Protein AF-A0A955HU17-F1 (afdb_monomer_lite)

Structure (mmCIF, N/CA/C/O backbone):
data_AF-A0A955HU17-F1
#
_entry.id   AF-A0A955HU17-F1
#
loop_
_atom_site.group_PDB
_atom_site.id
_atom_site.type_symbol
_atom_site.label_atom_id
_atom_site.label_alt_id
_atom_site.label_comp_id
_atom_site.label_asym_id
_atom_site.label_entity_id
_atom_site.label_seq_id
_atom_site.pdbx_PDB_ins_code
_atom_site.Cartn_x
_atom_site.Cartn_y
_atom_site.Cartn_z
_atom_site.occupancy
_atom_site.B_iso_or_equiv
_atom_site.auth_seq_id
_atom_site.auth_comp_id
_atom_site.auth_asym_id
_atom_site.auth_atom_id
_atom_site.pdbx_PDB_model_num
ATOM 1 N N . MET A 1 1 ? -22.917 6.746 60.566 1.00 32.59 1 MET A N 1
ATOM 2 C CA . MET A 1 1 ? -21.473 6.819 60.844 1.00 32.59 1 MET A CA 1
ATOM 3 C C . MET A 1 1 ? -20.800 5.772 59.986 1.00 32.59 1 MET A C 1
ATOM 5 O O . MET A 1 1 ? -21.064 4.600 60.186 1.00 32.59 1 MET A O 1
ATOM 9 N N . GLU A 1 2 ? -20.087 6.284 58.986 1.00 28.16 2 GLU A N 1
ATOM 10 C CA . GLU A 1 2 ? -18.856 5.796 58.351 1.00 28.16 2 GLU A CA 1
ATOM 11 C C . GLU A 1 2 ? -18.713 4.355 57.835 1.00 28.16 2 GLU A C 1
ATOM 13 O O . GLU A 1 2 ? -19.007 3.358 58.484 1.00 28.16 2 GLU A O 1
ATOM 18 N N . ALA A 1 3 ? -18.207 4.334 56.602 1.00 29.42 3 ALA A N 1
ATOM 19 C CA . ALA A 1 3 ? -17.889 3.215 55.742 1.00 29.42 3 ALA A CA 1
ATOM 20 C C . ALA A 1 3 ? -16.669 2.413 56.214 1.00 29.42 3 ALA A C 1
ATOM 22 O O . ALA A 1 3 ? -15.809 2.926 56.927 1.00 29.42 3 ALA A O 1
ATOM 23 N N . ASN A 1 4 ? -16.509 1.212 55.653 1.00 24.64 4 ASN A N 1
ATOM 24 C CA . ASN A 1 4 ? -15.188 0.843 55.164 1.00 24.64 4 ASN A CA 1
ATOM 25 C C . ASN A 1 4 ? -15.268 0.042 53.860 1.00 24.64 4 ASN A C 1
ATOM 27 O O . ASN A 1 4 ? -16.001 -0.937 53.744 1.00 24.64 4 ASN A O 1
ATOM 31 N N . VAL A 1 5 ? -14.510 0.550 52.892 1.00 36.09 5 VAL A N 1
ATOM 32 C CA . VAL A 1 5 ? -14.229 0.052 51.546 1.00 36.09 5 VAL A CA 1
ATOM 33 C C . VAL A 1 5 ? -12.946 -0.780 51.624 1.00 36.09 5 VAL A C 1
ATOM 35 O O . VAL A 1 5 ? -12.041 -0.389 52.356 1.00 36.09 5 VAL A O 1
ATOM 38 N N . ASN A 1 6 ? -12.901 -1.901 50.893 1.00 29.12 6 ASN A N 1
ATOM 39 C CA . ASN A 1 6 ? -11.757 -2.742 50.465 1.00 29.12 6 ASN A CA 1
ATOM 40 C C . ASN A 1 6 ? -12.238 -4.204 50.488 1.00 29.12 6 ASN A C 1
ATOM 42 O O . ASN A 1 6 ? -12.824 -4.632 51.472 1.00 29.12 6 ASN A O 1
ATOM 46 N N . GLY A 1 7 ? -12.049 -5.061 49.494 1.00 27.19 7 GLY A N 1
ATOM 47 C CA . GLY A 1 7 ? -11.237 -5.054 48.287 1.00 27.19 7 GLY A CA 1
ATOM 48 C C . GLY A 1 7 ? -11.232 -6.494 47.741 1.00 27.19 7 GLY A C 1
ATOM 49 O O . GLY A 1 7 ? -11.637 -7.420 48.444 1.00 27.19 7 GLY A O 1
ATOM 50 N N . ASN A 1 8 ? -10.731 -6.658 46.517 1.00 26.23 8 ASN A N 1
ATOM 51 C CA . ASN A 1 8 ? -10.447 -7.914 45.805 1.00 26.23 8 ASN A CA 1
ATOM 52 C C . ASN A 1 8 ? -11.622 -8.572 45.059 1.00 26.23 8 ASN A C 1
ATOM 54 O O . ASN A 1 8 ? -12.289 -9.482 45.545 1.00 26.23 8 ASN A O 1
ATOM 58 N N . SER A 1 9 ? -11.768 -8.153 43.796 1.00 29.19 9 SER A N 1
ATOM 59 C CA . SER A 1 9 ? -12.230 -9.022 42.709 1.00 29.19 9 SER A CA 1
ATOM 60 C C . SER A 1 9 ? -11.289 -10.235 42.592 1.00 29.19 9 SER A C 1
ATOM 62 O O . SER A 1 9 ? -10.068 -10.047 42.658 1.00 29.19 9 SER A O 1
ATOM 64 N N . PRO A 1 10 ? -11.798 -11.469 42.431 1.00 31.30 10 PRO A N 1
ATOM 65 C CA . PRO A 1 10 ? -10.957 -12.632 42.219 1.00 31.30 10 PRO A CA 1
ATOM 66 C C . PRO A 1 10 ? -10.482 -12.641 40.762 1.00 31.30 10 PRO A C 1
ATOM 68 O O . PRO A 1 10 ? -11.067 -13.299 39.907 1.00 31.30 10 PRO A O 1
ATOM 71 N N . LEU A 1 11 ? -9.376 -11.949 40.483 1.00 29.81 11 LEU A N 1
ATOM 72 C CA . LEU A 1 11 ? -8.480 -12.390 39.418 1.00 29.81 11 LEU A CA 1
ATOM 73 C C . LEU A 1 11 ? -7.957 -13.762 39.850 1.00 29.81 11 LEU A C 1
ATOM 75 O O . LEU A 1 11 ? -7.075 -13.870 40.706 1.00 29.81 11 LEU A O 1
ATOM 79 N N . GLN A 1 12 ? -8.561 -14.823 39.314 1.00 29.31 12 GLN A N 1
ATOM 80 C CA . GLN A 1 12 ? -7.959 -16.146 39.354 1.00 29.31 12 GLN A CA 1
ATOM 81 C C . GLN A 1 12 ? -6.564 -16.023 38.741 1.00 29.31 12 GLN A C 1
ATOM 83 O O . GLN A 1 12 ? -6.412 -15.689 37.568 1.00 29.31 12 GLN A O 1
ATOM 88 N N . LYS A 1 13 ? -5.539 -16.271 39.561 1.00 29.39 13 LYS A N 1
ATOM 89 C CA . LYS A 1 13 ? -4.192 -16.562 39.082 1.00 29.39 13 LYS A CA 1
ATOM 90 C C . LYS A 1 13 ? -4.286 -17.812 38.212 1.00 29.39 13 LYS A C 1
ATOM 92 O O . LYS A 1 13 ? -4.357 -18.919 38.737 1.00 29.39 13 LYS A O 1
ATOM 97 N N . ILE A 1 14 ? -4.334 -17.617 36.902 1.00 32.25 14 ILE A N 1
ATOM 98 C CA . ILE A 1 14 ? -3.961 -18.655 35.951 1.00 32.25 14 ILE A CA 1
ATOM 99 C C . ILE A 1 14 ? -2.447 -18.832 36.121 1.00 32.25 14 ILE A C 1
ATOM 101 O O . ILE A 1 14 ? -1.698 -17.856 36.171 1.00 32.25 14 ILE A O 1
ATOM 105 N N . ASP A 1 15 ? -2.020 -20.067 36.352 1.00 27.77 15 ASP A N 1
ATOM 106 C CA . ASP A 1 15 ? -0.623 -20.427 36.584 1.00 27.77 15 ASP A CA 1
ATOM 107 C C . ASP A 1 15 ? 0.080 -20.510 35.213 1.00 27.77 15 ASP A C 1
ATOM 109 O O . ASP A 1 15 ? 0.017 -21.525 34.524 1.00 27.77 15 ASP A O 1
ATOM 113 N N . TRP A 1 16 ? 0.661 -19.393 34.760 1.00 39.84 16 TRP A N 1
ATOM 114 C CA . TRP A 1 16 ? 1.253 -19.200 33.423 1.00 39.84 16 TRP A CA 1
ATOM 115 C C . TRP A 1 16 ? 2.702 -19.718 33.324 1.00 39.84 16 TRP A C 1
ATOM 117 O O . TRP A 1 16 ? 3.614 -18.982 32.948 1.00 39.84 16 TRP A O 1
ATOM 127 N N . ALA A 1 17 ? 2.942 -20.973 33.709 1.00 26.88 17 ALA A N 1
ATOM 128 C CA . ALA A 1 17 ? 4.295 -21.536 33.782 1.00 26.88 17 ALA A CA 1
ATOM 129 C C . ALA A 1 17 ? 4.862 -22.075 32.449 1.00 26.88 17 ALA A C 1
ATOM 131 O O . ALA A 1 17 ? 6.043 -22.413 32.407 1.00 26.88 17 ALA A O 1
ATOM 132 N N . ASP A 1 18 ? 4.090 -22.107 31.357 1.00 33.22 18 ASP A N 1
ATOM 133 C CA . ASP A 1 18 ? 4.577 -22.544 30.039 1.00 33.22 18 ASP A CA 1
ATOM 134 C C . ASP A 1 18 ? 4.778 -21.358 29.083 1.00 33.22 18 ASP A C 1
ATOM 136 O O . ASP A 1 18 ? 3.990 -21.091 28.180 1.00 33.22 18 ASP A O 1
ATOM 140 N N . ALA A 1 19 ? 5.905 -20.661 29.243 1.00 34.91 19 ALA A N 1
ATOM 141 C CA . ALA A 1 19 ? 6.378 -19.590 28.352 1.00 34.91 19 ALA A CA 1
ATOM 142 C C . ALA A 1 19 ? 6.802 -20.072 26.938 1.00 34.91 19 ALA A C 1
ATOM 144 O O . ALA A 1 19 ? 7.514 -19.359 26.230 1.00 34.91 19 ALA A O 1
ATOM 145 N N . ASN A 1 20 ? 6.391 -21.281 26.538 1.00 40.28 20 ASN A N 1
ATOM 146 C CA . ASN A 1 20 ? 6.699 -21.917 25.254 1.00 40.28 20 ASN A CA 1
ATOM 147 C C . ASN A 1 20 ? 5.447 -22.294 24.441 1.00 40.28 20 ASN A C 1
ATOM 149 O O . ASN A 1 20 ? 5.600 -22.908 23.386 1.00 40.28 20 ASN A O 1
ATOM 153 N N . ASP A 1 21 ? 4.233 -21.946 24.886 1.00 43.72 21 ASP A N 1
ATOM 154 C CA . ASP A 1 21 ? 3.043 -22.096 24.044 1.00 43.72 21 ASP A CA 1
ATOM 155 C C . ASP A 1 21 ? 2.918 -20.884 23.092 1.00 43.72 21 ASP A C 1
ATOM 157 O O . ASP A 1 21 ? 2.648 -19.773 23.558 1.00 43.72 21 ASP A O 1
ATOM 161 N N . PRO A 1 22 ? 3.096 -21.049 21.763 1.00 46.81 22 PRO A N 1
ATOM 162 C CA . PRO A 1 22 ? 2.928 -19.968 20.787 1.00 46.81 22 PRO A CA 1
ATOM 163 C C . PRO A 1 22 ? 1.474 -19.474 20.667 1.00 46.81 22 PRO A C 1
ATOM 165 O O . PRO A 1 22 ? 1.193 -18.613 19.835 1.00 46.81 22 PRO A O 1
ATOM 168 N N . LEU A 1 23 ? 0.540 -20.029 21.446 1.00 43.22 23 LEU A N 1
ATOM 169 C CA . LEU A 1 23 ? -0.874 -19.656 21.469 1.00 43.22 23 LEU A CA 1
ATOM 170 C C . LEU A 1 23 ? -1.252 -18.702 22.607 1.00 43.22 23 LEU A C 1
ATOM 172 O O . LEU A 1 23 ? -2.402 -18.269 22.654 1.00 43.22 23 LEU A O 1
ATOM 176 N N . LEU A 1 24 ? -0.317 -18.336 23.486 1.00 45.34 24 LEU A N 1
ATOM 177 C CA . LEU A 1 24 ? -0.584 -17.420 24.593 1.00 45.34 24 LEU A CA 1
ATOM 178 C C . LEU A 1 24 ? 0.109 -16.067 24.371 1.00 45.34 24 LEU A C 1
ATOM 180 O O . LEU A 1 24 ? 1.277 -16.042 23.971 1.00 45.34 24 LEU A O 1
ATOM 184 N N . PRO A 1 25 ? -0.575 -14.932 24.623 1.00 49.78 25 PRO A N 1
ATOM 185 C CA . PRO A 1 25 ? 0.037 -13.622 24.460 1.00 49.78 25 PRO A CA 1
ATOM 186 C C . PRO A 1 25 ? 1.222 -13.470 25.430 1.00 49.78 25 PRO A C 1
ATOM 188 O O . PRO A 1 25 ? 1.113 -13.866 26.596 1.00 49.78 25 PRO A O 1
ATOM 191 N N . PRO A 1 26 ? 2.358 -12.891 24.998 1.00 50.06 26 PRO A N 1
ATOM 192 C CA . PRO A 1 26 ? 3.457 -12.594 25.909 1.00 50.06 26 PRO A CA 1
ATOM 193 C C . PRO A 1 26 ? 2.971 -11.644 27.013 1.00 50.06 26 PRO A C 1
ATOM 195 O O . PRO A 1 26 ? 2.235 -10.693 26.751 1.00 50.06 26 PRO A O 1
ATOM 198 N N . THR A 1 27 ? 3.360 -11.910 28.262 1.00 49.72 27 THR A N 1
ATOM 199 C CA . THR A 1 27 ? 2.932 -11.114 29.420 1.00 49.72 27 THR A CA 1
ATOM 200 C C . THR A 1 27 ? 3.320 -9.642 29.254 1.00 49.72 27 THR A C 1
ATOM 202 O O . THR A 1 27 ? 4.430 -9.339 28.823 1.00 49.72 27 THR A O 1
ATOM 205 N N . HIS A 1 28 ? 2.426 -8.725 29.648 1.00 51.41 28 HIS A N 1
ATOM 206 C CA . HIS A 1 28 ? 2.615 -7.269 29.533 1.00 51.41 28 HIS A CA 1
ATOM 207 C C . HIS A 1 28 ? 3.886 -6.729 30.217 1.00 51.41 28 HIS A C 1
ATOM 209 O O . HIS A 1 28 ? 4.368 -5.660 29.852 1.00 51.41 28 HIS A O 1
ATOM 215 N N . GLU A 1 29 ? 4.448 -7.456 31.184 1.00 43.78 29 GLU A N 1
ATOM 216 C CA . GLU A 1 29 ? 5.724 -7.125 31.817 1.00 43.78 29 GLU A CA 1
ATOM 217 C C . GLU A 1 29 ? 6.868 -7.820 31.048 1.00 43.78 29 GLU A C 1
ATOM 219 O O . GLU A 1 29 ? 7.061 -9.027 31.175 1.00 43.78 29 GLU A O 1
ATOM 224 N N . ASN A 1 30 ? 7.627 -7.052 30.252 1.00 51.53 30 ASN A N 1
ATOM 225 C CA . ASN A 1 30 ? 8.760 -7.485 29.405 1.00 51.53 30 ASN A CA 1
ATOM 226 C C . ASN A 1 30 ? 8.402 -8.312 28.154 1.00 51.53 30 ASN A C 1
ATOM 228 O O . ASN A 1 30 ? 8.964 -9.389 27.933 1.00 51.53 30 ASN A O 1
ATOM 232 N N . TYR A 1 31 ? 7.517 -7.801 27.295 1.00 63.59 31 TYR A N 1
ATOM 233 C CA . TYR A 1 31 ? 7.299 -8.414 25.985 1.00 63.59 31 TYR A CA 1
ATOM 234 C C . TYR A 1 31 ? 8.381 -7.978 24.980 1.00 63.59 31 TYR A C 1
ATOM 236 O O . TYR A 1 31 ? 8.729 -6.807 24.867 1.00 63.59 31 TYR A O 1
ATOM 244 N N . ASP A 1 32 ? 8.927 -8.942 24.238 1.00 77.69 32 ASP A N 1
ATOM 245 C CA . ASP A 1 32 ? 9.753 -8.676 23.058 1.00 77.69 32 ASP A CA 1
ATOM 246 C C . ASP A 1 32 ? 8.813 -8.322 21.902 1.00 77.69 32 ASP A C 1
ATOM 248 O O . ASP A 1 32 ? 7.996 -9.156 21.494 1.00 77.69 32 ASP A O 1
ATOM 252 N N . ILE A 1 33 ? 8.914 -7.095 21.382 1.00 77.31 33 ILE A N 1
ATOM 253 C CA . ILE A 1 33 ? 8.042 -6.599 20.310 1.00 77.31 33 ILE A CA 1
ATOM 254 C C . ILE A 1 33 ? 8.049 -7.530 19.093 1.00 77.31 33 ILE A C 1
ATOM 256 O O . ILE A 1 33 ? 7.002 -7.778 18.504 1.00 77.31 33 ILE A O 1
ATOM 260 N N . ASN A 1 34 ? 9.188 -8.147 18.761 1.00 72.81 34 ASN A N 1
ATOM 261 C CA . ASN A 1 34 ? 9.266 -9.056 17.621 1.00 72.81 34 ASN A CA 1
ATOM 262 C C . ASN A 1 34 ? 8.488 -10.346 17.884 1.00 72.81 34 ASN A C 1
ATOM 264 O O . ASN A 1 34 ? 7.821 -10.846 16.979 1.00 72.81 34 ASN A O 1
ATOM 268 N N . LYS A 1 35 ? 8.534 -10.873 19.115 1.00 74.81 35 LYS A N 1
ATOM 269 C CA . LYS A 1 35 ? 7.743 -12.051 19.501 1.00 74.81 35 LYS A CA 1
ATOM 270 C C . LYS A 1 35 ? 6.252 -11.743 19.504 1.00 74.81 35 LYS A C 1
ATOM 272 O O . LYS A 1 35 ? 5.479 -12.569 19.029 1.00 74.81 35 LYS A O 1
ATOM 277 N N . LEU A 1 36 ? 5.861 -10.560 19.984 1.00 76.25 36 LEU A N 1
ATOM 278 C CA . LEU A 1 36 ? 4.469 -10.118 19.935 1.00 76.25 36 LEU A CA 1
ATOM 279 C C . LEU A 1 36 ? 3.979 -10.030 18.485 1.00 76.25 36 LEU A C 1
ATOM 281 O O . LEU A 1 36 ? 2.954 -10.616 18.166 1.00 76.25 36 LEU A O 1
ATOM 285 N N . LEU A 1 37 ? 4.725 -9.380 17.588 1.00 74.06 37 LEU A N 1
ATOM 286 C CA . LEU A 1 37 ? 4.329 -9.254 16.179 1.00 74.06 37 LEU A CA 1
ATOM 287 C C . LEU A 1 37 ? 4.187 -10.623 15.485 1.00 74.06 37 LEU A C 1
ATOM 289 O O . LEU A 1 37 ? 3.246 -10.816 14.723 1.00 74.06 37 LEU A O 1
ATOM 293 N N . ILE A 1 38 ? 5.070 -11.590 15.781 1.00 72.06 38 ILE A N 1
ATOM 294 C CA . ILE A 1 38 ? 4.961 -12.974 15.269 1.00 72.06 38 ILE A CA 1
ATOM 295 C C . ILE A 1 38 ? 3.707 -13.669 15.808 1.00 72.06 38 ILE A C 1
ATOM 297 O O . ILE A 1 38 ? 2.997 -14.336 15.057 1.00 72.06 38 ILE A O 1
ATOM 301 N N . PHE A 1 39 ? 3.443 -13.532 17.109 1.00 77.12 39 PHE A N 1
ATOM 302 C CA . PHE A 1 39 ? 2.255 -14.101 17.740 1.00 77.12 39 PHE A CA 1
ATOM 303 C C . PHE A 1 39 ? 0.973 -13.561 17.093 1.00 77.12 39 PHE A C 1
ATOM 305 O O . PHE A 1 39 ? 0.105 -14.342 16.703 1.00 77.12 39 PHE A O 1
ATOM 312 N N . LEU A 1 40 ? 0.885 -12.239 16.933 1.00 72.56 40 LEU A N 1
ATOM 313 C CA . LEU A 1 40 ? -0.272 -11.571 16.342 1.00 72.56 40 LEU A CA 1
ATOM 314 C C . LEU A 1 40 ? -0.517 -12.014 14.907 1.00 72.56 40 LEU A C 1
ATOM 316 O O . LEU A 1 40 ? -1.646 -12.358 14.568 1.00 72.56 40 LEU A O 1
ATOM 320 N N . ASP A 1 41 ? 0.535 -12.063 14.092 1.00 70.38 41 ASP A N 1
ATOM 321 C CA . ASP A 1 41 ? 0.422 -12.526 12.712 1.00 70.38 41 ASP A CA 1
ATOM 322 C C . ASP A 1 41 ? -0.119 -13.963 12.633 1.00 70.38 41 ASP A C 1
ATOM 324 O O . ASP A 1 41 ? -1.028 -14.252 11.856 1.00 70.38 41 ASP A O 1
ATOM 328 N N . SER A 1 42 ? 0.371 -14.861 13.493 1.00 70.31 42 SER A N 1
ATOM 329 C CA . SER A 1 42 ? -0.115 -16.243 13.560 1.00 70.31 42 SER A CA 1
ATOM 330 C C . SER A 1 42 ? -1.609 -16.318 13.897 1.00 70.31 42 SER A C 1
ATOM 332 O O . SER A 1 42 ? -2.361 -17.026 13.222 1.00 70.31 42 SER A O 1
ATOM 334 N N . GLN A 1 43 ? -2.076 -15.565 14.901 1.00 70.81 43 GLN A N 1
ATOM 335 C CA . GLN A 1 43 ? -3.495 -15.582 15.277 1.00 70.81 43 GLN A CA 1
ATOM 336 C C . GLN A 1 43 ? -4.389 -14.946 14.204 1.00 70.81 43 GLN A C 1
ATOM 338 O O . GLN A 1 43 ? -5.449 -15.490 13.893 1.00 70.81 43 GLN A O 1
ATOM 343 N N . ILE A 1 44 ? -3.958 -13.840 13.592 1.00 72.81 44 ILE A N 1
ATOM 344 C CA . ILE A 1 44 ? -4.728 -13.147 12.551 1.00 72.81 44 ILE A CA 1
ATOM 345 C C . ILE A 1 44 ? -4.791 -13.983 11.267 1.00 72.81 44 ILE A C 1
ATOM 347 O O . ILE A 1 44 ? -5.856 -14.086 10.662 1.00 72.81 44 ILE A O 1
ATOM 351 N N . ASN A 1 45 ? -3.705 -14.658 10.879 1.00 68.81 45 ASN A N 1
ATOM 352 C CA . ASN A 1 45 ? -3.732 -15.584 9.745 1.00 68.81 45 ASN A CA 1
ATOM 353 C C . ASN A 1 45 ? -4.702 -16.750 9.981 1.00 68.81 45 ASN A C 1
ATOM 355 O O . ASN A 1 45 ? -5.415 -17.133 9.057 1.00 68.81 45 ASN A O 1
ATOM 359 N N . ARG A 1 46 ? -4.773 -17.297 11.202 1.00 66.75 46 ARG A N 1
ATOM 360 C CA . ARG A 1 46 ? -5.760 -18.338 11.545 1.00 66.75 46 ARG A CA 1
ATOM 361 C C . ARG A 1 46 ? -7.190 -17.812 11.466 1.00 66.75 46 ARG A C 1
ATOM 363 O O . ARG A 1 46 ? -8.052 -18.489 10.917 1.00 66.75 46 ARG A O 1
ATOM 370 N N . PHE A 1 47 ? -7.431 -16.598 11.965 1.00 67.81 47 PHE A N 1
ATOM 371 C CA . PHE A 1 47 ? -8.737 -15.953 11.838 1.00 67.81 47 PHE A CA 1
ATOM 372 C C . PHE A 1 47 ? -9.152 -15.815 10.379 1.00 67.81 47 PHE A C 1
ATOM 374 O O . PHE A 1 47 ? -10.252 -16.209 10.007 1.00 67.81 47 PHE A O 1
ATOM 381 N N . ARG A 1 48 ? -8.243 -15.297 9.550 1.00 66.62 48 ARG A N 1
ATOM 382 C CA . ARG A 1 48 ? -8.476 -15.058 8.127 1.00 66.62 48 ARG A CA 1
ATOM 383 C C . ARG A 1 48 ? -8.952 -16.314 7.393 1.00 66.62 48 ARG A C 1
ATOM 385 O O . ARG A 1 48 ? -9.813 -16.193 6.534 1.00 66.62 48 ARG A O 1
ATOM 392 N N . ARG A 1 49 ? -8.427 -17.487 7.764 1.00 64.94 49 ARG A N 1
ATOM 393 C CA . ARG A 1 49 ? -8.771 -18.799 7.182 1.00 64.94 49 ARG A CA 1
ATOM 394 C C . ARG A 1 49 ? -10.055 -19.424 7.735 1.00 64.94 49 ARG A C 1
ATOM 396 O O . ARG A 1 49 ? -10.425 -20.527 7.357 1.00 64.94 49 ARG A O 1
ATOM 403 N N . GLY A 1 50 ? -10.722 -18.766 8.684 1.00 60.50 50 GLY A N 1
ATOM 404 C CA . GLY A 1 50 ? -11.880 -19.346 9.364 1.00 60.50 50 GLY A CA 1
ATOM 405 C C . GLY A 1 50 ? -11.532 -20.543 10.261 1.00 60.50 50 GLY A C 1
ATOM 406 O O . GLY A 1 50 ? -12.429 -21.309 10.619 1.00 60.50 50 GLY A O 1
ATOM 407 N N . ASP A 1 51 ? -10.262 -20.690 10.673 1.00 56.44 51 ASP A N 1
ATOM 408 C CA . ASP A 1 51 ? -9.760 -21.766 11.549 1.00 56.44 51 ASP A CA 1
ATOM 409 C C . ASP A 1 51 ? -10.124 -21.527 13.029 1.00 56.44 51 ASP A C 1
ATOM 411 O O . ASP A 1 51 ? -9.297 -21.624 13.954 1.00 56.44 51 ASP A O 1
ATOM 415 N N . LEU A 1 52 ? -11.390 -21.193 13.271 1.00 53.34 52 LEU A N 1
ATOM 416 C CA . LEU A 1 52 ? -11.952 -21.081 14.603 1.00 53.34 52 LEU A CA 1
ATOM 417 C C . LEU A 1 52 ? -12.204 -22.485 15.159 1.00 53.34 52 LEU A C 1
ATOM 419 O O . LEU A 1 52 ? -12.954 -23.288 14.602 1.00 53.34 52 LEU A O 1
ATOM 423 N N . ARG A 1 53 ? -11.555 -22.794 16.291 1.00 45.91 53 ARG A N 1
ATOM 424 C CA . ARG A 1 53 ? -11.659 -24.095 16.982 1.00 45.91 53 ARG A CA 1
ATOM 425 C C . ARG A 1 53 ? -13.077 -24.410 17.478 1.00 45.91 53 ARG A C 1
ATOM 427 O O . ARG A 1 53 ? -13.314 -25.535 17.907 1.00 45.91 53 ARG A O 1
ATOM 434 N N . ASP A 1 54 ? -13.987 -23.442 17.455 1.00 47.34 54 ASP A N 1
ATOM 435 C CA . ASP A 1 54 ? -15.348 -23.563 17.975 1.00 47.34 54 ASP A CA 1
ATOM 436 C C . ASP A 1 54 ? -16.412 -23.862 16.908 1.00 47.34 54 ASP A C 1
ATOM 438 O O . ASP A 1 54 ? -17.569 -24.076 17.266 1.00 47.34 54 ASP A O 1
ATOM 442 N N . GLY A 1 55 ? -16.041 -23.958 15.624 1.00 44.19 55 GLY A N 1
ATOM 443 C CA . GLY A 1 55 ? -16.979 -24.353 14.571 1.00 44.19 55 GLY A CA 1
ATOM 444 C C . GLY A 1 55 ? -18.069 -23.317 14.287 1.00 44.19 55 GLY A C 1
ATOM 445 O O . GLY A 1 55 ? -19.152 -23.686 13.843 1.00 44.19 55 GLY A O 1
ATOM 446 N N . THR A 1 56 ? -17.810 -22.033 14.537 1.00 49.44 56 THR A N 1
ATOM 447 C CA . THR A 1 56 ? -18.714 -20.946 14.144 1.00 49.44 56 THR A CA 1
ATOM 448 C C . THR A 1 56 ? -18.810 -20.855 12.612 1.00 49.44 56 THR A C 1
ATOM 450 O O . THR A 1 56 ? -17.932 -20.339 11.926 1.00 49.44 56 THR A O 1
ATOM 453 N N . GLU A 1 57 ? -19.885 -21.419 12.050 1.00 50.06 57 GLU A N 1
ATOM 454 C CA . GLU A 1 57 ? -20.140 -21.487 10.600 1.00 50.06 57 GLU A CA 1
ATOM 455 C C . GLU A 1 57 ? -20.332 -20.104 9.949 1.00 50.06 57 GLU A C 1
ATOM 457 O O . GLU A 1 57 ? -20.042 -19.941 8.766 1.00 50.06 57 GLU A O 1
ATOM 462 N N . SER A 1 58 ? -20.729 -19.089 10.727 1.00 51.38 58 SER A N 1
ATOM 463 C CA . SER A 1 58 ? -21.182 -17.764 10.268 1.00 51.38 58 SER A CA 1
ATOM 464 C C . SER A 1 58 ? -20.102 -16.830 9.709 1.00 51.38 58 SER A C 1
ATOM 466 O O . SER A 1 58 ? -20.322 -15.631 9.653 1.00 51.38 58 SER A O 1
ATOM 468 N N . TYR A 1 59 ? -18.905 -17.322 9.403 1.00 59.12 59 TYR A N 1
ATOM 469 C CA . TYR A 1 59 ? -17.831 -16.528 8.787 1.00 59.12 59 TYR A CA 1
ATOM 470 C C . TYR A 1 59 ? -17.121 -17.280 7.649 1.00 59.12 59 TYR A C 1
ATOM 472 O O . TYR A 1 59 ? -16.335 -16.706 6.891 1.00 59.12 59 TYR A O 1
ATOM 480 N N . ARG A 1 60 ? -17.407 -18.581 7.488 1.00 61.81 60 ARG A N 1
ATOM 481 C CA . ARG A 1 60 ? -16.719 -19.434 6.510 1.00 61.81 60 ARG A CA 1
ATOM 482 C C . ARG A 1 60 ? -17.019 -19.035 5.069 1.00 61.81 60 ARG A C 1
ATOM 484 O O . ARG A 1 60 ? -16.115 -19.112 4.246 1.00 61.81 60 ARG A O 1
ATOM 491 N N . GLY A 1 61 ? -18.239 -18.576 4.772 1.00 63.00 61 GLY A N 1
ATOM 492 C CA . GLY A 1 61 ? -18.616 -18.122 3.428 1.00 63.00 61 GLY A CA 1
ATOM 493 C C . GLY A 1 61 ? -17.788 -16.917 2.981 1.00 63.00 61 GLY A C 1
ATOM 494 O O . GLY A 1 61 ? -17.136 -16.957 1.939 1.00 63.00 61 GLY A O 1
ATOM 495 N N . THR A 1 62 ? -17.723 -15.882 3.822 1.00 66.12 62 THR A N 1
ATOM 496 C CA . THR A 1 62 ? -16.884 -14.701 3.573 1.00 66.12 62 THR A CA 1
ATOM 497 C C . THR A 1 62 ? -15.395 -15.063 3.465 1.00 66.12 62 THR A C 1
ATOM 499 O O . THR A 1 62 ? -14.710 -14.598 2.550 1.00 66.12 62 THR A O 1
ATOM 502 N N . ALA A 1 63 ? -14.879 -15.894 4.379 1.00 67.12 63 ALA A N 1
ATOM 503 C CA . ALA A 1 63 ? -13.478 -16.316 4.360 1.00 67.12 63 ALA A CA 1
ATOM 504 C C . ALA A 1 63 ? -13.123 -17.084 3.074 1.00 67.12 63 ALA A C 1
ATOM 506 O O . ALA A 1 63 ? -12.102 -16.793 2.455 1.00 67.12 63 ALA A O 1
ATOM 507 N N . ALA A 1 64 ? -13.992 -17.992 2.621 1.00 66.00 64 ALA A N 1
ATOM 508 C CA . ALA A 1 64 ? -13.779 -18.771 1.404 1.00 66.00 64 ALA A CA 1
ATOM 509 C C . ALA A 1 64 ? -13.721 -17.889 0.146 1.00 66.00 64 ALA A C 1
ATOM 511 O O . ALA A 1 64 ? -12.816 -18.048 -0.671 1.00 66.00 64 ALA A O 1
ATOM 512 N N . VAL A 1 65 ? -14.637 -16.920 0.006 1.00 63.91 65 VAL A N 1
ATOM 513 C CA . VAL A 1 65 ? -14.621 -15.969 -1.124 1.00 63.91 65 VAL A CA 1
ATOM 514 C C . VAL A 1 65 ? -13.326 -15.160 -1.138 1.00 63.91 65 VAL A C 1
ATOM 516 O O . VAL A 1 65 ? -12.733 -14.942 -2.196 1.00 63.91 65 VAL A O 1
ATOM 519 N N . TYR A 1 66 ? -12.847 -14.757 0.038 1.00 66.38 66 TYR A N 1
ATOM 520 C CA . TYR A 1 66 ? -11.593 -14.028 0.142 1.00 66.38 66 TYR A CA 1
ATOM 521 C C . TYR A 1 66 ? -10.381 -14.875 -0.236 1.00 66.38 66 TYR A C 1
ATOM 523 O O . TYR A 1 66 ? -9.525 -14.408 -0.985 1.00 66.38 66 TYR A O 1
ATOM 531 N N . GLU A 1 67 ? -10.310 -16.118 0.243 1.00 67.12 67 GLU A N 1
ATOM 532 C CA . GLU A 1 67 ? -9.236 -17.047 -0.113 1.00 67.12 67 GLU A CA 1
ATOM 533 C C . GLU A 1 67 ? -9.198 -17.302 -1.621 1.00 67.12 67 GLU A C 1
ATOM 535 O O . GLU A 1 67 ? -8.139 -17.161 -2.233 1.00 67.12 67 GLU A O 1
ATOM 540 N N . MET A 1 68 ? -10.355 -17.548 -2.244 1.00 64.38 68 MET A N 1
ATOM 541 C CA . MET A 1 68 ? -10.460 -17.683 -3.701 1.00 64.38 68 MET A CA 1
ATOM 542 C C . MET A 1 68 ? -9.997 -16.409 -4.422 1.00 64.38 68 MET A C 1
ATOM 544 O O . MET A 1 68 ? -9.251 -16.481 -5.400 1.00 64.38 68 MET A O 1
ATOM 548 N N . GLY A 1 69 ? -10.383 -15.234 -3.916 1.00 58.25 69 GLY A N 1
ATOM 549 C CA . GLY A 1 69 ? -9.941 -13.940 -4.429 1.00 58.25 69 GLY A CA 1
ATOM 550 C C . GLY A 1 69 ? -8.422 -13.745 -4.358 1.00 58.25 69 GLY A C 1
ATOM 551 O O . GLY A 1 69 ? -7.813 -13.258 -5.308 1.00 58.25 69 GLY A O 1
ATOM 552 N N . GLN A 1 70 ? -7.780 -14.165 -3.267 1.00 61.22 70 GLN A N 1
ATOM 553 C CA . GLN A 1 70 ? -6.332 -14.025 -3.075 1.00 61.22 70 GLN A CA 1
ATOM 554 C C . GLN A 1 70 ? -5.487 -14.906 -4.009 1.00 61.22 70 GLN A C 1
ATOM 556 O O . GLN A 1 70 ? -4.298 -14.623 -4.191 1.00 61.22 70 GLN A O 1
ATOM 561 N N . GLU A 1 71 ? -6.070 -15.964 -4.574 1.00 57.72 71 GLU A N 1
ATOM 562 C CA . GLU A 1 71 ? -5.386 -16.921 -5.450 1.00 57.72 71 GLU A CA 1
ATOM 563 C C . GLU A 1 71 ? -5.458 -16.556 -6.941 1.00 57.72 71 GLU A C 1
ATOM 565 O O . GLU A 1 71 ? -4.755 -17.144 -7.767 1.00 57.72 71 GLU A O 1
ATOM 570 N N . LEU A 1 72 ? -6.255 -15.559 -7.322 1.00 55.47 72 LEU A N 1
ATOM 571 C CA . LEU A 1 72 ? -6.424 -15.205 -8.729 1.00 55.47 72 LEU A CA 1
ATOM 572 C C . LEU A 1 72 ? -5.199 -14.430 -9.267 1.00 55.47 72 LEU A C 1
ATOM 574 O O . LEU A 1 72 ? -4.803 -13.417 -8.685 1.00 55.47 72 LEU A O 1
ATOM 578 N N . PRO A 1 73 ? -4.598 -14.855 -10.403 1.00 46.62 73 PRO A N 1
ATOM 579 C CA . PRO A 1 73 ? -3.356 -14.269 -10.926 1.00 46.62 73 PRO A CA 1
ATOM 580 C C . PRO A 1 73 ? -3.419 -12.767 -11.230 1.00 46.62 73 PRO A C 1
ATOM 582 O O . PRO A 1 73 ? -2.415 -12.064 -11.109 1.00 46.62 73 PRO A O 1
ATOM 585 N N . ASP A 1 74 ? -4.599 -12.269 -11.605 1.00 47.53 74 ASP A N 1
ATOM 586 C CA . ASP A 1 74 ? -4.830 -10.851 -11.906 1.00 47.53 74 ASP A CA 1
ATOM 587 C C . ASP A 1 74 ? -4.797 -9.964 -10.646 1.00 47.53 74 ASP A C 1
ATOM 589 O O . ASP A 1 74 ? -4.748 -8.738 -10.757 1.00 47.53 74 ASP A O 1
ATOM 593 N N . PHE A 1 75 ? -4.775 -10.570 -9.451 1.00 54.72 75 PHE A N 1
ATOM 594 C CA . PHE A 1 75 ? -4.803 -9.887 -8.156 1.00 54.72 75 PHE A CA 1
ATOM 595 C C . PHE A 1 75 ? -3.493 -10.025 -7.377 1.00 54.72 75 PHE A C 1
ATOM 597 O O . PHE A 1 75 ? -3.459 -9.766 -6.180 1.00 54.72 75 PHE A O 1
ATOM 604 N N . ALA A 1 76 ? -2.384 -10.370 -8.036 1.00 46.91 76 ALA A N 1
ATOM 605 C CA . ALA A 1 76 ? -1.071 -10.499 -7.396 1.00 46.91 76 ALA A CA 1
ATOM 606 C C . ALA A 1 76 ? -0.609 -9.242 -6.619 1.00 46.91 76 ALA A C 1
ATOM 608 O O . ALA A 1 76 ? 0.151 -9.382 -5.660 1.00 46.91 76 ALA A O 1
ATOM 609 N N . ASP A 1 77 ? -1.090 -8.051 -6.998 1.00 51.09 77 ASP A N 1
ATOM 610 C CA . ASP A 1 77 ? -0.801 -6.778 -6.319 1.00 51.09 77 ASP A CA 1
ATOM 611 C C . ASP A 1 77 ? -1.697 -6.505 -5.093 1.00 51.09 77 ASP A C 1
ATOM 613 O O . ASP A 1 77 ? -1.406 -5.581 -4.351 1.00 51.09 77 ASP A O 1
ATOM 617 N N . HIS A 1 78 ? -2.746 -7.306 -4.857 1.00 60.75 78 HIS A N 1
ATOM 618 C CA . HIS A 1 78 ? -3.700 -7.144 -3.742 1.00 60.75 78 HIS A CA 1
ATOM 619 C C . HIS A 1 78 ? -4.035 -8.471 -3.014 1.00 60.75 78 HIS A C 1
ATOM 621 O O . HIS A 1 78 ? -4.824 -8.505 -2.076 1.00 60.75 78 HIS A O 1
ATOM 627 N N . GLY A 1 79 ? -3.447 -9.594 -3.444 1.00 58.81 79 GLY A N 1
ATOM 628 C CA . GLY A 1 79 ? -3.675 -10.938 -2.903 1.00 58.81 79 GLY A CA 1
ATOM 629 C C . GLY A 1 79 ? -2.719 -11.317 -1.766 1.00 58.81 79 GLY A C 1
ATOM 630 O O . GLY A 1 79 ? -2.012 -10.481 -1.204 1.00 58.81 79 GLY A O 1
ATOM 631 N N . PHE A 1 80 ? -2.630 -12.616 -1.448 1.00 59.62 80 PHE A N 1
ATOM 632 C CA . PHE A 1 80 ? -1.869 -13.130 -0.290 1.00 59.62 80 PHE A CA 1
ATOM 633 C C . PHE A 1 80 ? -0.410 -12.638 -0.222 1.00 59.62 80 PHE A C 1
ATOM 635 O O . PHE A 1 80 ? 0.144 -12.426 0.859 1.00 59.62 80 PHE A O 1
ATOM 642 N N . ARG A 1 81 ? 0.236 -12.451 -1.380 1.00 67.12 81 ARG A N 1
ATOM 643 C CA . ARG A 1 81 ? 1.625 -11.976 -1.446 1.00 67.12 81 ARG A CA 1
ATOM 644 C C . ARG A 1 81 ? 1.765 -10.505 -1.079 1.00 67.12 81 ARG A C 1
ATOM 646 O O . ARG A 1 81 ? 2.699 -10.199 -0.343 1.00 67.12 81 ARG A O 1
ATOM 653 N N . HIS A 1 82 ? 0.845 -9.653 -1.536 1.00 76.69 82 HIS A N 1
ATOM 654 C CA . HIS A 1 82 ? 0.800 -8.240 -1.156 1.00 76.69 82 HIS A CA 1
ATOM 655 C C . HIS A 1 82 ? 0.653 -8.111 0.356 1.00 76.69 82 HIS A C 1
ATOM 657 O O . HIS A 1 82 ? 1.566 -7.605 1.002 1.00 76.69 82 HIS A O 1
ATOM 663 N N . GLY A 1 83 ? -0.383 -8.721 0.942 1.00 79.12 83 GLY A N 1
ATOM 664 C CA . GLY A 1 83 ? -0.594 -8.699 2.394 1.00 79.12 83 GLY A CA 1
ATOM 665 C C . GLY A 1 83 ? 0.634 -9.168 3.186 1.00 79.12 83 GLY A C 1
ATOM 666 O O . GLY A 1 83 ? 1.058 -8.513 4.133 1.00 79.12 83 GLY A O 1
ATOM 667 N N . ARG A 1 84 ? 1.312 -10.238 2.751 1.00 77.19 84 ARG A N 1
ATOM 668 C CA . ARG A 1 84 ? 2.553 -10.700 3.402 1.00 77.19 84 ARG A CA 1
ATOM 669 C C . ARG A 1 84 ? 3.723 -9.716 3.258 1.00 77.19 84 ARG A C 1
ATOM 671 O O . ARG A 1 84 ? 4.570 -9.628 4.148 1.00 77.19 84 ARG A O 1
ATOM 678 N N . HIS A 1 85 ? 3.833 -8.997 2.143 1.00 79.56 85 HIS A N 1
ATOM 679 C CA . HIS A 1 85 ? 4.858 -7.962 1.973 1.00 79.56 85 HIS A CA 1
ATOM 680 C C . HIS A 1 85 ? 4.546 -6.709 2.790 1.00 79.56 85 HIS A C 1
ATOM 68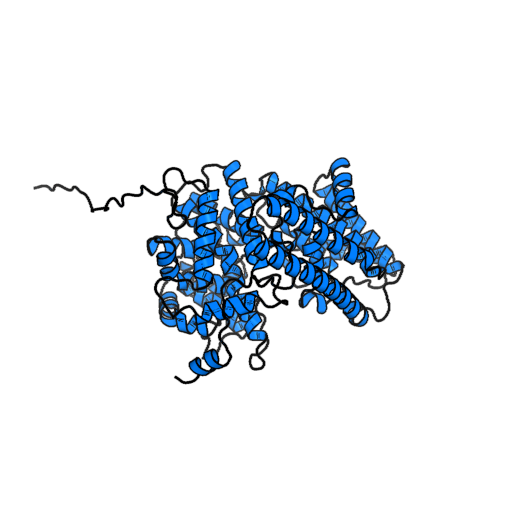2 O O . HIS A 1 85 ? 5.470 -6.158 3.394 1.00 79.56 85 HIS A O 1
ATOM 688 N N . VAL A 1 86 ? 3.274 -6.314 2.877 1.00 85.75 86 VAL A N 1
ATOM 689 C CA . VAL A 1 86 ? 2.809 -5.246 3.772 1.00 85.75 86 VAL A CA 1
ATOM 690 C C . VAL A 1 86 ? 3.130 -5.600 5.222 1.00 85.75 86 VAL A C 1
ATOM 692 O O . VAL A 1 86 ? 3.720 -4.790 5.930 1.00 85.75 86 VAL A O 1
ATOM 695 N N . GLU A 1 87 ? 2.858 -6.835 5.651 1.00 85.69 87 GLU A N 1
ATOM 696 C CA . GLU A 1 87 ? 3.177 -7.334 6.997 1.00 85.69 87 GLU A CA 1
ATOM 697 C C . GLU A 1 87 ? 4.675 -7.223 7.310 1.00 85.69 87 GLU A C 1
ATOM 699 O O . GLU A 1 87 ? 5.059 -6.605 8.305 1.00 85.69 87 GLU A O 1
ATOM 704 N N . LYS A 1 88 ? 5.542 -7.768 6.444 1.00 84.81 88 LYS A N 1
ATOM 705 C CA . LYS A 1 88 ? 7.005 -7.677 6.610 1.00 84.81 88 LYS A CA 1
ATOM 706 C C . LYS A 1 88 ? 7.478 -6.228 6.709 1.00 84.81 88 LYS A C 1
ATOM 708 O O . LYS A 1 88 ? 8.339 -5.917 7.534 1.00 84.81 88 LYS A O 1
ATOM 713 N N . SER A 1 89 ? 6.896 -5.353 5.895 1.00 88.06 89 SER A N 1
ATOM 714 C CA . SER A 1 89 ? 7.222 -3.931 5.880 1.00 88.06 89 SER A CA 1
ATOM 715 C C . SER A 1 89 ? 6.777 -3.269 7.185 1.00 88.06 89 SER A C 1
ATOM 717 O O . SER A 1 89 ? 7.615 -2.731 7.899 1.00 88.06 89 SER A O 1
ATOM 719 N N . ILE A 1 90 ? 5.516 -3.409 7.602 1.00 90.94 90 ILE A N 1
ATOM 720 C CA . ILE A 1 90 ? 5.029 -2.877 8.888 1.00 90.94 90 ILE A CA 1
ATOM 721 C C . ILE A 1 90 ? 5.909 -3.346 10.050 1.00 90.94 90 ILE A C 1
ATOM 723 O O . ILE A 1 90 ? 6.330 -2.528 10.867 1.00 90.94 90 ILE A O 1
ATOM 727 N N . ARG A 1 91 ? 6.255 -4.637 10.100 1.00 88.56 91 ARG A N 1
ATOM 728 C CA . ARG A 1 91 ? 7.119 -5.188 11.153 1.00 88.56 91 ARG A CA 1
ATOM 729 C C . ARG A 1 91 ? 8.494 -4.534 11.162 1.00 88.56 91 ARG A C 1
ATOM 731 O O . ARG A 1 91 ? 8.941 -4.111 12.222 1.00 88.56 91 ARG A O 1
ATOM 738 N N . TYR A 1 92 ? 9.132 -4.393 10.001 1.00 88.44 92 TYR A N 1
ATOM 739 C CA . TYR A 1 92 ? 10.399 -3.673 9.895 1.00 88.44 92 TYR A CA 1
ATOM 740 C C . TYR A 1 92 ? 10.269 -2.222 10.372 1.00 88.44 92 TYR A C 1
ATOM 742 O O . TYR A 1 92 ? 11.084 -1.765 11.172 1.00 88.44 92 TYR A O 1
ATOM 750 N N . GLY A 1 93 ? 9.223 -1.516 9.936 1.00 90.69 93 GLY A N 1
ATOM 751 C CA . GLY A 1 93 ? 8.977 -0.130 10.323 1.00 90.69 93 GLY A CA 1
ATOM 752 C C . GLY A 1 93 ? 8.800 0.038 11.834 1.00 90.69 93 GLY A C 1
ATOM 753 O O . GLY A 1 93 ? 9.423 0.912 12.438 1.00 90.69 93 GLY A O 1
ATOM 754 N N . VAL A 1 94 ? 8.024 -0.849 12.463 1.00 92.50 94 VAL A N 1
ATOM 755 C CA . VAL A 1 94 ? 7.859 -0.904 13.922 1.00 92.50 94 VAL A CA 1
ATOM 756 C C . VAL A 1 94 ? 9.193 -1.186 14.614 1.00 92.50 94 VAL A C 1
ATOM 758 O O . VAL A 1 94 ? 9.545 -0.480 15.557 1.00 92.50 94 VAL A O 1
ATOM 761 N N . THR A 1 95 ? 9.965 -2.170 14.146 1.00 90.06 95 THR A N 1
ATOM 762 C CA . THR A 1 95 ? 11.273 -2.509 14.726 1.00 90.06 95 THR A CA 1
ATOM 763 C C . THR A 1 95 ? 12.258 -1.339 14.648 1.00 90.06 95 THR A C 1
ATOM 765 O O . THR A 1 95 ? 12.982 -1.086 15.610 1.00 90.06 95 THR A O 1
ATOM 768 N N . GLU A 1 96 ? 12.312 -0.620 13.526 1.00 90.88 96 GLU A N 1
ATOM 769 C CA . GLU A 1 96 ? 13.188 0.547 13.373 1.00 90.88 96 GLU A CA 1
ATOM 770 C C . GLU A 1 96 ? 12.747 1.719 14.256 1.00 90.88 96 GLU A C 1
ATOM 772 O O . GLU A 1 96 ? 13.597 2.374 14.867 1.00 90.88 96 GLU A O 1
ATOM 777 N N . LEU A 1 97 ? 11.436 1.947 14.385 1.00 93.50 97 LEU A N 1
ATOM 778 C CA . LEU A 1 97 ? 10.911 2.966 15.289 1.00 93.50 97 LEU A CA 1
ATOM 779 C C . LEU A 1 97 ? 11.235 2.632 16.746 1.00 93.50 97 LEU A C 1
ATOM 781 O O . LEU A 1 97 ? 11.725 3.498 17.463 1.00 93.50 97 LEU A O 1
ATOM 785 N N . GLU A 1 98 ? 11.031 1.385 17.164 1.00 90.56 98 GLU A N 1
ATOM 786 C CA . GLU A 1 98 ? 11.308 0.934 18.529 1.00 90.56 98 GLU A CA 1
ATOM 787 C C . GLU A 1 98 ? 12.804 1.028 18.867 1.00 90.56 98 GLU A C 1
ATOM 789 O O . GLU A 1 98 ? 13.173 1.458 19.956 1.00 90.56 98 GLU A O 1
ATOM 794 N N . LYS A 1 99 ? 13.703 0.717 17.921 1.00 90.56 99 LYS A N 1
ATOM 795 C CA . LYS A 1 99 ? 15.154 0.911 18.117 1.00 90.56 99 LYS A CA 1
ATOM 796 C C . LYS A 1 99 ? 15.515 2.370 18.400 1.00 90.56 99 LYS A C 1
ATOM 798 O O . LYS A 1 99 ? 16.412 2.630 19.201 1.00 90.56 99 LYS A O 1
ATOM 803 N N . ALA A 1 100 ? 14.862 3.312 17.721 1.00 93.06 100 ALA A N 1
ATOM 804 C CA . ALA A 1 100 ? 15.102 4.742 17.899 1.00 93.06 100 ALA A CA 1
ATOM 805 C C . ALA A 1 100 ? 14.344 5.330 19.105 1.00 93.06 100 ALA A C 1
ATOM 807 O O . ALA A 1 100 ? 14.823 6.278 19.733 1.00 93.06 100 ALA A O 1
ATOM 808 N N . HIS A 1 101 ? 13.186 4.758 19.441 1.00 93.12 101 HIS A N 1
ATOM 809 C CA . HIS A 1 101 ? 12.264 5.216 20.478 1.00 93.12 101 HIS A CA 1
ATOM 810 C C . HIS A 1 101 ? 11.706 4.029 21.301 1.00 93.12 101 HIS A C 1
ATOM 812 O O . HIS A 1 101 ? 10.525 3.715 21.165 1.00 93.12 101 HIS A O 1
ATOM 818 N N . PRO A 1 102 ? 12.504 3.417 22.203 1.00 87.81 102 PRO A N 1
ATOM 819 C CA . PRO A 1 102 ? 12.196 2.130 22.865 1.00 87.81 102 PRO A CA 1
ATOM 820 C C . PRO A 1 102 ? 10.990 2.085 23.813 1.00 87.81 102 PRO A C 1
ATOM 822 O O . PRO A 1 102 ? 10.741 1.066 24.442 1.00 87.81 102 PRO A O 1
ATOM 825 N N . ASP A 1 103 ? 10.277 3.197 23.974 1.00 87.00 103 ASP A N 1
ATOM 826 C CA . ASP A 1 103 ? 9.089 3.293 24.823 1.00 87.00 103 ASP A CA 1
ATOM 827 C C . ASP A 1 103 ? 7.863 3.784 24.043 1.00 87.00 103 ASP A C 1
ATOM 829 O O . ASP A 1 103 ? 6.819 4.076 24.632 1.00 87.00 103 ASP A O 1
ATOM 833 N N . PHE A 1 104 ? 7.963 3.908 22.713 1.00 91.50 104 PHE A N 1
ATOM 834 C CA . PHE A 1 104 ? 6.909 4.524 21.912 1.00 91.50 104 PHE A CA 1
ATOM 835 C C . PHE A 1 104 ? 5.594 3.741 21.994 1.00 91.50 104 PHE A C 1
ATOM 837 O O . PHE A 1 104 ? 4.530 4.329 22.211 1.00 91.50 104 PHE A O 1
ATOM 844 N N . PHE A 1 105 ? 5.675 2.412 21.899 1.00 91.38 105 PHE A N 1
ATOM 845 C CA . PHE A 1 105 ? 4.528 1.515 22.051 1.00 91.38 105 PHE A CA 1
ATOM 846 C C . PHE A 1 105 ? 4.413 0.903 23.456 1.00 91.38 105 PHE A C 1
ATOM 848 O O . PHE A 1 105 ? 3.522 0.086 23.698 1.00 91.38 105 PHE A O 1
ATOM 855 N N . ASN A 1 106 ? 5.250 1.325 24.412 1.00 87.50 106 ASN A N 1
ATOM 856 C CA . ASN A 1 106 ? 5.312 0.779 25.772 1.00 87.50 106 ASN A CA 1
ATOM 857 C C . ASN A 1 106 ? 4.208 1.349 26.688 1.00 87.50 106 ASN A C 1
ATOM 859 O O . ASN A 1 106 ? 4.438 1.907 27.760 1.00 87.50 106 ASN A O 1
ATOM 863 N N . SER A 1 107 ? 2.964 1.260 26.225 1.00 90.50 107 SER A N 1
ATOM 864 C CA . SER A 1 107 ? 1.758 1.594 26.980 1.00 90.50 107 SER A CA 1
ATOM 865 C C . SER A 1 107 ? 0.624 0.659 26.566 1.00 90.50 107 SER A C 1
ATOM 867 O O . SER A 1 107 ? 0.668 0.079 25.484 1.00 90.50 107 SER A O 1
ATOM 869 N N . SER A 1 108 ? -0.425 0.533 27.386 1.00 91.38 108 SER A N 1
ATOM 870 C CA . SER A 1 108 ? -1.601 -0.279 27.021 1.00 91.38 108 SER A CA 1
ATOM 871 C C . SER A 1 108 ? -2.194 0.149 25.668 1.00 91.38 108 SER A C 1
ATOM 873 O O . SER A 1 108 ? -2.455 -0.694 24.814 1.00 91.38 108 SER A O 1
ATOM 875 N N . PHE A 1 109 ? -2.302 1.459 25.426 1.00 94.88 109 PHE A N 1
ATOM 876 C CA . PHE A 1 109 ? -2.758 2.001 24.144 1.00 94.88 109 PHE A CA 1
ATOM 877 C C . PHE A 1 109 ? -1.770 1.729 22.996 1.00 94.88 109 PHE A C 1
ATOM 879 O O . PHE A 1 109 ? -2.177 1.396 21.883 1.00 94.88 109 PHE A O 1
ATOM 886 N N . GLY A 1 110 ? -0.464 1.839 23.263 1.00 94.44 110 GLY A N 1
ATOM 887 C CA . GLY A 1 110 ? 0.590 1.514 22.299 1.00 94.44 110 GLY A CA 1
ATOM 888 C C . GLY A 1 110 ? 0.529 0.056 21.846 1.00 94.44 110 GLY A C 1
ATOM 889 O O . GLY A 1 110 ? 0.544 -0.210 20.648 1.00 94.44 110 GLY A O 1
ATOM 890 N N . ILE A 1 111 ? 0.337 -0.877 22.781 1.00 91.44 111 ILE A N 1
ATOM 891 C CA . ILE A 1 111 ? 0.150 -2.301 22.480 1.00 91.44 111 ILE A CA 1
ATOM 892 C C . ILE A 1 111 ? -1.092 -2.501 21.609 1.00 91.44 111 ILE A C 1
ATOM 894 O O . ILE A 1 111 ? -0.987 -3.114 20.554 1.00 91.44 111 ILE A O 1
ATOM 898 N N . LYS A 1 112 ? -2.248 -1.930 21.968 1.00 94.69 112 LYS A N 1
ATOM 899 C CA . LYS A 1 112 ? -3.467 -2.008 21.135 1.00 94.69 112 LYS A CA 1
ATOM 900 C C . LYS A 1 112 ? -3.254 -1.449 19.724 1.00 94.69 112 LYS A C 1
ATOM 902 O O . LYS A 1 112 ? -3.766 -1.996 18.752 1.00 94.69 112 LYS A O 1
ATOM 907 N N . THR A 1 113 ? -2.433 -0.410 19.593 1.00 96.12 113 THR A N 1
ATOM 908 C CA . THR A 1 113 ? -2.047 0.135 18.286 1.00 96.12 113 THR A CA 1
ATOM 909 C C . THR A 1 113 ? -1.213 -0.863 17.472 1.00 96.12 113 THR A C 1
ATOM 911 O O . THR A 1 113 ? -1.430 -0.986 16.269 1.00 96.12 113 THR A O 1
ATOM 914 N N . LEU A 1 114 ? -0.313 -1.628 18.104 1.00 93.56 114 LEU A N 1
ATOM 915 C CA . LEU A 1 114 ? 0.419 -2.713 17.433 1.00 93.56 114 LEU A CA 1
ATOM 916 C C . LEU A 1 114 ? -0.522 -3.822 16.941 1.00 93.56 114 LEU A C 1
ATOM 918 O O . LEU A 1 114 ? -0.342 -4.324 15.835 1.00 93.56 114 LEU A O 1
ATOM 922 N N . TYR A 1 115 ? -1.551 -4.172 17.717 1.00 92.50 115 TYR A N 1
ATOM 923 C CA . TYR A 1 115 ? -2.583 -5.116 17.273 1.00 92.50 115 TYR A CA 1
ATOM 924 C C . TYR A 1 115 ? -3.319 -4.597 16.030 1.00 92.50 115 TYR A C 1
ATOM 926 O O . TYR A 1 115 ? -3.462 -5.329 15.053 1.00 92.50 115 TYR A O 1
ATOM 934 N N . ALA A 1 116 ? -3.725 -3.325 16.031 1.00 95.69 116 ALA A N 1
ATOM 935 C CA . ALA A 1 116 ? -4.378 -2.701 14.882 1.00 95.69 116 ALA A CA 1
ATOM 936 C C . ALA A 1 116 ? -3.473 -2.669 13.636 1.00 95.69 116 ALA A C 1
ATOM 938 O O . ALA A 1 116 ? -3.927 -2.982 12.536 1.00 95.69 116 ALA A O 1
ATOM 939 N N . LEU A 1 117 ? -2.182 -2.365 13.810 1.00 94.38 117 LEU A N 1
ATOM 940 C CA . LEU A 1 117 ? -1.181 -2.430 12.741 1.00 94.38 117 LEU A CA 1
ATOM 941 C C . LEU A 1 117 ? -1.045 -3.835 12.153 1.00 94.38 117 LEU A C 1
ATOM 943 O O . LEU A 1 117 ? -0.864 -3.964 10.950 1.00 94.38 117 LEU A O 1
ATOM 947 N N . MET A 1 118 ? -1.156 -4.884 12.969 1.00 90.25 118 MET A N 1
ATOM 948 C CA . MET A 1 118 ? -1.064 -6.265 12.487 1.00 90.25 118 MET A CA 1
ATOM 949 C C . MET A 1 118 ? -2.348 -6.770 11.822 1.00 90.25 118 MET A C 1
ATOM 951 O O . MET A 1 118 ? -2.282 -7.715 11.043 1.00 90.25 118 MET A O 1
ATOM 955 N N . LEU A 1 119 ? -3.500 -6.134 12.058 1.00 91.06 119 LEU A N 1
ATOM 956 C CA . LEU A 1 119 ? -4.717 -6.381 11.274 1.00 91.06 119 LEU A CA 1
ATOM 957 C C . LEU A 1 119 ? -4.615 -5.769 9.866 1.00 91.06 119 LEU A C 1
ATOM 959 O O . LEU A 1 119 ? -5.168 -6.322 8.915 1.00 91.06 119 LEU A O 1
ATOM 963 N N . PHE A 1 120 ? -3.895 -4.651 9.715 1.00 92.81 120 PHE A N 1
ATOM 964 C CA . PHE A 1 120 ? -3.783 -3.898 8.459 1.00 92.81 120 PHE A CA 1
ATOM 965 C C . PHE A 1 120 ? -3.408 -4.759 7.238 1.00 92.81 120 PHE A C 1
ATOM 967 O O . PHE A 1 120 ? -4.217 -4.806 6.307 1.00 92.81 120 PHE A O 1
ATOM 974 N N . PRO A 1 121 ? -2.295 -5.521 7.228 1.00 87.62 121 PRO A N 1
ATOM 975 C CA . PRO A 1 121 ? -1.864 -6.291 6.059 1.00 87.62 121 PRO A CA 1
ATOM 976 C C . PRO A 1 121 ? -2.894 -7.296 5.542 1.00 87.62 121 PRO A C 1
ATOM 978 O O . PRO A 1 121 ? -2.906 -7.615 4.358 1.00 87.62 121 PRO A O 1
ATOM 981 N N . HIS A 1 122 ? -3.746 -7.806 6.432 1.00 82.56 122 HIS A N 1
ATOM 982 C CA . HIS A 1 122 ? -4.669 -8.897 6.128 1.00 82.56 122 HIS A CA 1
ATOM 983 C C . HIS A 1 122 ? -6.039 -8.420 5.664 1.00 82.56 122 HIS A C 1
ATOM 985 O O . HIS A 1 122 ? -6.739 -9.188 5.006 1.00 82.56 122 HIS A O 1
ATOM 991 N N . PHE A 1 123 ? -6.413 -7.183 6.001 1.00 87.81 123 PHE A N 1
ATOM 992 C CA . PHE A 1 123 ? -7.781 -6.704 5.825 1.00 87.81 123 PHE A CA 1
ATOM 993 C C . PHE A 1 123 ? -7.916 -5.406 5.018 1.00 87.81 123 PHE A C 1
ATOM 995 O O . PHE A 1 123 ? -9.010 -5.158 4.515 1.00 87.81 123 PHE A O 1
ATOM 1002 N N . HIS A 1 124 ? -6.867 -4.579 4.866 1.00 91.00 124 HIS A N 1
ATOM 1003 C CA . HIS A 1 124 ? -6.996 -3.248 4.230 1.00 91.00 124 HIS A CA 1
ATOM 1004 C C . HIS A 1 124 ? -7.565 -3.309 2.799 1.00 91.00 124 HIS A C 1
ATOM 1006 O O . HIS A 1 124 ? -8.451 -2.527 2.462 1.00 91.00 124 HIS A O 1
ATOM 1012 N N . ASP A 1 125 ? -7.155 -4.316 2.025 1.00 87.50 125 ASP A N 1
ATOM 1013 C CA . ASP A 1 125 ? -7.600 -4.562 0.646 1.00 87.50 125 ASP A CA 1
ATOM 1014 C C . ASP A 1 125 ? -8.768 -5.554 0.526 1.00 87.50 125 ASP A C 1
ATOM 1016 O O . ASP A 1 125 ? -9.184 -5.907 -0.578 1.00 87.50 125 ASP A O 1
ATOM 1020 N N . TRP A 1 126 ? -9.323 -6.037 1.639 1.00 85.25 126 TRP A N 1
ATOM 1021 C CA . TRP A 1 126 ? -10.256 -7.167 1.618 1.00 85.25 126 TRP A CA 1
ATOM 1022 C C . TRP A 1 126 ? -11.502 -6.918 0.761 1.00 85.25 126 TRP A C 1
ATOM 1024 O O . TRP A 1 126 ? -11.862 -7.746 -0.078 1.00 85.25 126 TRP A O 1
ATOM 1034 N N . ASP A 1 127 ? -12.132 -5.752 0.910 1.00 88.81 127 ASP A N 1
ATOM 1035 C CA . ASP A 1 127 ? -13.274 -5.371 0.077 1.00 88.81 127 ASP A CA 1
ATOM 1036 C C . ASP A 1 127 ? -12.882 -5.209 -1.401 1.00 88.81 127 ASP A C 1
ATOM 1038 O O . ASP A 1 127 ? -13.659 -5.581 -2.281 1.00 88.81 127 ASP A O 1
ATOM 1042 N N . GLN A 1 128 ? -11.663 -4.737 -1.687 1.00 86.56 128 GLN A N 1
ATOM 1043 C CA . GLN A 1 128 ? -11.172 -4.611 -3.058 1.00 86.56 128 GLN A CA 1
ATOM 1044 C C . GLN A 1 128 ? -11.016 -5.991 -3.712 1.00 86.56 128 GLN A C 1
ATOM 1046 O O . GLN A 1 128 ? -11.467 -6.186 -4.841 1.00 86.56 128 GLN A O 1
ATOM 1051 N N . VAL A 1 129 ? -10.442 -6.962 -2.994 1.00 80.31 129 VAL A N 1
ATOM 1052 C CA . VAL A 1 129 ? -10.302 -8.355 -3.454 1.00 80.31 129 VAL A CA 1
ATOM 1053 C C . VAL A 1 129 ? -11.674 -8.989 -3.697 1.00 80.31 129 VAL A C 1
ATOM 1055 O O . VAL A 1 129 ? -11.897 -9.581 -4.753 1.00 80.31 129 VAL A O 1
ATOM 1058 N N . ASN A 1 130 ? -12.623 -8.803 -2.775 1.00 79.50 130 ASN A N 1
ATOM 1059 C CA . ASN A 1 130 ? -13.986 -9.323 -2.926 1.00 79.50 130 ASN A CA 1
ATOM 1060 C C . ASN A 1 130 ? -14.716 -8.675 -4.113 1.00 79.50 130 ASN A C 1
ATOM 1062 O O . ASN A 1 130 ? -15.347 -9.366 -4.913 1.00 79.50 130 ASN A O 1
ATOM 1066 N N . GLY A 1 131 ? -14.613 -7.352 -4.269 1.00 79.56 131 GLY A N 1
ATOM 1067 C CA . GLY A 1 131 ? -15.188 -6.632 -5.403 1.00 79.56 131 GLY A CA 1
ATOM 1068 C C . GLY A 1 131 ? -14.614 -7.106 -6.739 1.00 79.56 131 GLY A C 1
ATOM 1069 O O . GLY A 1 131 ? -15.357 -7.282 -7.707 1.00 79.56 131 GLY A O 1
ATOM 1070 N N . ALA A 1 132 ? -13.311 -7.380 -6.777 1.00 76.25 132 ALA A N 1
ATOM 1071 C CA . ALA A 1 132 ? -12.633 -7.880 -7.961 1.00 76.25 132 ALA A CA 1
ATOM 1072 C C . ALA A 1 132 ? -13.031 -9.326 -8.308 1.00 76.25 132 ALA A C 1
ATOM 1074 O O . ALA A 1 132 ? -13.271 -9.621 -9.479 1.00 76.25 132 ALA A O 1
ATOM 1075 N N . TYR A 1 133 ? -13.175 -10.206 -7.309 1.00 76.25 133 TYR A N 1
ATOM 1076 C CA . TYR A 1 133 ? -13.730 -11.552 -7.491 1.00 76.25 133 TYR A CA 1
ATOM 1077 C C . TYR A 1 133 ? -15.151 -11.498 -8.066 1.00 76.25 133 TYR A C 1
ATOM 1079 O O . TYR A 1 133 ? -15.448 -12.147 -9.068 1.00 76.25 133 TYR A O 1
ATOM 1087 N N . MET A 1 134 ? -16.012 -10.645 -7.504 1.00 73.69 134 MET A N 1
ATOM 1088 C CA . MET A 1 134 ? -17.384 -10.472 -7.989 1.00 73.69 134 MET A CA 1
ATOM 1089 C C . MET A 1 134 ? -17.434 -9.971 -9.435 1.00 73.69 134 MET A C 1
ATOM 1091 O O . MET A 1 134 ? -18.281 -10.416 -10.204 1.00 73.69 134 MET A O 1
ATOM 1095 N N . ASN A 1 135 ? -16.501 -9.107 -9.844 1.00 77.12 135 ASN A N 1
ATOM 1096 C CA . ASN A 1 135 ? -16.378 -8.669 -11.235 1.00 77.12 135 ASN A CA 1
ATOM 1097 C C . ASN A 1 135 ? -16.028 -9.815 -12.208 1.00 77.12 135 ASN A C 1
ATOM 1099 O O . ASN A 1 135 ? -16.192 -9.646 -13.413 1.00 77.12 135 ASN A O 1
ATOM 1103 N N . GLN A 1 136 ? -15.560 -10.977 -11.748 1.00 73.06 136 GLN A N 1
ATOM 1104 C CA . GLN A 1 136 ? -15.340 -12.133 -12.627 1.00 73.06 136 GLN A CA 1
ATOM 1105 C C . GLN A 1 136 ? -16.624 -12.928 -12.903 1.00 73.06 136 GLN A C 1
ATOM 1107 O O . GLN A 1 136 ? -16.668 -13.711 -13.854 1.00 73.06 136 GLN A O 1
ATOM 1112 N N . MET A 1 137 ? -17.684 -12.707 -12.120 1.00 74.94 137 MET A N 1
ATOM 1113 C CA . MET A 1 137 ? -18.941 -13.432 -12.270 1.00 74.94 137 MET A CA 1
ATOM 1114 C C . MET A 1 137 ? -19.737 -12.917 -13.480 1.00 74.94 137 MET A C 1
ATOM 1116 O O . MET A 1 137 ? -20.026 -11.722 -13.556 1.00 74.94 137 MET A O 1
ATOM 1120 N N . PRO A 1 138 ? -20.166 -13.788 -14.419 1.00 73.81 138 PRO A N 1
ATOM 1121 C CA . PRO A 1 138 ? -20.838 -13.369 -15.657 1.00 73.81 138 PRO A CA 1
ATOM 1122 C C . PRO A 1 138 ? -22.132 -12.563 -15.467 1.00 73.81 138 PRO A C 1
ATOM 1124 O O . PRO A 1 138 ? -22.560 -11.863 -16.386 1.00 73.81 138 PRO A O 1
ATOM 1127 N N . TRP A 1 139 ? -22.787 -12.702 -14.312 1.00 76.38 139 TRP A N 1
ATOM 1128 C CA . TRP A 1 139 ? -24.051 -12.039 -13.981 1.00 76.38 139 TRP A CA 1
ATOM 1129 C C . TRP A 1 139 ? -23.881 -10.735 -13.192 1.00 76.38 139 TRP A C 1
ATOM 1131 O O . TRP A 1 139 ? -24.858 -10.004 -13.019 1.00 76.38 139 TRP A O 1
ATOM 1141 N N . GLU A 1 140 ? -22.676 -10.421 -12.715 1.00 78.50 140 GLU A N 1
ATOM 1142 C CA . GLU A 1 140 ? -22.409 -9.177 -11.999 1.00 78.50 140 GLU A CA 1
ATOM 1143 C C . GLU A 1 140 ? -21.971 -8.080 -12.980 1.00 78.50 140 GLU A C 1
ATOM 1145 O O . GLU A 1 140 ? -21.127 -8.306 -13.853 1.00 78.50 140 GLU A O 1
ATOM 1150 N N . PRO A 1 141 ? -22.522 -6.858 -12.876 1.00 80.06 141 PRO A N 1
ATOM 1151 C CA . PRO A 1 141 ? -21.993 -5.743 -13.637 1.00 80.06 141 PRO A CA 1
ATOM 1152 C C . PRO A 1 141 ? -20.580 -5.412 -13.145 1.00 80.06 141 PRO A C 1
ATOM 1154 O O . PRO A 1 141 ? -20.321 -5.388 -11.942 1.00 80.06 141 PRO A O 1
ATOM 1157 N N . GLN A 1 142 ? -19.693 -5.097 -14.088 1.00 80.56 142 GLN A N 1
ATOM 1158 C CA . GLN A 1 142 ? -18.342 -4.611 -13.805 1.00 80.56 142 GLN A CA 1
ATOM 1159 C C . GLN A 1 142 ? -18.418 -3.294 -13.024 1.00 80.56 142 GLN A C 1
ATOM 1161 O O . GLN A 1 142 ? -18.935 -2.295 -13.537 1.00 80.56 142 GLN A O 1
ATOM 1166 N N . ARG A 1 143 ? -17.894 -3.276 -11.798 1.00 82.44 143 ARG A N 1
ATOM 1167 C CA . ARG A 1 143 ? -17.822 -2.083 -10.941 1.00 82.44 143 ARG A CA 1
ATOM 1168 C C . ARG A 1 143 ? -16.373 -1.732 -10.640 1.00 82.44 143 ARG A C 1
ATOM 1170 O O . ARG A 1 143 ? -15.499 -2.579 -10.721 1.00 82.44 143 ARG A O 1
ATOM 1177 N N . ASN A 1 144 ? -16.117 -0.479 -10.275 1.00 81.94 144 ASN A N 1
ATOM 1178 C CA . ASN A 1 144 ? -14.785 -0.060 -9.843 1.00 81.94 144 ASN A CA 1
ATOM 1179 C C . ASN A 1 144 ? -14.564 -0.464 -8.378 1.00 81.94 144 ASN A C 1
ATOM 1181 O O . ASN A 1 144 ? -14.980 0.263 -7.475 1.00 81.94 144 ASN A O 1
ATOM 1185 N N . GLU A 1 145 ? -13.911 -1.603 -8.160 1.00 82.88 145 GLU A N 1
ATOM 1186 C CA . GLU A 1 145 ? -13.627 -2.198 -6.850 1.00 82.88 145 GLU A CA 1
ATOM 1187 C C . GLU A 1 145 ? -12.811 -1.289 -5.926 1.00 82.88 145 GLU A C 1
ATOM 1189 O O . GLU A 1 145 ? -12.935 -1.386 -4.712 1.00 82.88 145 GLU A O 1
ATOM 1194 N N . LYS A 1 146 ? -12.046 -0.336 -6.473 1.00 81.94 146 LYS A N 1
ATOM 1195 C CA . LYS A 1 146 ? -11.255 0.605 -5.666 1.00 81.94 146 LYS A CA 1
ATOM 1196 C C . LYS A 1 146 ? -12.110 1.651 -4.961 1.00 81.94 146 LYS A C 1
ATOM 1198 O O . LYS A 1 146 ? -11.666 2.266 -3.994 1.00 81.94 146 LYS A O 1
ATOM 1203 N N . LYS A 1 147 ? -13.321 1.933 -5.448 1.00 84.88 147 LYS A N 1
ATOM 1204 C CA . LYS A 1 147 ? -14.139 3.019 -4.897 1.00 84.88 147 LYS A CA 1
ATOM 1205 C C . LYS A 1 147 ? -14.820 2.589 -3.600 1.00 84.88 147 LYS A C 1
ATOM 1207 O O . LYS A 1 147 ? -15.772 1.816 -3.611 1.00 84.88 147 LYS A O 1
ATOM 1212 N N . GLY A 1 148 ? -14.343 3.163 -2.496 1.00 88.12 148 GLY A N 1
ATOM 1213 C CA . GLY A 1 148 ? -14.875 2.941 -1.154 1.00 88.12 148 GLY A CA 1
ATOM 1214 C C . GLY A 1 148 ? -14.365 1.684 -0.457 1.00 88.12 148 GLY A C 1
ATOM 1215 O O . GLY A 1 148 ? -14.910 1.334 0.586 1.00 88.12 148 GLY A O 1
ATOM 1216 N N . HIS A 1 149 ? -13.327 1.028 -0.987 1.00 91.50 149 HIS A N 1
ATOM 1217 C CA . HIS A 1 149 ? -12.769 -0.177 -0.368 1.00 91.50 149 HIS A CA 1
ATOM 1218 C C . HIS A 1 149 ? -12.127 0.109 0.996 1.00 91.50 149 HIS A C 1
ATOM 1220 O O . HIS A 1 149 ? -12.348 -0.635 1.945 1.00 91.50 149 HIS A O 1
ATOM 1226 N N . ALA A 1 150 ? -11.420 1.234 1.130 1.00 91.69 150 ALA A N 1
ATOM 1227 C CA . ALA A 1 150 ? -10.771 1.652 2.369 1.00 91.69 150 ALA A CA 1
ATOM 1228 C C . ALA A 1 150 ? -11.761 1.769 3.545 1.00 91.69 150 ALA A C 1
ATOM 1230 O O . ALA A 1 150 ? -11.530 1.234 4.631 1.00 91.69 150 ALA A O 1
ATOM 1231 N N . ILE A 1 151 ? -12.907 2.428 3.328 1.00 94.44 151 ILE A N 1
ATOM 1232 C CA . ILE A 1 151 ? -13.950 2.546 4.356 1.00 94.44 151 ILE A CA 1
ATOM 1233 C C . ILE A 1 151 ? -14.768 1.260 4.519 1.00 94.44 151 ILE A C 1
ATOM 1235 O O . ILE A 1 151 ? -15.180 0.946 5.634 1.00 94.44 151 ILE A O 1
ATOM 1239 N N . ALA A 1 152 ? -14.965 0.488 3.447 1.00 95.06 152 ALA A N 1
ATOM 1240 C CA . ALA A 1 152 ? -15.599 -0.825 3.520 1.00 95.06 152 ALA A CA 1
ATOM 1241 C C . ALA A 1 152 ? -14.799 -1.771 4.417 1.00 95.06 152 ALA A C 1
ATOM 1243 O O . ALA A 1 152 ? -15.356 -2.350 5.342 1.00 95.06 152 ALA A O 1
ATOM 1244 N N . SER A 1 153 ? -13.485 -1.836 4.218 1.00 94.19 153 SER A N 1
ATOM 1245 C CA . SER A 1 153 ? -12.560 -2.595 5.053 1.00 94.19 153 SER A CA 1
ATOM 1246 C C . SER A 1 153 ? -12.633 -2.168 6.529 1.00 94.19 153 SER A C 1
ATOM 1248 O O . SER A 1 153 ? -12.787 -3.010 7.418 1.00 94.19 153 SER A O 1
ATOM 1250 N N . ALA A 1 154 ? -12.641 -0.858 6.802 1.00 95.94 154 ALA A N 1
ATOM 1251 C CA . ALA A 1 154 ? -12.817 -0.327 8.154 1.00 95.94 154 ALA A CA 1
ATOM 1252 C C . ALA A 1 154 ? -14.142 -0.776 8.804 1.00 95.94 154 ALA A C 1
ATOM 1254 O O . ALA A 1 154 ? -14.151 -1.201 9.961 1.00 95.94 154 ALA A O 1
ATOM 1255 N N . VAL A 1 155 ? -15.255 -0.711 8.063 1.00 96.94 155 VAL A N 1
ATOM 1256 C CA . VAL A 1 155 ? -16.576 -1.180 8.521 1.00 96.94 155 VAL A CA 1
ATOM 1257 C C . VAL A 1 155 ? -16.575 -2.688 8.760 1.00 96.94 155 VAL A C 1
ATOM 1259 O O . VAL A 1 155 ? -17.068 -3.134 9.795 1.00 96.94 155 VAL A O 1
ATOM 1262 N N . MET A 1 156 ? -15.999 -3.468 7.843 1.00 94.69 156 MET A N 1
ATOM 1263 C CA . MET A 1 156 ? -15.940 -4.924 7.951 1.00 94.69 156 MET A CA 1
ATOM 1264 C C . MET A 1 156 ? -15.185 -5.350 9.213 1.00 94.69 156 MET A C 1
ATOM 1266 O O . MET A 1 156 ? -15.702 -6.127 10.013 1.00 94.69 156 MET A O 1
ATOM 1270 N N . VAL A 1 157 ? -14.000 -4.785 9.460 1.00 94.38 157 VAL A N 1
ATOM 1271 C CA . VAL A 1 157 ? -13.215 -5.093 10.666 1.00 94.38 157 VAL A CA 1
ATOM 1272 C C . VAL A 1 157 ? -13.918 -4.650 11.948 1.00 94.38 157 VAL A C 1
ATOM 1274 O O . VAL A 1 157 ? -13.899 -5.394 12.929 1.00 94.38 157 VAL A O 1
ATOM 1277 N N . LYS A 1 158 ? -14.614 -3.507 11.940 1.00 96.25 158 LYS A N 1
ATOM 1278 C CA . LYS A 1 158 ? -15.417 -3.060 13.089 1.00 96.25 158 LYS A CA 1
ATOM 1279 C C . LYS A 1 158 ? -16.621 -3.973 13.364 1.00 96.25 158 LYS A C 1
ATOM 1281 O O . LYS A 1 158 ? -16.952 -4.219 14.520 1.00 96.25 158 LYS A O 1
ATOM 1286 N N . ALA A 1 159 ? -17.253 -4.542 12.339 1.00 95.25 159 ALA A N 1
ATOM 1287 C CA . ALA A 1 159 ? -18.322 -5.527 12.530 1.00 95.25 159 ALA A CA 1
ATOM 1288 C C . ALA A 1 159 ? -17.803 -6.859 13.119 1.00 95.25 159 ALA A C 1
ATOM 1290 O O . ALA A 1 159 ? -18.544 -7.570 13.805 1.00 95.25 159 ALA A O 1
ATOM 1291 N N . MET A 1 160 ? -16.518 -7.169 12.912 1.00 91.75 160 MET A N 1
ATOM 1292 C CA . MET A 1 160 ? -15.848 -8.376 13.409 1.00 91.75 160 MET A CA 1
ATOM 1293 C C . MET A 1 160 ? -15.268 -8.261 14.829 1.00 91.75 160 MET A C 1
ATOM 1295 O O . MET A 1 160 ? -14.665 -9.226 15.299 1.00 91.75 160 MET A O 1
ATOM 1299 N N . THR A 1 161 ? -15.459 -7.145 15.545 1.00 94.06 161 THR A N 1
ATOM 1300 C CA . THR A 1 161 ? -14.882 -6.906 16.888 1.00 94.06 161 THR A CA 1
ATOM 1301 C C . THR A 1 161 ? -15.026 -8.086 17.848 1.00 94.06 161 THR A C 1
ATOM 1303 O O . THR A 1 161 ? -14.070 -8.457 18.524 1.00 94.06 161 THR A O 1
ATOM 1306 N N . GLU A 1 162 ? -16.202 -8.715 17.896 1.00 91.00 162 GLU A N 1
ATOM 1307 C CA . GLU A 1 162 ? -16.445 -9.855 18.787 1.00 91.00 162 GLU A CA 1
ATOM 1308 C C . GLU A 1 162 ? -15.587 -11.078 18.429 1.00 91.00 162 GLU A C 1
ATOM 1310 O O . GLU A 1 162 ? -15.012 -11.702 19.320 1.00 91.00 162 GLU A O 1
ATOM 1315 N N . HIS A 1 163 ? -15.432 -11.381 17.139 1.00 86.38 163 HIS A N 1
ATOM 1316 C CA . HIS A 1 163 ? -14.585 -12.485 16.678 1.00 86.38 163 HIS A CA 1
ATOM 1317 C C . HIS A 1 163 ? -13.109 -12.196 16.970 1.00 86.38 163 HIS A C 1
ATOM 1319 O O . HIS A 1 163 ? -12.378 -13.064 17.446 1.00 86.38 163 HIS A O 1
ATOM 1325 N N . ILE A 1 164 ? -12.678 -10.948 16.766 1.00 86.38 164 ILE A N 1
ATOM 1326 C CA . ILE A 1 164 ? -11.320 -10.501 17.095 1.00 86.38 164 ILE A CA 1
ATOM 1327 C C . ILE A 1 164 ? -11.051 -10.652 18.601 1.00 86.38 164 ILE A C 1
ATOM 1329 O O . ILE A 1 164 ? -9.998 -11.169 18.979 1.00 86.38 164 ILE A O 1
ATOM 1333 N N . ALA A 1 165 ? -12.008 -10.286 19.462 1.00 88.69 165 ALA A N 1
ATOM 1334 C CA . ALA A 1 165 ? -11.896 -10.470 20.911 1.00 88.69 165 ALA A CA 1
ATOM 1335 C C . ALA A 1 165 ? -11.706 -11.946 21.294 1.00 88.69 165 ALA A C 1
ATOM 1337 O O . ALA A 1 165 ? -10.827 -12.283 22.091 1.00 88.69 165 ALA A O 1
ATOM 1338 N N . GLN A 1 166 ? -12.504 -12.833 20.692 1.00 84.31 166 GLN A N 1
ATOM 1339 C CA . GLN A 1 166 ? -12.466 -14.273 20.954 1.00 84.31 166 GLN A CA 1
ATOM 1340 C C . GLN A 1 166 ? -11.127 -14.899 20.553 1.00 84.31 166 GLN A C 1
ATOM 1342 O O . GLN A 1 166 ? -10.555 -15.664 21.329 1.00 84.31 166 GLN A O 1
ATOM 1347 N N . ILE A 1 167 ? -10.609 -14.548 19.375 1.00 77.94 167 ILE A N 1
ATOM 1348 C CA . ILE A 1 167 ? -9.391 -15.142 18.798 1.00 77.94 167 ILE A CA 1
ATOM 1349 C C . ILE A 1 167 ? -8.138 -14.700 19.524 1.00 77.94 167 ILE A C 1
ATOM 1351 O O . ILE A 1 167 ? -7.230 -15.495 19.754 1.00 77.94 167 ILE A O 1
ATOM 1355 N N . LEU A 1 168 ? -8.087 -13.420 19.870 1.00 78.38 168 LEU A N 1
ATOM 1356 C CA . LEU A 1 168 ? -6.954 -12.857 20.585 1.00 78.38 168 LEU A CA 1
ATOM 1357 C C . LEU A 1 168 ? -7.040 -13.118 22.092 1.00 78.38 168 LEU A C 1
ATOM 1359 O O . LEU A 1 168 ? -6.100 -12.793 22.812 1.00 78.38 168 LEU A O 1
ATOM 1363 N N . HIS A 1 169 ? -8.144 -13.707 22.564 1.00 82.19 169 HIS A N 1
ATOM 1364 C CA . HIS A 1 169 ? -8.423 -13.954 23.976 1.00 82.19 169 HIS A CA 1
ATOM 1365 C C . HIS A 1 169 ? -8.339 -12.672 24.826 1.00 82.19 169 HIS A C 1
ATOM 1367 O O . HIS A 1 169 ? -7.768 -12.665 25.919 1.00 82.19 169 HIS A O 1
ATOM 1373 N N . ILE A 1 170 ? -8.925 -11.584 24.318 1.00 84.94 170 ILE A N 1
ATOM 1374 C CA . ILE A 1 170 ? -8.973 -10.263 24.964 1.00 84.94 170 ILE A CA 1
ATOM 1375 C C . ILE A 1 170 ? -10.414 -9.848 25.278 1.00 84.94 170 ILE A C 1
ATOM 1377 O O . ILE A 1 170 ? -11.376 -10.495 24.860 1.00 84.94 170 ILE A O 1
ATOM 1381 N N . SER A 1 171 ? -10.579 -8.765 26.042 1.00 93.94 171 SER A N 1
ATOM 1382 C CA . SER A 1 171 ? -11.910 -8.221 26.318 1.00 93.94 171 SER A CA 1
ATOM 1383 C C . SER A 1 171 ? -12.546 -7.631 25.052 1.00 93.94 171 SER A C 1
ATOM 1385 O O . SER A 1 171 ? -11.846 -7.193 24.137 1.00 93.94 171 SER A O 1
ATOM 1387 N N . PHE A 1 172 ? -13.882 -7.591 25.010 1.00 94.50 172 PHE A N 1
ATOM 1388 C CA . PHE A 1 172 ? -14.602 -6.917 23.927 1.00 94.50 172 PHE A CA 1
ATOM 1389 C C . PHE A 1 172 ? -14.206 -5.438 23.832 1.00 94.50 172 PHE A C 1
ATOM 1391 O O . PHE A 1 172 ? -13.964 -4.961 22.734 1.00 94.50 172 PHE A O 1
ATOM 1398 N N . ASP A 1 173 ? -14.064 -4.745 24.966 1.00 95.94 173 ASP A N 1
ATOM 1399 C CA . ASP A 1 173 ? -13.677 -3.329 25.006 1.00 95.94 173 ASP A CA 1
ATOM 1400 C C . ASP A 1 173 ? -12.276 -3.099 24.410 1.00 95.94 173 ASP A C 1
ATOM 1402 O O . ASP A 1 173 ? -12.060 -2.142 23.666 1.00 95.94 173 ASP A O 1
ATOM 1406 N N . ASP A 1 174 ? -11.320 -3.996 24.681 1.00 94.75 174 ASP A N 1
ATOM 1407 C CA . ASP A 1 174 ? -9.983 -3.914 24.080 1.00 94.75 174 ASP A CA 1
ATOM 1408 C C . ASP A 1 174 ? -10.025 -4.184 22.572 1.00 94.75 174 ASP A C 1
ATOM 1410 O O . ASP A 1 174 ? -9.363 -3.482 21.807 1.00 94.75 174 ASP A O 1
ATOM 1414 N N . ALA A 1 175 ? -10.805 -5.176 22.133 1.00 95.19 175 ALA A N 1
ATOM 1415 C CA . ALA A 1 175 ? -11.000 -5.449 20.712 1.00 95.19 175 ALA A CA 1
ATOM 1416 C C . ALA A 1 175 ? -11.709 -4.287 20.001 1.00 95.19 175 ALA A C 1
ATOM 1418 O O . ALA A 1 175 ? -11.383 -3.970 18.857 1.00 95.19 175 ALA A O 1
ATOM 1419 N N . ASP A 1 176 ? -12.651 -3.626 20.672 1.00 97.25 176 ASP A N 1
ATOM 1420 C CA . ASP A 1 176 ? -13.366 -2.473 20.139 1.00 97.25 176 ASP A CA 1
ATOM 1421 C C . ASP A 1 176 ? -12.420 -1.291 19.913 1.00 97.25 176 ASP A C 1
ATOM 1423 O O . ASP A 1 176 ? -12.429 -0.685 18.842 1.00 97.25 176 ASP A O 1
ATOM 1427 N N . GLU A 1 177 ? -11.523 -1.028 20.867 1.00 97.44 177 GLU A N 1
ATOM 1428 C CA . GLU A 1 177 ? -10.488 -0.004 20.720 1.00 97.44 177 GLU A CA 1
ATOM 1429 C C . GLU A 1 177 ? -9.477 -0.367 19.616 1.00 97.44 177 GLU A C 1
ATOM 1431 O O . GLU A 1 177 ? -9.125 0.489 18.804 1.00 97.44 177 GLU A O 1
ATOM 1436 N N . ILE A 1 178 ? -9.054 -1.635 19.518 1.00 97.12 178 ILE A N 1
ATOM 1437 C CA . ILE A 1 178 ? -8.157 -2.123 18.451 1.00 97.12 178 ILE A CA 1
ATOM 1438 C C . ILE A 1 178 ? -8.791 -1.941 17.066 1.00 97.12 178 ILE A C 1
ATOM 1440 O O . ILE A 1 178 ? -8.151 -1.408 16.159 1.00 97.12 178 ILE A O 1
ATOM 1444 N N . THR A 1 179 ? -10.044 -2.362 16.891 1.00 97.31 179 THR A N 1
ATOM 1445 C CA . THR A 1 179 ? -10.762 -2.235 15.611 1.00 97.31 179 THR A CA 1
ATOM 1446 C C . THR A 1 179 ? -11.087 -0.781 15.273 1.00 97.31 179 THR A C 1
ATOM 1448 O O . THR A 1 179 ? -11.040 -0.406 14.103 1.00 97.31 179 THR A O 1
ATOM 1451 N N . SER A 1 180 ? -11.323 0.075 16.272 1.00 97.88 180 SER A N 1
ATOM 1452 C CA . SER A 1 180 ? -11.434 1.526 16.083 1.00 97.88 180 SER A CA 1
ATOM 1453 C C . SER A 1 180 ? -10.120 2.159 15.617 1.00 97.88 180 SER A C 1
ATOM 1455 O O . SER A 1 180 ? -10.134 2.986 14.706 1.00 97.88 180 SER A O 1
ATOM 1457 N N . ILE A 1 181 ? -8.974 1.769 16.195 1.00 97.62 181 ILE A N 1
ATOM 1458 C CA . ILE A 1 181 ? -7.658 2.221 15.714 1.00 97.62 181 ILE A CA 1
ATOM 1459 C C . ILE A 1 181 ? -7.456 1.748 14.274 1.00 97.62 181 ILE A C 1
ATOM 1461 O O . ILE A 1 181 ? -7.126 2.565 13.419 1.00 97.62 181 ILE A O 1
ATOM 1465 N N . TYR A 1 182 ? -7.720 0.470 13.986 1.00 97.00 182 TYR A N 1
ATOM 1466 C CA . TYR A 1 182 ? -7.637 -0.086 12.634 1.00 97.00 182 TYR A CA 1
ATOM 1467 C C . TYR A 1 182 ? -8.476 0.708 11.628 1.00 97.00 182 TYR A C 1
ATOM 1469 O O . TYR A 1 182 ? -7.984 1.042 10.553 1.00 97.00 182 TYR A O 1
ATOM 1477 N N . ALA A 1 183 ? -9.716 1.053 11.979 1.00 96.62 183 ALA A N 1
ATOM 1478 C CA . ALA A 1 183 ? -10.603 1.811 11.106 1.00 96.62 183 ALA A CA 1
ATOM 1479 C C . ALA A 1 183 ? -9.977 3.155 10.692 1.00 96.62 183 ALA A C 1
ATOM 1481 O O . ALA A 1 183 ? -10.052 3.545 9.526 1.00 96.62 183 ALA A O 1
ATOM 1482 N N . VAL A 1 184 ? -9.285 3.827 11.619 1.00 94.88 184 VAL A N 1
ATOM 1483 C CA . VAL A 1 184 ? -8.528 5.056 11.338 1.00 94.88 184 VAL A CA 1
ATOM 1484 C C . VAL A 1 184 ? -7.319 4.795 10.432 1.00 94.88 184 VAL A C 1
ATOM 1486 O O . VAL A 1 184 ? -7.037 5.625 9.570 1.00 94.88 184 VAL A O 1
ATOM 1489 N N . LEU A 1 185 ? -6.627 3.659 10.594 1.00 93.56 185 LEU A N 1
ATOM 1490 C CA . LEU A 1 185 ? -5.526 3.257 9.705 1.00 93.56 185 LEU A CA 1
ATOM 1491 C C . LEU A 1 185 ? -6.015 2.999 8.272 1.00 93.56 185 LEU A C 1
ATOM 1493 O O . LEU A 1 185 ? -5.354 3.400 7.320 1.00 93.56 185 LEU A O 1
ATOM 1497 N N . ALA A 1 186 ? -7.169 2.347 8.123 1.00 93.12 186 ALA A N 1
ATOM 1498 C CA . ALA A 1 186 ? -7.682 1.886 6.837 1.00 93.12 186 ALA A CA 1
ATOM 1499 C C . ALA A 1 186 ? -8.387 2.982 6.021 1.00 93.12 186 ALA A C 1
ATOM 1501 O O . ALA A 1 186 ? -8.180 3.045 4.814 1.00 93.12 186 ALA A O 1
ATOM 1502 N N . MET A 1 187 ? -9.185 3.869 6.633 1.00 89.44 187 MET A N 1
ATOM 1503 C CA . MET A 1 187 ? -10.150 4.733 5.916 1.00 89.44 187 MET A CA 1
ATOM 1504 C C . MET A 1 187 ? -9.579 5.681 4.844 1.00 89.44 187 MET A C 1
ATOM 1506 O O . MET A 1 187 ? -10.355 6.166 4.020 1.00 89.44 187 MET A O 1
ATOM 1510 N N . ARG A 1 188 ? -8.273 5.973 4.849 1.00 83.81 188 ARG A N 1
ATOM 1511 C CA . ARG A 1 188 ? -7.601 6.838 3.853 1.00 83.81 188 ARG A CA 1
ATOM 1512 C C . ARG A 1 188 ? -6.230 6.304 3.429 1.00 83.81 188 ARG A C 1
ATOM 1514 O O . ARG A 1 188 ? -5.371 7.085 3.020 1.00 83.81 188 ARG A O 1
ATOM 1521 N N . HIS A 1 189 ? -5.993 4.999 3.569 1.00 83.81 189 HIS A N 1
ATOM 1522 C CA . HIS A 1 189 ? -4.681 4.422 3.261 1.00 83.81 189 HIS A CA 1
ATOM 1523 C C . HIS A 1 189 ? -4.310 4.542 1.769 1.00 83.81 189 HIS A C 1
ATOM 1525 O O . HIS A 1 189 ? -3.133 4.655 1.440 1.00 83.81 189 HIS A O 1
ATOM 1531 N N . ASP A 1 190 ? -5.306 4.634 0.885 1.00 75.12 190 ASP A N 1
ATOM 1532 C CA . ASP A 1 190 ? -5.162 4.802 -0.562 1.00 75.12 190 ASP A CA 1
ATOM 1533 C C . ASP A 1 190 ? -4.963 6.265 -1.014 1.00 75.12 190 ASP A C 1
ATOM 1535 O O . ASP A 1 190 ? -4.802 6.532 -2.210 1.00 75.12 190 ASP A O 1
ATOM 1539 N N . GLU A 1 191 ? -4.931 7.228 -0.079 1.00 75.31 191 GLU A N 1
ATOM 1540 C CA . GLU A 1 191 ? -4.768 8.662 -0.361 1.00 75.31 191 GLU A CA 1
ATOM 1541 C C . GLU A 1 191 ? -3.533 9.301 0.315 1.00 75.31 191 GLU A C 1
ATOM 1543 O O . GLU A 1 191 ? -3.646 10.238 1.115 1.00 75.31 191 GLU A O 1
ATOM 1548 N N . PRO A 1 192 ? -2.313 8.877 -0.065 1.00 62.97 192 PRO A N 1
ATOM 1549 C CA . PRO A 1 192 ? -1.066 9.314 0.550 1.00 62.97 192 PRO A CA 1
ATOM 1550 C C . PRO A 1 192 ? -0.872 10.805 0.775 1.00 62.97 192 PRO A C 1
ATOM 1552 O O . PRO A 1 192 ? -0.436 11.256 1.832 1.00 62.97 192 PRO A O 1
ATOM 1555 N N . GLY A 1 193 ? -1.156 11.591 -0.269 1.00 64.69 193 GLY A N 1
ATOM 1556 C CA . GLY A 1 193 ? -0.865 13.022 -0.301 1.00 64.69 193 GLY A CA 1
ATOM 1557 C C . GLY A 1 193 ? -1.725 13.820 0.675 1.00 64.69 193 GLY A C 1
ATOM 1558 O O . GLY A 1 193 ? -1.527 15.029 0.819 1.00 64.69 193 GLY A O 1
ATOM 1559 N N . ASN A 1 194 ? -2.681 13.154 1.324 1.00 73.00 194 ASN A N 1
ATOM 1560 C CA . ASN A 1 194 ? -3.657 13.755 2.203 1.00 73.00 194 ASN A CA 1
ATOM 1561 C C . ASN A 1 194 ? -3.453 13.407 3.685 1.00 73.00 194 ASN A C 1
ATOM 1563 O O . ASN A 1 194 ? -4.094 14.061 4.499 1.00 73.00 194 ASN A O 1
ATOM 1567 N N . ILE A 1 195 ? -2.513 12.525 4.070 1.00 72.88 195 ILE A N 1
ATOM 1568 C CA . ILE A 1 195 ? -2.270 12.140 5.483 1.00 72.88 195 ILE A CA 1
ATOM 1569 C C . ILE A 1 195 ? -2.163 13.352 6.425 1.00 72.88 195 ILE A C 1
ATOM 1571 O O . ILE A 1 195 ? -2.801 13.395 7.478 1.00 72.88 195 ILE A O 1
ATOM 1575 N N . ASP A 1 196 ? -1.398 14.381 6.045 1.00 75.38 196 ASP A N 1
ATOM 1576 C CA . ASP A 1 196 ? -1.239 15.577 6.882 1.00 75.38 196 ASP A CA 1
ATOM 1577 C C . ASP A 1 196 ? -2.524 16.409 6.987 1.00 75.38 196 ASP A C 1
ATOM 1579 O O . ASP A 1 196 ? -2.744 17.068 8.005 1.00 75.38 196 ASP A O 1
ATOM 1583 N N . LYS A 1 197 ? -3.385 16.372 5.963 1.00 81.00 197 LYS A N 1
ATOM 1584 C CA . LYS A 1 197 ? -4.712 16.996 6.016 1.00 81.00 197 LYS A CA 1
ATOM 1585 C C . LYS A 1 197 ? -5.632 16.191 6.922 1.00 81.00 197 LYS A C 1
ATOM 1587 O O . LYS A 1 197 ? -6.256 16.770 7.800 1.00 81.00 197 LYS A O 1
ATOM 1592 N N . THR A 1 198 ? -5.646 14.869 6.771 1.00 78.06 198 THR A N 1
ATOM 1593 C CA . THR A 1 198 ? -6.484 13.943 7.538 1.00 78.06 198 THR A CA 1
ATOM 1594 C C . THR A 1 198 ? -6.262 14.063 9.053 1.00 78.06 198 THR A C 1
ATOM 1596 O O . THR A 1 198 ? -7.217 13.995 9.825 1.00 78.06 198 THR A O 1
ATOM 1599 N N . PHE A 1 199 ? -5.019 14.304 9.488 1.00 79.88 199 PHE A N 1
ATOM 1600 C CA . PHE A 1 199 ? -4.646 14.464 10.903 1.00 79.88 199 PHE A CA 1
ATOM 1601 C C . PHE A 1 199 ? -4.410 15.921 11.330 1.00 79.88 199 PHE A C 1
ATOM 1603 O O . PHE A 1 199 ? -3.716 16.177 12.320 1.00 79.88 199 PHE A O 1
ATOM 1610 N N . ASN A 1 200 ? -4.967 16.893 10.603 1.00 83.75 200 ASN A N 1
ATOM 1611 C CA . ASN A 1 200 ? -4.893 18.293 11.001 1.00 83.75 200 ASN A CA 1
ATOM 1612 C C . ASN A 1 200 ? -5.749 18.541 12.257 1.00 83.75 200 ASN A C 1
ATOM 1614 O O . ASN A 1 200 ? -6.931 18.204 12.304 1.00 83.75 200 ASN A O 1
ATOM 1618 N N . SER A 1 201 ? -5.164 19.180 13.274 1.00 83.12 201 SER A N 1
ATOM 1619 C CA . SER A 1 201 ? -5.850 19.536 14.524 1.00 83.12 201 SER A CA 1
ATOM 1620 C C . SER A 1 201 ? -7.010 20.521 14.344 1.00 83.12 201 SER A C 1
ATOM 1622 O O . SER A 1 201 ? -7.824 20.664 15.250 1.00 83.12 201 SER A O 1
ATOM 1624 N N . GLU A 1 202 ? -7.067 21.223 13.211 1.00 89.31 202 GLU A N 1
ATOM 1625 C CA . GLU A 1 202 ? -8.149 22.150 12.854 1.00 89.31 202 GLU A CA 1
ATOM 1626 C C . GLU A 1 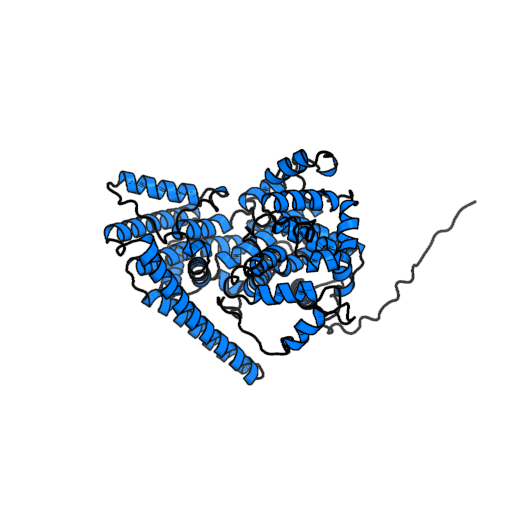202 ? -9.322 21.466 12.131 1.00 89.31 202 GLU A C 1
ATOM 1628 O O . GLU A 1 202 ? -10.301 22.137 11.798 1.00 89.31 202 GLU A O 1
ATOM 1633 N N . ASN A 1 203 ? -9.242 20.155 11.876 1.00 93.88 203 ASN A N 1
ATOM 1634 C CA . ASN A 1 203 ? -10.324 19.422 11.225 1.00 93.88 203 ASN A CA 1
ATOM 1635 C C . ASN A 1 203 ? -11.614 19.459 12.045 1.00 93.88 203 ASN A C 1
ATOM 1637 O O . ASN A 1 203 ? -11.617 19.600 13.267 1.00 93.88 203 ASN A O 1
ATOM 1641 N N . VAL A 1 204 ? -12.737 19.319 11.352 1.00 95.38 204 VAL A N 1
ATOM 1642 C CA . VAL A 1 204 ? -14.062 19.358 11.962 1.00 95.38 204 VAL A CA 1
ATOM 1643 C C . VAL A 1 204 ? -14.301 18.066 12.739 1.00 95.38 204 VAL A C 1
ATOM 1645 O O . VAL A 1 204 ? -14.063 16.970 12.229 1.00 95.38 204 VAL A O 1
ATOM 1648 N N . ASP A 1 205 ? -14.798 18.196 13.970 1.00 94.88 205 ASP A N 1
ATOM 1649 C CA . ASP A 1 205 ? -15.262 17.057 14.761 1.00 94.88 205 ASP A CA 1
ATOM 1650 C C . ASP A 1 205 ? -16.562 16.507 14.144 1.00 94.88 205 ASP A C 1
ATOM 1652 O O . ASP A 1 205 ? -17.588 17.205 14.164 1.00 94.88 205 ASP A O 1
ATOM 1656 N N . PRO A 1 206 ? -16.550 15.285 13.583 1.00 94.38 206 PRO A N 1
ATOM 1657 C CA . PRO A 1 206 ? -17.699 14.743 12.880 1.00 94.38 206 PRO A CA 1
ATOM 1658 C C . PRO A 1 206 ? -18.906 14.531 13.792 1.00 94.38 206 PRO A C 1
ATOM 1660 O O . PRO A 1 206 ? -20.028 14.634 13.307 1.00 94.38 206 PRO A O 1
ATOM 1663 N N . VAL A 1 207 ? -18.728 14.352 15.106 1.00 91.00 207 VAL A N 1
ATOM 1664 C CA . VAL A 1 207 ? -19.845 14.195 16.064 1.00 91.00 207 VAL A CA 1
ATOM 1665 C C . VAL A 1 207 ? -20.777 15.419 16.069 1.00 91.00 207 VAL A C 1
ATOM 1667 O O . VAL A 1 207 ? -21.934 15.332 16.464 1.00 91.00 207 VAL A O 1
ATOM 1670 N N . THR A 1 208 ? -20.300 16.576 15.599 1.00 90.88 208 THR A N 1
ATOM 1671 C CA . THR A 1 208 ? -21.095 17.813 15.496 1.00 90.88 208 THR A CA 1
ATOM 1672 C C . THR A 1 208 ? -21.893 17.943 14.192 1.00 90.88 208 THR A C 1
ATOM 1674 O O . THR A 1 208 ? -22.577 18.949 13.985 1.00 90.88 208 THR A O 1
ATOM 1677 N N . ILE A 1 209 ? -21.790 16.968 13.286 1.00 93.56 209 ILE A N 1
ATOM 1678 C CA . ILE A 1 209 ? -22.375 17.010 11.945 1.00 93.56 209 ILE A CA 1
ATOM 1679 C C . ILE A 1 209 ? -23.595 16.087 11.895 1.00 93.56 209 ILE A C 1
ATOM 1681 O O . ILE A 1 209 ? -23.459 14.869 11.915 1.00 93.56 209 ILE A O 1
ATOM 1685 N N . GLU A 1 210 ? -24.784 16.680 11.786 1.00 90.12 210 GLU A N 1
ATOM 1686 C CA . GLU A 1 210 ? -26.053 15.943 11.648 1.00 90.12 210 GLU A CA 1
ATOM 1687 C C . GLU A 1 210 ? -26.460 15.693 10.184 1.00 90.12 210 GLU A C 1
ATOM 1689 O O . GLU A 1 210 ? -27.328 14.868 9.919 1.00 90.12 210 GLU A O 1
ATOM 1694 N N . ASP A 1 211 ? -25.865 16.428 9.242 1.00 94.88 211 ASP A N 1
ATOM 1695 C CA . ASP A 1 211 ? -26.178 16.370 7.812 1.00 94.88 211 ASP A CA 1
ATOM 1696 C C . ASP A 1 211 ? -25.219 15.418 7.082 1.00 94.88 211 ASP A C 1
ATOM 1698 O O . ASP A 1 211 ? -24.022 15.703 6.963 1.00 94.88 211 ASP A O 1
ATOM 1702 N N . ASP A 1 212 ? -25.762 14.309 6.575 1.00 94.00 212 ASP A N 1
ATOM 1703 C CA . ASP A 1 212 ? -25.026 13.258 5.868 1.00 94.00 212 ASP A CA 1
ATOM 1704 C C . ASP A 1 212 ? -24.338 13.772 4.586 1.00 94.00 212 ASP A C 1
ATOM 1706 O O . ASP A 1 212 ? -23.218 13.352 4.279 1.00 94.00 212 ASP A O 1
ATOM 1710 N N . GLU A 1 213 ? -24.939 14.720 3.852 1.00 94.31 213 GLU A N 1
ATOM 1711 C CA . GLU A 1 213 ? -24.315 15.293 2.647 1.00 94.31 213 GLU A CA 1
ATOM 1712 C C . GLU A 1 213 ? -23.101 16.148 3.017 1.00 94.31 213 GLU A C 1
ATOM 1714 O O . GLU A 1 213 ? -22.043 16.078 2.378 1.00 94.31 213 GLU A O 1
ATOM 1719 N N . LYS A 1 214 ? -23.228 16.933 4.093 1.00 96.25 214 LYS A N 1
ATOM 1720 C CA . LYS A 1 214 ? -22.122 17.727 4.633 1.00 96.25 214 LYS A CA 1
ATOM 1721 C C . LYS A 1 214 ? -21.007 16.832 5.173 1.00 96.25 214 LYS A C 1
ATOM 1723 O O . LYS A 1 214 ? -19.836 17.128 4.930 1.00 96.25 214 LYS A O 1
ATOM 1728 N N . LEU A 1 215 ? -21.352 15.755 5.881 1.00 96.62 215 LEU A N 1
ATOM 1729 C CA . LEU A 1 215 ? -20.395 14.763 6.375 1.00 96.62 215 LEU A CA 1
ATOM 1730 C C . LEU A 1 215 ? -19.593 14.166 5.210 1.00 96.62 215 LEU A C 1
ATOM 1732 O O . LEU A 1 215 ? -18.362 14.196 5.233 1.00 96.62 215 LEU A O 1
ATOM 1736 N N . ALA A 1 216 ? -20.281 13.705 4.164 1.00 94.56 216 ALA A N 1
ATOM 1737 C CA . ALA A 1 216 ? -19.654 13.137 2.977 1.00 94.56 216 ALA A CA 1
ATOM 1738 C C . ALA A 1 216 ? -18.736 14.134 2.253 1.00 94.56 216 ALA A C 1
ATOM 1740 O O . ALA A 1 216 ? -17.604 13.793 1.907 1.00 94.56 216 ALA A O 1
ATOM 1741 N N . SER A 1 217 ? -19.175 15.385 2.084 1.00 94.69 217 SER A N 1
ATOM 1742 C CA . SER A 1 217 ? -18.355 16.428 1.457 1.00 94.69 217 SER A CA 1
ATOM 1743 C C . SER A 1 217 ? -17.085 16.746 2.252 1.00 94.69 217 SER A C 1
ATOM 1745 O O . SER A 1 217 ? -16.054 17.032 1.647 1.00 94.69 217 SER A O 1
ATOM 1747 N N . LEU A 1 218 ? -17.150 16.744 3.587 1.00 94.75 218 LEU A N 1
ATOM 1748 C CA . LEU A 1 218 ? -15.984 16.998 4.438 1.00 94.75 218 LEU A CA 1
ATOM 1749 C C . LEU A 1 218 ? -15.026 15.803 4.458 1.00 94.75 218 LEU A C 1
ATOM 1751 O O . LEU A 1 218 ? -13.812 16.003 4.519 1.00 94.75 218 LEU A O 1
ATOM 1755 N N . PHE A 1 219 ? -15.555 14.579 4.374 1.00 93.12 219 PHE A N 1
ATOM 1756 C CA . PHE A 1 219 ? -14.750 13.367 4.244 1.00 93.12 219 PHE A CA 1
ATOM 1757 C C . PHE A 1 219 ? -13.954 13.357 2.933 1.00 93.12 219 PHE A C 1
ATOM 1759 O O . PHE A 1 219 ? -12.738 13.200 2.968 1.00 93.12 219 PHE A O 1
ATOM 1766 N N . GLU A 1 220 ? -14.605 13.624 1.792 1.00 89.44 220 GLU A N 1
ATOM 1767 C CA . GLU A 1 220 ? -13.938 13.710 0.477 1.00 89.44 220 GLU A CA 1
ATOM 1768 C C . GLU A 1 220 ? -12.879 14.829 0.405 1.00 89.44 220 GLU A C 1
ATOM 1770 O O . GLU A 1 220 ? -11.998 14.791 -0.452 1.00 89.44 220 GLU A O 1
ATOM 1775 N N . ALA A 1 221 ? -12.958 15.827 1.290 1.00 89.31 221 ALA A N 1
ATOM 1776 C CA . ALA A 1 221 ? -12.020 16.944 1.361 1.00 89.31 221 ALA A CA 1
ATOM 1777 C C . ALA A 1 221 ? -10.890 16.764 2.401 1.00 89.31 221 ALA A C 1
ATOM 1779 O O . ALA A 1 221 ? -10.081 17.683 2.551 1.00 89.31 221 ALA A O 1
ATOM 1780 N N . ASP A 1 222 ? -10.834 15.636 3.124 1.00 89.81 222 ASP A N 1
ATOM 1781 C CA . ASP A 1 222 ? -9.920 15.387 4.258 1.00 89.81 222 ASP A CA 1
ATOM 1782 C C . ASP A 1 222 ? -10.033 16.408 5.399 1.00 89.81 222 ASP A C 1
ATOM 1784 O O . ASP A 1 222 ? -9.039 16.787 6.020 1.00 89.81 222 ASP A O 1
ATOM 1788 N N . GLN A 1 223 ? -11.251 16.873 5.677 1.00 93.50 223 GLN A N 1
ATOM 1789 C CA . GLN A 1 223 ? -11.524 17.922 6.668 1.00 93.50 223 GLN A CA 1
ATOM 1790 C C . GLN A 1 223 ? -12.174 17.394 7.952 1.00 93.50 223 GLN A C 1
ATOM 1792 O O . GLN A 1 223 ? -12.649 18.185 8.767 1.00 93.50 223 GLN A O 1
ATOM 1797 N N . LEU A 1 224 ? -12.211 16.073 8.145 1.00 94.38 224 LEU A N 1
ATOM 1798 C CA . LEU A 1 224 ? -12.785 15.431 9.328 1.00 94.38 224 LEU A CA 1
ATOM 1799 C C . LEU A 1 224 ? -11.705 14.905 10.272 1.00 94.38 224 LEU A C 1
ATOM 1801 O O . LEU A 1 224 ? -10.681 14.374 9.844 1.00 94.38 224 LEU A O 1
ATOM 1805 N N . MET A 1 225 ? -11.970 14.991 11.575 1.00 93.81 225 MET A N 1
ATOM 1806 C CA . MET A 1 225 ? -11.217 14.239 12.576 1.00 93.81 225 MET A CA 1
ATOM 1807 C C . MET A 1 225 ? -11.628 12.761 12.509 1.00 93.81 225 MET A C 1
ATOM 1809 O O . MET A 1 225 ? -12.572 12.350 13.179 1.00 93.81 225 MET A O 1
ATOM 1813 N N . LEU A 1 226 ? -10.938 11.946 11.702 1.00 92.88 226 LEU A N 1
ATOM 1814 C CA . LEU A 1 226 ? -11.362 10.558 11.441 1.00 92.88 226 LEU A CA 1
ATOM 1815 C C . LEU A 1 226 ? -11.512 9.699 12.700 1.00 92.88 226 LEU A C 1
ATOM 1817 O O . LEU A 1 226 ? -12.461 8.934 12.814 1.00 92.88 226 LEU A O 1
ATOM 1821 N N . HIS A 1 227 ? -10.616 9.861 13.676 1.00 93.81 227 HIS A N 1
ATOM 1822 C CA . HIS A 1 227 ? -10.662 9.113 14.937 1.00 93.81 227 HIS A CA 1
ATOM 1823 C C . HIS A 1 227 ? -11.892 9.431 15.804 1.00 93.81 227 HIS A C 1
ATOM 1825 O O . HIS A 1 227 ? -12.155 8.720 16.767 1.00 93.81 227 HIS A O 1
ATOM 1831 N N . ARG A 1 228 ? -12.644 10.485 15.469 1.00 95.25 228 ARG A N 1
ATOM 1832 C CA . ARG A 1 228 ? -13.869 10.912 16.153 1.00 95.25 228 ARG A CA 1
ATOM 1833 C C . ARG A 1 228 ? -15.146 10.509 15.416 1.00 95.25 228 ARG A C 1
ATOM 1835 O O . ARG A 1 228 ? -16.220 10.758 15.954 1.00 95.25 228 ARG A O 1
ATOM 1842 N N . LEU A 1 229 ? -15.052 9.918 14.219 1.00 96.31 229 LEU A N 1
ATOM 1843 C CA . LEU A 1 229 ? -16.221 9.365 13.525 1.00 96.31 229 LEU A CA 1
ATOM 1844 C C . LEU A 1 229 ? -16.937 8.372 14.435 1.00 96.31 229 LEU A C 1
ATOM 1846 O O . LEU A 1 229 ? -16.284 7.725 15.244 1.00 96.31 229 LEU A O 1
ATOM 1850 N N . SER A 1 230 ? -18.249 8.232 14.297 1.00 97.00 230 SER A N 1
ATOM 1851 C CA . SER A 1 230 ? -18.984 7.120 14.901 1.00 97.00 230 SER A CA 1
ATOM 1852 C C . SER A 1 230 ? -19.133 5.941 13.940 1.00 97.00 230 SER A C 1
ATOM 1854 O O . SER A 1 230 ? -18.971 6.092 12.723 1.00 97.00 230 SER A O 1
ATOM 1856 N N . SER A 1 231 ? -19.493 4.766 14.464 1.00 97.00 231 SER A N 1
ATOM 1857 C CA . SER A 1 231 ? -19.817 3.597 13.633 1.00 97.00 231 SER A CA 1
ATOM 1858 C C . SER A 1 231 ? -20.952 3.912 12.648 1.00 97.00 231 SER A C 1
ATOM 1860 O O . SER A 1 231 ? -20.866 3.550 11.471 1.00 97.00 231 SER A O 1
ATOM 1862 N N . ARG A 1 232 ? -21.974 4.667 13.078 1.00 97.12 232 ARG A N 1
ATOM 1863 C CA . ARG A 1 232 ? -23.061 5.126 12.200 1.00 97.12 232 ARG A CA 1
ATOM 1864 C C . ARG A 1 232 ? -22.531 6.001 11.068 1.00 97.12 232 ARG A C 1
ATOM 1866 O O . ARG A 1 232 ? -22.889 5.796 9.910 1.00 97.12 232 ARG A O 1
ATOM 1873 N N . GLN A 1 233 ? -21.665 6.961 11.384 1.00 97.75 233 GLN A N 1
ATOM 1874 C CA . GLN A 1 233 ? -21.085 7.864 10.389 1.00 97.75 233 GLN A CA 1
ATOM 1875 C C . GLN A 1 233 ? -20.199 7.124 9.382 1.00 97.75 233 GLN A C 1
ATOM 1877 O O . GLN A 1 233 ? -20.232 7.448 8.195 1.00 97.75 233 GLN A O 1
ATOM 1882 N N . MET A 1 234 ? -19.469 6.090 9.812 1.00 97.06 234 MET A N 1
ATOM 1883 C CA . MET A 1 234 ? -18.746 5.205 8.893 1.00 97.06 234 MET A CA 1
ATOM 1884 C C . MET A 1 234 ? -19.688 4.512 7.906 1.00 97.06 234 MET A C 1
ATOM 1886 O O . MET A 1 234 ? -19.398 4.487 6.712 1.00 97.06 234 MET A O 1
ATOM 1890 N N . ILE A 1 235 ? -20.826 3.986 8.376 1.00 97.06 235 ILE A N 1
ATOM 1891 C CA . ILE A 1 235 ? -21.826 3.346 7.509 1.00 97.06 235 ILE A CA 1
ATOM 1892 C C . ILE A 1 235 ? -22.419 4.345 6.506 1.00 97.06 235 ILE A C 1
ATOM 1894 O O . ILE A 1 235 ? -22.563 4.012 5.328 1.00 97.06 235 ILE A O 1
ATOM 1898 N N . VAL A 1 236 ? -22.727 5.572 6.937 1.00 96.38 236 VAL A N 1
ATOM 1899 C CA . VAL A 1 236 ? -23.213 6.643 6.045 1.00 96.38 236 VAL A CA 1
ATOM 1900 C C . VAL A 1 236 ? -22.200 6.923 4.933 1.00 96.38 236 VAL A C 1
ATOM 1902 O O . VAL A 1 236 ? -22.550 6.907 3.751 1.00 96.38 236 VAL A O 1
ATOM 1905 N N . LEU A 1 237 ? -20.934 7.130 5.300 1.00 96.00 237 LEU A N 1
ATOM 1906 C CA . LEU A 1 237 ? -19.855 7.407 4.355 1.00 96.00 237 LEU A CA 1
ATOM 1907 C C . LEU A 1 237 ? -19.596 6.225 3.403 1.00 96.00 237 LEU A C 1
ATOM 1909 O O . LEU A 1 237 ? -19.427 6.438 2.200 1.00 96.00 237 LEU A O 1
ATOM 1913 N N . LEU A 1 238 ? -19.625 4.987 3.910 1.00 95.75 238 LEU A N 1
ATOM 1914 C CA . LEU A 1 238 ? -19.520 3.769 3.104 1.00 95.75 238 LEU A CA 1
ATOM 1915 C C . LEU A 1 238 ? -20.628 3.721 2.050 1.00 95.75 238 LEU A C 1
ATOM 1917 O O . LEU A 1 238 ? -20.342 3.605 0.857 1.00 95.75 238 LEU A O 1
ATOM 1921 N N . ARG A 1 239 ? -21.888 3.854 2.481 1.00 95.19 239 ARG A N 1
ATOM 1922 C CA . ARG A 1 239 ? -23.052 3.807 1.588 1.00 95.19 239 ARG A CA 1
ATOM 1923 C C . ARG A 1 239 ? -22.968 4.887 0.521 1.00 95.19 239 ARG A C 1
ATOM 1925 O O . ARG A 1 239 ? -23.171 4.583 -0.648 1.00 95.19 239 ARG A O 1
ATOM 1932 N N . TYR A 1 240 ? -22.579 6.104 0.894 1.00 94.31 240 TYR A N 1
ATOM 1933 C CA . TYR A 1 240 ? -22.383 7.203 -0.049 1.00 94.31 240 TYR A CA 1
ATOM 1934 C C . TYR A 1 240 ? -21.350 6.869 -1.140 1.00 94.31 240 TYR A C 1
ATOM 1936 O O . TYR A 1 240 ? -21.607 7.061 -2.332 1.00 94.31 240 TYR A O 1
ATOM 1944 N N . GLN A 1 241 ? -20.185 6.329 -0.763 1.00 92.25 241 GLN A N 1
ATOM 1945 C CA . GLN A 1 241 ? -19.143 5.967 -1.729 1.00 92.25 241 GLN A CA 1
ATOM 1946 C C . GLN A 1 241 ? -19.539 4.768 -2.603 1.00 92.25 241 GLN A C 1
ATOM 1948 O O . GLN A 1 241 ? -19.311 4.785 -3.817 1.00 92.25 241 GLN A O 1
ATOM 1953 N N . LYS A 1 242 ? -20.171 3.750 -2.011 1.00 92.38 242 LYS A N 1
ATOM 1954 C CA . LYS A 1 242 ? -20.614 2.533 -2.705 1.00 92.38 242 LYS A CA 1
ATOM 1955 C C . LYS A 1 242 ? -21.815 2.774 -3.616 1.00 92.38 242 LYS A C 1
ATOM 1957 O O . LYS A 1 242 ? -21.884 2.169 -4.686 1.00 92.38 242 LYS A O 1
ATOM 1962 N N . GLU A 1 243 ? -22.717 3.686 -3.259 1.00 91.81 243 GLU A N 1
ATOM 1963 C CA . GLU A 1 243 ? -23.839 4.107 -4.105 1.00 91.81 243 GLU A CA 1
ATOM 1964 C C . GLU A 1 243 ? -23.333 4.808 -5.368 1.00 91.81 243 GLU A C 1
ATOM 1966 O O . GLU A 1 243 ? -23.694 4.409 -6.476 1.00 91.81 243 GLU A O 1
ATOM 1971 N N . LYS A 1 244 ? -22.405 5.768 -5.225 1.00 87.81 244 LYS A N 1
ATOM 1972 C CA . LYS A 1 244 ? -21.743 6.425 -6.369 1.00 87.81 244 LYS A CA 1
ATOM 1973 C C . LYS A 1 244 ? -21.060 5.430 -7.314 1.00 87.81 244 LYS A C 1
ATOM 1975 O O . LYS A 1 244 ? -20.965 5.697 -8.511 1.00 87.81 244 LYS A O 1
ATOM 1980 N N . ALA A 1 245 ? -20.570 4.311 -6.785 1.00 86.56 245 ALA A N 1
ATOM 1981 C CA . ALA A 1 245 ? -19.904 3.257 -7.546 1.00 86.56 245 ALA A CA 1
ATOM 1982 C C . ALA A 1 245 ? -20.842 2.112 -7.997 1.00 86.56 245 ALA A C 1
ATOM 1984 O O . ALA A 1 245 ? -20.390 1.185 -8.668 1.00 86.56 245 ALA A O 1
ATOM 1985 N N . GLY A 1 246 ? -22.141 2.182 -7.679 1.00 87.56 246 GLY A N 1
ATOM 1986 C CA . GLY A 1 246 ? -23.160 1.231 -8.135 1.00 87.56 246 GLY A CA 1
ATOM 1987 C C . GLY A 1 246 ? -23.174 -0.121 -7.411 1.00 87.56 246 GLY A C 1
ATOM 1988 O O . GLY A 1 246 ? -23.692 -1.094 -7.960 1.00 87.56 246 GLY A O 1
ATOM 1989 N N . PHE A 1 247 ? -22.596 -0.215 -6.209 1.00 88.50 247 PHE A N 1
ATOM 1990 C CA . PHE A 1 247 ? -22.561 -1.455 -5.415 1.00 88.50 247 PHE A CA 1
ATOM 1991 C C . PHE A 1 247 ? -23.843 -1.710 -4.607 1.00 88.50 247 PHE A C 1
ATOM 1993 O O . PHE A 1 247 ? -24.146 -2.863 -4.307 1.00 88.50 247 PHE A O 1
ATOM 2000 N N . ILE A 1 248 ? -24.605 -0.663 -4.279 1.00 90.38 248 ILE A N 1
ATOM 2001 C CA . ILE A 1 248 ? -25.809 -0.771 -3.444 1.00 90.38 248 ILE A CA 1
ATOM 2002 C C . ILE A 1 248 ? -26.939 -1.461 -4.213 1.00 90.38 248 ILE A C 1
ATOM 2004 O O . ILE A 1 248 ? -27.334 -1.028 -5.297 1.00 90.38 248 ILE A O 1
ATOM 2008 N N . THR A 1 249 ? -27.479 -2.534 -3.636 1.00 86.75 249 THR A N 1
ATOM 2009 C CA . THR A 1 249 ? -28.613 -3.304 -4.180 1.00 86.75 249 THR A CA 1
ATOM 2010 C C . THR A 1 249 ? -29.510 -3.791 -3.042 1.00 86.75 249 THR A C 1
ATOM 2012 O O . THR A 1 249 ? -29.155 -3.656 -1.876 1.00 86.75 249 THR A O 1
ATOM 2015 N N . SER A 1 250 ? -30.653 -4.415 -3.343 1.00 84.75 250 SER A N 1
ATOM 2016 C CA . SER A 1 250 ? -31.501 -5.022 -2.303 1.00 84.75 250 SER A CA 1
ATOM 2017 C C . SER A 1 250 ? -30.811 -6.153 -1.532 1.00 84.75 250 SER A C 1
ATOM 2019 O O . SER A 1 250 ? -31.187 -6.410 -0.397 1.00 84.75 250 SER A O 1
ATOM 2021 N N . LEU A 1 251 ? -29.830 -6.824 -2.147 1.00 82.88 251 LEU A N 1
ATOM 2022 C CA . LEU A 1 251 ? -29.023 -7.885 -1.526 1.00 82.88 251 LEU A CA 1
ATOM 2023 C C . LEU A 1 251 ? -27.750 -7.354 -0.851 1.00 82.88 251 LEU A C 1
ATOM 2025 O O . LEU A 1 251 ? -27.061 -8.110 -0.183 1.00 82.88 251 LEU A O 1
ATOM 2029 N N . ARG A 1 252 ? -27.416 -6.079 -1.081 1.00 86.88 252 ARG A N 1
ATOM 2030 C CA . ARG A 1 252 ? -26.228 -5.399 -0.550 1.00 86.88 252 ARG A CA 1
ATOM 2031 C C . ARG A 1 252 ? -26.595 -3.976 -0.129 1.00 86.88 252 ARG A C 1
ATOM 2033 O O . ARG A 1 252 ? -26.218 -3.028 -0.832 1.00 86.88 252 ARG A O 1
ATOM 2040 N N . PRO A 1 253 ? -27.437 -3.794 0.902 1.00 90.88 253 PRO A N 1
ATOM 2041 C CA . PRO A 1 253 ? -27.811 -2.471 1.394 1.00 90.88 253 PRO A CA 1
ATOM 2042 C C . PRO A 1 253 ? -26.622 -1.595 1.815 1.00 90.88 253 PRO A C 1
ATOM 2044 O O . PRO A 1 253 ? -26.751 -0.368 1.760 1.00 90.88 253 PRO A O 1
ATOM 2047 N N . HIS A 1 254 ? -25.478 -2.182 2.189 1.00 93.38 254 HIS A N 1
ATOM 2048 C CA . HIS A 1 254 ? -24.258 -1.438 2.541 1.00 93.38 254 HIS A CA 1
ATOM 2049 C C . HIS A 1 254 ? -23.230 -1.382 1.406 1.00 93.38 254 HIS A C 1
ATOM 2051 O O . HIS A 1 254 ? -22.345 -0.526 1.421 1.00 93.38 254 HIS A O 1
ATOM 2057 N N . GLY A 1 255 ? -23.383 -2.229 0.387 1.00 90.44 255 GLY A N 1
ATOM 2058 C CA . GLY A 1 255 ? -22.494 -2.289 -0.773 1.00 90.44 255 GLY A CA 1
ATOM 2059 C C . GLY A 1 255 ? -21.244 -3.131 -0.518 1.00 90.44 255 GLY A C 1
ATOM 2060 O O . GLY A 1 255 ? -20.250 -2.968 -1.233 1.00 90.44 255 GLY A O 1
ATOM 2061 N N . LEU A 1 256 ? -21.303 -3.994 0.498 1.00 91.62 256 LEU A N 1
ATOM 2062 C CA . LEU A 1 256 ? -20.309 -5.012 0.819 1.00 91.62 256 LEU A CA 1
ATOM 2063 C C . LEU A 1 256 ? -20.656 -6.324 0.091 1.00 91.62 256 LEU A C 1
ATOM 2065 O O . LEU A 1 256 ? -21.599 -6.400 -0.702 1.00 91.62 256 LEU A O 1
ATOM 2069 N N . LEU A 1 257 ? -19.861 -7.366 0.326 1.00 86.62 257 LEU A N 1
ATOM 2070 C CA . LEU A 1 257 ? -20.134 -8.708 -0.184 1.00 86.62 257 LEU A CA 1
ATOM 2071 C C . LEU A 1 257 ? -21.438 -9.262 0.448 1.00 86.62 257 LEU A C 1
ATOM 2073 O O . LEU A 1 257 ? -21.586 -9.139 1.665 1.00 86.62 257 LEU A O 1
ATOM 2077 N N . PRO A 1 258 ? -22.370 -9.872 -0.317 1.00 85.38 258 PRO A N 1
ATOM 2078 C CA . PRO A 1 258 ? -23.638 -10.372 0.229 1.00 85.38 258 PRO A CA 1
ATOM 2079 C C . PRO A 1 258 ? -23.458 -11.356 1.390 1.00 85.38 258 PRO A C 1
ATOM 2081 O O . PRO A 1 258 ? -24.162 -11.266 2.391 1.00 85.38 258 PRO A O 1
ATOM 2084 N N . GLU A 1 259 ? -22.486 -12.261 1.279 1.00 83.44 259 GLU A N 1
ATOM 2085 C CA . GLU A 1 259 ? -22.124 -13.230 2.312 1.00 83.44 259 GLU A CA 1
ATOM 2086 C C . GLU A 1 259 ? -21.720 -12.518 3.609 1.00 83.44 259 GLU A C 1
ATOM 2088 O O . GLU A 1 259 ? -22.227 -12.854 4.674 1.00 83.44 259 GLU A O 1
ATOM 2093 N N . PHE A 1 260 ? -20.917 -11.453 3.513 1.00 87.62 260 PHE A N 1
ATOM 2094 C CA . PHE A 1 260 ? -20.528 -10.651 4.673 1.00 87.62 260 PHE A CA 1
ATOM 2095 C C . PHE A 1 260 ? -21.725 -9.927 5.301 1.00 87.62 260 PHE A C 1
ATOM 2097 O O . PHE A 1 260 ? -21.882 -9.919 6.522 1.00 87.62 260 PHE A O 1
ATOM 2104 N N . GLU A 1 261 ? -22.583 -9.304 4.487 1.00 91.00 261 GLU A N 1
ATOM 2105 C CA . GLU A 1 261 ? -23.765 -8.606 5.007 1.00 91.00 261 GLU A CA 1
ATOM 2106 C C . GLU A 1 261 ? -24.743 -9.574 5.686 1.00 91.00 261 GLU A C 1
ATOM 2108 O O . GLU A 1 261 ? -25.339 -9.212 6.700 1.00 91.00 261 GLU A O 1
ATOM 2113 N N . ASN A 1 262 ? -24.856 -10.812 5.196 1.00 89.00 262 ASN A N 1
ATOM 2114 C CA . ASN A 1 262 ? -25.651 -11.869 5.824 1.00 89.00 262 ASN A CA 1
ATOM 2115 C C . ASN A 1 262 ? -25.036 -12.334 7.153 1.00 89.00 262 ASN A C 1
ATOM 2117 O O . ASN A 1 262 ? -25.730 -12.347 8.176 1.00 89.00 262 ASN A O 1
ATOM 2121 N N . ASP A 1 263 ? -23.739 -12.652 7.149 1.00 84.94 263 ASP A N 1
ATOM 2122 C CA . ASP A 1 263 ? -22.973 -13.115 8.312 1.00 84.94 263 ASP A CA 1
ATOM 2123 C C . ASP A 1 263 ? -23.016 -12.087 9.464 1.00 84.94 263 ASP A C 1
ATOM 2125 O O . ASP A 1 263 ? -23.183 -12.435 10.639 1.00 84.94 263 ASP A O 1
ATOM 2129 N N . PHE A 1 264 ? -22.945 -10.792 9.129 1.00 90.56 264 PHE A N 1
ATOM 2130 C CA . PHE A 1 264 ? -22.831 -9.692 10.092 1.00 90.56 264 PHE A CA 1
ATOM 2131 C C . PHE A 1 264 ? -24.056 -8.767 10.160 1.00 90.56 264 PHE A C 1
ATOM 2133 O O . PHE A 1 264 ? -23.976 -7.701 10.776 1.00 90.56 264 PHE A O 1
ATOM 2140 N N . ALA A 1 265 ? -25.218 -9.170 9.630 1.00 91.19 265 ALA A N 1
ATOM 2141 C CA . ALA A 1 265 ? -26.415 -8.320 9.512 1.00 91.19 265 ALA A CA 1
ATOM 2142 C C . ALA A 1 265 ? -26.797 -7.595 10.816 1.00 91.19 265 ALA A C 1
ATOM 2144 O O . ALA A 1 265 ? -27.010 -6.382 10.842 1.00 91.19 265 ALA A O 1
ATOM 2145 N N . LYS A 1 266 ? -26.835 -8.328 11.940 1.00 92.56 266 LYS A N 1
ATOM 2146 C CA . LYS A 1 266 ? -27.170 -7.760 13.261 1.00 92.56 266 LYS A CA 1
ATOM 2147 C C . LYS A 1 266 ? -26.123 -6.759 13.752 1.00 92.56 266 LYS A C 1
ATOM 2149 O O . LYS A 1 266 ? -26.475 -5.812 14.451 1.00 92.56 266 LYS A O 1
ATOM 2154 N N . LYS A 1 267 ? -24.847 -6.979 13.425 1.00 94.75 267 LYS A N 1
ATOM 2155 C CA . LYS A 1 267 ? -23.743 -6.090 13.810 1.00 94.75 267 LYS A CA 1
ATOM 2156 C C . LYS A 1 267 ? -23.778 -4.812 12.984 1.00 94.75 267 LYS A C 1
ATOM 2158 O O . LYS A 1 267 ? -23.739 -3.737 13.569 1.00 94.75 267 LYS A O 1
ATOM 2163 N N . LEU A 1 268 ? -23.969 -4.925 11.670 1.00 95.94 268 LEU A N 1
ATOM 2164 C CA . LEU A 1 268 ? -24.146 -3.778 10.776 1.00 95.94 268 LEU A CA 1
ATOM 2165 C C . LEU A 1 268 ? -25.351 -2.923 11.199 1.00 95.94 268 LEU A C 1
ATOM 2167 O O . LEU A 1 268 ? -25.225 -1.709 11.328 1.00 95.94 268 LEU A O 1
ATOM 2171 N N . GLN A 1 269 ? -26.484 -3.550 11.535 1.00 95.31 269 GLN A N 1
ATOM 2172 C CA . GLN A 1 269 ? -27.658 -2.836 12.047 1.00 95.31 269 GLN A CA 1
ATOM 2173 C C . GLN A 1 269 ? -27.393 -2.126 13.387 1.00 95.31 269 GLN A C 1
ATOM 2175 O O . GLN A 1 269 ? -27.898 -1.029 13.616 1.00 95.31 269 GLN A O 1
ATOM 2180 N N . ALA A 1 270 ? -26.620 -2.737 14.290 1.00 96.00 270 ALA A N 1
ATOM 2181 C CA . ALA A 1 270 ? -26.240 -2.094 15.546 1.00 96.00 270 ALA A CA 1
ATOM 2182 C C . ALA A 1 270 ? -25.302 -0.898 15.309 1.00 96.00 270 ALA A C 1
ATOM 2184 O O . ALA A 1 270 ? -25.480 0.149 15.928 1.00 96.00 270 ALA A O 1
ATOM 2185 N N . MET A 1 271 ? -24.352 -1.024 14.377 1.00 96.81 271 MET A N 1
ATOM 2186 C CA . MET A 1 271 ? -23.442 0.059 13.991 1.00 96.81 271 MET A CA 1
ATOM 2187 C C . MET A 1 271 ? -24.189 1.265 13.413 1.00 96.81 271 MET A C 1
ATOM 2189 O O . MET A 1 271 ? -23.817 2.394 13.707 1.00 96.81 271 MET A O 1
ATOM 2193 N N . GLU A 1 272 ? -25.276 1.059 12.661 1.00 96.00 272 GLU A N 1
ATOM 2194 C CA . GLU A 1 272 ? -26.133 2.144 12.150 1.00 96.00 272 GLU A CA 1
ATOM 2195 C C . GLU A 1 272 ? -26.788 2.999 13.245 1.00 96.00 272 GLU A C 1
ATOM 2197 O O . GLU A 1 272 ? -27.287 4.086 12.956 1.00 96.00 272 GLU A O 1
ATOM 2202 N N . GLN A 1 273 ? -26.808 2.520 14.488 1.00 95.31 273 GLN A N 1
ATOM 2203 C CA . GLN A 1 273 ? -27.417 3.199 15.635 1.00 95.31 273 GLN A CA 1
ATOM 2204 C C . GLN A 1 273 ? -26.379 3.717 16.637 1.00 95.31 273 GLN A C 1
ATOM 2206 O O . GLN A 1 273 ? -26.748 4.327 17.640 1.00 95.31 273 GLN A O 1
ATOM 2211 N N . ASP A 1 274 ? -25.094 3.469 16.387 1.00 95.06 274 ASP A N 1
ATOM 2212 C CA . ASP A 1 274 ? -24.010 3.830 17.289 1.00 95.06 274 ASP A CA 1
ATOM 2213 C C . ASP A 1 274 ? -23.380 5.167 16.881 1.00 95.06 274 ASP A C 1
ATOM 2215 O O . ASP A 1 274 ? -22.601 5.258 15.930 1.00 95.06 274 ASP A O 1
ATOM 2219 N N . ASP A 1 275 ? -23.742 6.207 17.634 1.00 94.00 275 ASP A N 1
ATOM 2220 C CA . ASP A 1 275 ? -23.227 7.573 17.507 1.00 94.00 275 ASP A CA 1
ATOM 2221 C C . ASP A 1 275 ? -22.017 7.854 18.419 1.00 94.00 275 ASP A C 1
ATOM 2223 O O . ASP A 1 275 ? -21.546 8.992 18.494 1.00 94.00 275 ASP A O 1
ATOM 2227 N N . ASN A 1 276 ? -21.481 6.844 19.116 1.00 94.50 276 ASN A N 1
ATOM 2228 C CA . ASN A 1 276 ? -20.286 7.045 19.929 1.00 94.50 276 ASN A CA 1
ATOM 2229 C C . ASN A 1 276 ? -19.054 7.232 19.032 1.00 94.50 276 ASN A C 1
ATOM 2231 O O . ASN A 1 276 ? -18.896 6.507 18.050 1.00 94.50 276 ASN A O 1
ATOM 2235 N N . PRO A 1 277 ? -18.156 8.179 19.359 1.00 95.56 277 PRO A N 1
ATOM 2236 C CA . PRO A 1 277 ? -16.918 8.352 18.612 1.00 95.56 277 PRO A CA 1
ATOM 2237 C C . PRO A 1 277 ? -16.041 7.102 18.744 1.00 95.56 277 PRO A C 1
ATOM 2239 O O . PRO A 1 277 ? -15.901 6.563 19.843 1.00 95.56 277 PRO A O 1
ATOM 2242 N N . LEU A 1 278 ? -15.394 6.704 17.647 1.00 95.69 278 LEU A N 1
ATOM 2243 C CA . LEU A 1 278 ? -14.478 5.565 17.579 1.00 95.69 278 LEU A CA 1
ATOM 2244 C C . LEU A 1 278 ? -13.410 5.636 18.672 1.00 95.69 278 LEU A C 1
ATOM 2246 O O . LEU A 1 278 ? -13.142 4.635 19.334 1.00 95.69 278 LEU A O 1
ATOM 2250 N N . LEU A 1 279 ? -12.781 6.808 18.835 1.00 95.25 279 LEU A N 1
ATOM 2251 C CA . LEU A 1 279 ? -11.708 7.048 19.793 1.00 95.25 279 LEU A CA 1
ATOM 2252 C C . LEU A 1 279 ? -11.781 8.461 20.394 1.00 95.25 279 LEU A C 1
ATOM 2254 O O . LEU A 1 279 ? -12.025 9.461 19.718 1.00 95.25 279 LEU A O 1
ATOM 2258 N N . ASN A 1 280 ? -11.451 8.552 21.683 1.00 92.31 280 ASN A N 1
ATOM 2259 C CA . ASN A 1 280 ? -11.264 9.809 22.409 1.00 92.31 280 ASN A CA 1
ATOM 2260 C C . ASN A 1 280 ? -9.798 9.950 22.814 1.00 92.31 280 ASN A C 1
ATOM 2262 O O . ASN A 1 280 ? -9.398 9.525 23.897 1.00 92.31 280 ASN A O 1
ATOM 2266 N N . LEU A 1 281 ? -8.985 10.511 21.918 1.00 93.31 281 LEU A N 1
ATOM 2267 C CA . LEU A 1 281 ? -7.531 10.475 22.045 1.00 93.31 281 LEU A CA 1
ATOM 2268 C C . LEU A 1 281 ? -6.982 11.646 22.866 1.00 93.31 281 LEU A C 1
ATOM 2270 O O . LEU A 1 281 ? -7.271 12.815 22.610 1.00 93.31 281 LEU A O 1
ATOM 2274 N N . THR A 1 282 ? -6.097 11.337 23.811 1.00 93.75 282 THR A N 1
ATOM 2275 C CA . THR A 1 282 ? -5.167 12.326 24.376 1.00 93.75 282 THR A CA 1
ATOM 2276 C C . THR A 1 282 ? -4.121 12.746 23.330 1.00 93.75 282 THR A C 1
ATOM 2278 O O . THR A 1 282 ? -3.891 12.010 22.367 1.00 93.75 282 THR A O 1
ATOM 2281 N N . PRO A 1 283 ? -3.400 13.872 23.513 1.00 91.56 283 PRO A N 1
ATOM 2282 C CA . PRO A 1 283 ? -2.355 14.288 22.571 1.00 91.56 283 PRO A CA 1
ATOM 2283 C C . PRO A 1 283 ? -1.271 13.227 22.319 1.00 91.56 283 PRO A C 1
ATOM 2285 O O . PRO A 1 283 ? -0.797 13.079 21.194 1.00 91.56 283 PRO A O 1
ATOM 2288 N N . GLN A 1 284 ? -0.896 12.456 23.346 1.00 92.56 284 GLN A N 1
ATOM 2289 C CA . GLN A 1 284 ? 0.078 11.371 23.209 1.00 92.56 284 GLN A CA 1
ATOM 2290 C C . GLN A 1 284 ? -0.479 10.223 22.359 1.00 92.56 284 GLN A C 1
ATOM 2292 O O . GLN A 1 284 ? 0.195 9.758 21.443 1.00 92.56 284 GLN A O 1
ATOM 2297 N N . GLN A 1 285 ? -1.715 9.793 22.624 1.00 94.81 285 GLN A N 1
ATOM 2298 C CA . GLN A 1 285 ? -2.366 8.731 21.853 1.00 94.81 285 GLN A CA 1
ATOM 2299 C C . GLN A 1 285 ? -2.612 9.158 20.403 1.00 94.81 285 GLN A C 1
ATOM 2301 O O . GLN A 1 285 ? -2.395 8.368 19.491 1.00 94.81 285 GLN A O 1
ATOM 2306 N N . HIS A 1 286 ? -2.968 10.425 20.173 1.00 91.56 286 HIS A N 1
ATOM 2307 C CA . HIS A 1 286 ? -3.076 10.990 18.830 1.00 91.56 286 HIS A CA 1
ATOM 2308 C C . HIS A 1 286 ? -1.755 10.864 18.057 1.00 91.56 286 HIS A C 1
ATOM 2310 O O . HIS A 1 286 ? -1.749 10.469 16.893 1.00 91.56 286 HIS A O 1
ATOM 2316 N N . ASN A 1 287 ? -0.618 11.147 18.702 1.00 90.81 287 ASN A N 1
ATOM 2317 C CA . ASN A 1 287 ? 0.696 10.982 18.080 1.00 90.81 287 ASN A CA 1
ATOM 2318 C C . ASN A 1 287 ? 1.036 9.510 17.780 1.00 90.81 287 ASN A C 1
ATOM 2320 O O . ASN A 1 287 ? 1.629 9.225 16.740 1.00 90.81 287 ASN A O 1
ATOM 2324 N N . ILE A 1 288 ? 0.640 8.582 18.658 1.00 93.88 288 ILE A N 1
ATOM 2325 C CA . ILE A 1 288 ? 0.791 7.135 18.439 1.00 93.88 288 ILE A CA 1
ATOM 2326 C C . ILE A 1 288 ? -0.023 6.686 17.219 1.00 93.88 288 ILE A C 1
ATOM 2328 O O . ILE A 1 288 ? 0.547 6.084 16.312 1.00 93.88 288 ILE A O 1
ATOM 2332 N N . VAL A 1 289 ? -1.311 7.045 17.139 1.00 93.12 289 VAL A N 1
ATOM 2333 C CA . VAL A 1 289 ? -2.171 6.687 15.995 1.00 93.12 289 VAL A CA 1
ATOM 2334 C C . VAL A 1 289 ? -1.658 7.311 14.699 1.00 93.12 289 VAL A C 1
ATOM 2336 O O . VAL A 1 289 ? -1.543 6.602 13.706 1.00 93.12 289 VAL A O 1
ATOM 2339 N N . LYS A 1 290 ? -1.270 8.596 14.699 1.00 90.56 290 LYS A N 1
ATOM 2340 C CA . LYS A 1 290 ? -0.697 9.238 13.502 1.00 90.56 290 LYS A CA 1
ATOM 2341 C C . LYS A 1 290 ? 0.549 8.491 13.012 1.00 90.56 290 LYS A C 1
ATOM 2343 O O . LYS A 1 290 ? 0.685 8.228 11.824 1.00 90.56 290 LYS A O 1
ATOM 2348 N N . THR A 1 291 ? 1.441 8.125 13.932 1.00 91.88 291 THR A N 1
ATOM 2349 C CA . THR A 1 291 ? 2.668 7.391 13.589 1.00 91.88 291 THR A CA 1
ATOM 2350 C C . THR A 1 291 ? 2.352 5.983 13.079 1.00 91.88 291 THR A C 1
ATOM 2352 O O . THR A 1 291 ? 3.012 5.498 12.167 1.00 91.88 291 THR A O 1
ATOM 2355 N N . ALA A 1 292 ? 1.322 5.327 13.615 1.00 93.44 292 ALA A N 1
ATOM 2356 C CA . ALA A 1 292 ? 0.852 4.048 13.094 1.00 93.44 292 ALA A CA 1
ATOM 2357 C C . ALA A 1 292 ? 0.262 4.175 11.680 1.00 93.44 292 ALA A C 1
ATOM 2359 O O . ALA A 1 292 ? 0.525 3.315 10.848 1.00 93.44 292 ALA A O 1
ATOM 2360 N N . VAL A 1 293 ? -0.455 5.259 11.365 1.00 91.19 293 VAL A N 1
ATOM 2361 C CA . VAL A 1 293 ? -0.897 5.537 9.985 1.00 91.19 293 VAL A CA 1
ATOM 2362 C C . VAL A 1 293 ? 0.295 5.703 9.049 1.00 91.19 293 VAL A C 1
ATOM 2364 O O . VAL A 1 293 ? 0.305 5.108 7.976 1.00 91.19 293 VAL A O 1
ATOM 2367 N N . ASP A 1 294 ? 1.321 6.445 9.473 1.00 89.06 294 ASP A N 1
ATOM 2368 C CA . ASP A 1 294 ? 2.562 6.586 8.706 1.00 89.06 294 ASP A CA 1
ATOM 2369 C C . ASP A 1 294 ? 3.214 5.209 8.435 1.00 89.06 294 ASP A C 1
ATOM 2371 O O . ASP A 1 294 ? 3.622 4.920 7.311 1.00 89.06 294 ASP A O 1
ATOM 2375 N N . ILE A 1 295 ? 3.272 4.320 9.434 1.00 91.88 295 ILE A N 1
ATOM 2376 C CA . ILE A 1 295 ? 3.818 2.961 9.270 1.00 91.88 295 ILE A CA 1
ATOM 2377 C C . ILE A 1 295 ? 2.953 2.111 8.330 1.00 91.88 295 ILE A C 1
ATOM 2379 O O . ILE A 1 295 ? 3.505 1.433 7.466 1.00 91.88 295 ILE A O 1
ATOM 2383 N N . ALA A 1 296 ? 1.627 2.126 8.491 1.00 91.44 296 ALA A N 1
ATOM 2384 C CA . ALA A 1 296 ? 0.706 1.348 7.662 1.00 91.44 296 ALA A CA 1
ATOM 2385 C C . ALA A 1 296 ? 0.791 1.772 6.191 1.00 91.44 296 ALA A C 1
ATOM 2387 O O . ALA A 1 296 ? 0.959 0.927 5.315 1.00 91.44 296 ALA A O 1
ATOM 2388 N N . TYR A 1 297 ? 0.788 3.084 5.939 1.00 87.75 297 TYR A N 1
ATOM 2389 C CA . TYR A 1 297 ? 0.946 3.649 4.603 1.00 87.75 297 TYR A CA 1
ATOM 2390 C C . TYR A 1 297 ? 2.293 3.276 3.973 1.00 87.75 297 TYR A C 1
ATOM 2392 O O . TYR A 1 297 ? 2.360 2.823 2.832 1.00 87.75 297 TYR A O 1
ATOM 2400 N N . TRP A 1 298 ? 3.388 3.429 4.724 1.00 87.38 298 TRP A N 1
ATOM 2401 C CA . TRP A 1 298 ? 4.700 3.006 4.243 1.00 87.38 298 TRP A CA 1
ATOM 2402 C C . TRP A 1 298 ? 4.721 1.509 3.928 1.00 87.38 298 TRP A C 1
ATOM 2404 O O . TRP A 1 298 ? 5.231 1.108 2.884 1.00 87.38 298 TRP A O 1
ATOM 2414 N N . GLY A 1 299 ? 4.121 0.700 4.802 1.00 88.69 299 GLY A N 1
ATOM 2415 C CA . GLY A 1 299 ? 3.999 -0.739 4.629 1.00 88.69 299 GLY A CA 1
ATOM 2416 C C . GLY A 1 299 ? 3.256 -1.137 3.357 1.00 88.69 299 GLY A C 1
ATOM 2417 O O . GLY A 1 299 ? 3.697 -2.067 2.691 1.00 88.69 299 GLY A O 1
ATOM 2418 N N . ASP A 1 300 ? 2.191 -0.418 3.001 1.00 87.31 300 ASP A N 1
ATOM 2419 C CA . ASP A 1 300 ? 1.404 -0.641 1.781 1.00 87.31 300 ASP A CA 1
ATOM 2420 C C . ASP A 1 300 ? 2.145 -0.226 0.495 1.00 87.31 300 ASP A C 1
ATOM 2422 O O . ASP A 1 300 ? 2.103 -0.904 -0.533 1.00 87.31 300 ASP A O 1
ATOM 2426 N N . MET A 1 301 ? 2.932 0.852 0.561 1.00 83.19 301 MET A N 1
ATOM 2427 C CA . MET A 1 301 ? 3.687 1.360 -0.592 1.00 83.19 301 MET A CA 1
ATOM 2428 C C . MET A 1 301 ? 4.960 0.579 -0.906 1.00 83.19 301 MET A C 1
ATOM 2430 O O . MET A 1 301 ? 5.370 0.501 -2.066 1.00 83.19 301 MET A O 1
ATOM 2434 N N . VAL A 1 302 ? 5.627 0.036 0.114 1.00 85.81 302 VAL A N 1
ATOM 2435 C CA . VAL A 1 302 ? 6.895 -0.689 -0.039 1.00 85.81 302 VAL A CA 1
ATOM 2436 C C . VAL A 1 302 ? 6.798 -1.826 -1.075 1.00 85.81 302 VAL A C 1
ATOM 2438 O O . VAL A 1 302 ? 7.649 -1.856 -1.971 1.00 85.81 302 VAL A O 1
ATOM 2441 N N . PRO A 1 303 ? 5.787 -2.720 -1.043 1.00 80.00 303 PRO A N 1
ATOM 2442 C CA . PRO A 1 303 ? 5.601 -3.747 -2.064 1.00 80.00 303 PRO A CA 1
ATOM 2443 C C . PRO A 1 303 ? 5.546 -3.180 -3.485 1.00 80.00 303 PRO A C 1
ATOM 2445 O O . PRO A 1 303 ? 6.091 -3.794 -4.398 1.00 80.00 303 PRO A O 1
ATOM 2448 N N . MET A 1 304 ? 4.958 -1.997 -3.693 1.00 79.06 304 MET A N 1
ATOM 2449 C CA . MET A 1 304 ? 4.807 -1.383 -5.022 1.00 79.06 304 MET A CA 1
ATOM 2450 C C . MET A 1 304 ? 6.130 -0.900 -5.633 1.00 79.06 304 MET A C 1
ATOM 2452 O O . MET A 1 304 ? 6.199 -0.675 -6.838 1.00 79.06 304 MET A O 1
ATOM 2456 N N . VAL A 1 305 ? 7.190 -0.756 -4.834 1.00 80.94 305 VAL A N 1
ATOM 2457 C CA . VAL A 1 305 ? 8.497 -0.227 -5.276 1.00 80.94 305 VAL A CA 1
ATOM 2458 C C . VAL A 1 305 ? 9.663 -1.182 -5.013 1.00 80.94 305 VAL A C 1
ATOM 2460 O O . VAL A 1 305 ? 10.751 -0.990 -5.560 1.00 80.94 305 VAL A O 1
ATOM 2463 N N . ALA A 1 306 ? 9.447 -2.216 -4.199 1.00 81.88 306 ALA A N 1
ATOM 2464 C CA . ALA A 1 306 ? 10.459 -3.168 -3.768 1.00 81.88 306 ALA A CA 1
ATOM 2465 C C . ALA A 1 306 ? 9.939 -4.620 -3.824 1.00 81.88 306 ALA A C 1
ATOM 2467 O O . ALA A 1 306 ? 8.800 -4.886 -3.446 1.00 81.88 306 ALA A O 1
ATOM 2468 N N . PRO A 1 307 ? 10.763 -5.597 -4.244 1.00 81.00 307 PRO A N 1
ATOM 2469 C CA . PRO A 1 307 ? 12.044 -5.443 -4.936 1.00 81.00 307 PRO A CA 1
ATOM 2470 C C . PRO A 1 307 ? 11.908 -4.696 -6.267 1.00 81.00 307 PRO A C 1
ATOM 2472 O O . PRO A 1 307 ? 10.975 -4.974 -7.016 1.00 81.00 307 PRO A O 1
ATOM 2475 N N . VAL A 1 308 ? 12.856 -3.813 -6.603 1.00 85.62 308 VAL A N 1
ATOM 2476 C CA . VAL A 1 308 ? 12.757 -2.889 -7.759 1.00 85.62 308 VAL A CA 1
ATOM 2477 C C . VAL A 1 308 ? 12.356 -3.588 -9.066 1.00 85.62 308 VAL A C 1
ATOM 2479 O O . VAL A 1 308 ? 11.420 -3.169 -9.746 1.00 85.62 308 VAL A O 1
ATOM 2482 N N . TRP A 1 309 ? 13.034 -4.680 -9.425 1.00 85.88 309 TRP A N 1
ATOM 2483 C CA . TRP A 1 309 ? 12.740 -5.408 -10.664 1.00 85.88 309 TRP A CA 1
ATOM 2484 C C . TRP A 1 309 ? 11.375 -6.093 -10.648 1.00 85.88 309 TRP A C 1
ATOM 2486 O O . TRP A 1 309 ? 10.683 -6.125 -11.667 1.00 85.88 309 TRP A O 1
ATOM 2496 N N . SER A 1 310 ? 10.983 -6.626 -9.489 1.00 79.00 310 SER A N 1
ATOM 2497 C CA . SER A 1 310 ? 9.686 -7.285 -9.321 1.00 79.00 310 SER A CA 1
ATOM 2498 C C . SER A 1 310 ? 8.555 -6.261 -9.366 1.00 79.00 310 SER A C 1
ATOM 2500 O O . SER A 1 310 ? 7.567 -6.486 -10.049 1.00 79.00 310 SER A O 1
ATOM 2502 N N . ALA A 1 311 ? 8.727 -5.108 -8.718 1.00 80.00 311 ALA A N 1
ATOM 2503 C CA . ALA A 1 311 ? 7.793 -3.992 -8.783 1.00 80.00 311 ALA A CA 1
ATOM 2504 C C . ALA A 1 311 ? 7.541 -3.553 -10.233 1.00 80.00 311 ALA A C 1
ATOM 2506 O O . ALA A 1 311 ? 6.404 -3.564 -10.695 1.00 80.00 311 ALA A O 1
ATOM 2507 N N . ILE A 1 312 ? 8.606 -3.278 -10.997 1.00 85.44 312 ILE A N 1
ATOM 2508 C CA . ILE A 1 312 ? 8.465 -2.836 -12.392 1.00 85.44 312 ILE A CA 1
ATOM 2509 C C . ILE A 1 312 ? 7.753 -3.892 -13.251 1.00 85.44 312 ILE A C 1
ATOM 2511 O O . ILE A 1 312 ? 6.851 -3.558 -14.019 1.00 85.44 312 ILE A O 1
ATOM 2515 N N . THR A 1 313 ? 8.151 -5.163 -13.145 1.00 83.81 313 THR A N 1
ATOM 2516 C CA . THR A 1 313 ? 7.570 -6.243 -13.964 1.00 83.81 313 THR A CA 1
ATOM 2517 C C . THR A 1 313 ? 6.111 -6.532 -13.610 1.00 83.81 313 THR A C 1
ATOM 2519 O O . THR A 1 313 ? 5.311 -6.708 -14.528 1.00 83.81 313 THR A O 1
ATOM 2522 N N . ARG A 1 314 ? 5.723 -6.480 -12.328 1.00 76.88 314 ARG A N 1
ATOM 2523 C CA . ARG A 1 314 ? 4.314 -6.603 -11.913 1.00 76.88 314 ARG A CA 1
ATOM 2524 C C . ARG A 1 314 ? 3.455 -5.454 -12.422 1.00 76.88 314 ARG A C 1
ATOM 2526 O O . ARG A 1 314 ? 2.412 -5.704 -13.026 1.00 76.88 314 ARG A O 1
ATOM 2533 N N . THR A 1 315 ? 3.929 -4.211 -12.313 1.00 79.50 315 THR A N 1
ATOM 2534 C CA . THR A 1 315 ? 3.191 -3.059 -12.852 1.00 79.50 315 THR A CA 1
ATOM 2535 C C . THR A 1 315 ? 2.896 -3.235 -14.343 1.00 79.50 315 THR A C 1
ATOM 2537 O O . THR A 1 315 ? 1.794 -2.901 -14.777 1.00 79.50 315 THR A O 1
ATOM 2540 N N . LEU A 1 316 ? 3.824 -3.816 -15.121 1.00 81.62 316 LEU A N 1
ATOM 2541 C CA . LEU A 1 316 ? 3.645 -4.110 -16.555 1.00 81.62 316 LEU A CA 1
ATOM 2542 C C . LEU A 1 316 ? 2.636 -5.234 -16.861 1.00 81.62 316 LEU A C 1
ATOM 2544 O O . LEU A 1 316 ? 2.181 -5.345 -18.007 1.00 81.62 316 LEU A O 1
ATOM 2548 N N . LEU A 1 317 ? 2.299 -6.065 -15.875 1.00 77.56 317 LEU A N 1
ATOM 2549 C CA . LEU A 1 317 ? 1.299 -7.130 -15.985 1.00 77.56 317 LEU A CA 1
ATOM 2550 C C . LEU A 1 317 ? -0.107 -6.667 -15.599 1.00 77.56 317 LEU A C 1
ATOM 2552 O O . LEU A 1 317 ? -1.070 -7.232 -16.110 1.00 77.56 317 LEU A O 1
ATOM 2556 N N . SER A 1 318 ? -0.234 -5.625 -14.772 1.00 73.06 318 SER A N 1
ATOM 2557 C CA . SER A 1 318 ? -1.533 -5.150 -14.278 1.00 73.06 318 SER A CA 1
ATOM 2558 C C . SER A 1 318 ? -2.542 -4.833 -15.396 1.00 73.06 318 SER A C 1
ATOM 2560 O O . SER A 1 318 ? -2.191 -4.328 -16.471 1.00 73.06 318 SER A O 1
ATOM 2562 N N . ALA A 1 319 ? -3.832 -5.053 -15.125 1.00 68.19 319 ALA A N 1
ATOM 2563 C CA . ALA A 1 319 ? -4.915 -4.777 -16.073 1.00 68.19 319 ALA A CA 1
ATOM 2564 C C . ALA A 1 319 ? -4.911 -3.316 -16.565 1.00 68.19 319 ALA A C 1
ATOM 2566 O O . ALA A 1 319 ? -5.036 -3.052 -17.763 1.00 68.19 319 ALA A O 1
ATOM 2567 N N . TYR A 1 320 ? -4.671 -2.355 -15.666 1.00 72.69 320 TYR A N 1
ATOM 2568 C CA . TYR A 1 320 ? -4.542 -0.938 -16.022 1.00 72.69 320 TYR A CA 1
ATOM 2569 C C . TYR A 1 320 ? -3.392 -0.685 -16.991 1.00 72.69 320 TYR A C 1
ATOM 2571 O O . TYR A 1 320 ? -3.543 0.081 -17.947 1.00 72.69 320 TYR A O 1
ATOM 2579 N N . SER A 1 321 ? -2.260 -1.356 -16.791 1.00 80.06 321 SER A N 1
ATOM 2580 C CA . SER A 1 321 ? -1.122 -1.271 -17.694 1.00 80.06 321 SER A CA 1
ATOM 2581 C C . SER A 1 321 ? -1.518 -1.698 -19.116 1.00 80.06 321 SER A C 1
ATOM 2583 O O . SER A 1 321 ? -1.153 -1.019 -20.076 1.00 80.06 321 SER A O 1
ATOM 2585 N N . GLN A 1 322 ? -2.371 -2.715 -19.288 1.00 78.69 322 GLN A N 1
ATOM 2586 C CA . GLN A 1 322 ? -2.878 -3.144 -20.609 1.00 78.69 322 GLN A CA 1
ATOM 2587 C C . GLN A 1 322 ? -3.734 -2.092 -21.343 1.00 78.69 322 GLN A C 1
ATOM 2589 O O . GLN A 1 322 ? -3.983 -2.192 -22.556 1.00 78.69 322 GLN A O 1
ATOM 2594 N N . THR A 1 323 ? -4.204 -1.064 -20.635 1.00 79.12 323 THR A N 1
ATOM 2595 C CA . THR A 1 323 ? -5.034 0.012 -21.199 1.00 79.12 323 THR A CA 1
ATOM 2596 C C . THR A 1 323 ? -4.245 1.245 -21.637 1.00 79.12 323 THR A C 1
ATOM 2598 O O . THR A 1 323 ? -4.808 2.095 -22.329 1.00 79.12 323 THR A O 1
ATOM 2601 N N . ARG A 1 324 ? -2.942 1.319 -21.335 1.00 83.12 324 ARG A N 1
ATOM 2602 C CA . ARG A 1 324 ? -2.087 2.472 -21.655 1.00 83.12 324 ARG A CA 1
ATOM 2603 C C . ARG A 1 324 ? -0.798 2.070 -22.389 1.00 83.12 324 ARG A C 1
ATOM 2605 O O . ARG A 1 324 ? -0.335 0.937 -22.251 1.00 83.12 324 ARG A O 1
ATOM 2612 N N . PRO A 1 325 ? -0.200 2.979 -23.181 1.00 86.75 325 PRO A N 1
ATOM 2613 C CA . PRO A 1 325 ? 1.105 2.735 -23.783 1.00 86.75 325 PRO A CA 1
ATOM 2614 C C . PRO A 1 325 ? 2.214 2.707 -22.721 1.00 86.75 325 PRO A C 1
ATOM 2616 O O . PRO A 1 325 ? 2.137 3.408 -21.710 1.00 86.75 325 PRO A O 1
ATOM 2619 N N . PHE A 1 326 ? 3.289 1.962 -23.004 1.00 87.38 326 PHE A N 1
ATOM 2620 C CA . PHE A 1 326 ? 4.480 1.952 -22.150 1.00 87.38 326 PHE A CA 1
ATOM 2621 C C . PHE A 1 326 ? 5.108 3.351 -22.056 1.00 87.38 326 PHE A C 1
ATOM 2623 O O . PHE A 1 326 ? 5.258 3.903 -20.969 1.00 87.38 326 PHE A O 1
ATOM 2630 N N . PHE A 1 327 ? 5.392 3.953 -23.212 1.00 86.56 327 PHE A N 1
ATOM 2631 C CA . PHE A 1 327 ? 5.892 5.313 -23.358 1.00 86.56 327 PHE A CA 1
ATOM 2632 C C . PHE A 1 327 ? 5.173 5.988 -24.529 1.00 86.56 327 PHE A C 1
ATOM 2634 O O . PHE A 1 327 ? 4.880 5.355 -25.544 1.00 86.56 327 PHE A O 1
ATOM 2641 N N . ARG A 1 328 ? 4.872 7.284 -24.408 1.00 76.56 328 ARG A N 1
ATOM 2642 C CA . ARG A 1 328 ? 4.238 8.054 -25.481 1.00 76.56 328 ARG A CA 1
ATOM 2643 C C . ARG A 1 328 ? 5.205 9.108 -25.987 1.00 76.56 328 ARG A C 1
ATOM 2645 O O . ARG A 1 328 ? 5.340 10.166 -25.383 1.00 76.56 328 ARG A O 1
ATOM 2652 N N . SER A 1 329 ? 5.788 8.874 -27.154 1.00 62.75 329 SER A N 1
ATOM 2653 C CA . SER A 1 329 ? 6.406 9.954 -27.907 1.00 62.75 329 SER A CA 1
ATOM 2654 C C . SER A 1 329 ? 5.331 10.633 -28.760 1.00 62.75 329 SER A C 1
ATOM 2656 O O . SER A 1 329 ? 4.792 10.091 -29.723 1.00 62.75 329 SER A O 1
ATOM 2658 N N . GLN A 1 330 ? 4.960 11.864 -28.421 1.00 55.41 330 GLN A N 1
ATOM 2659 C CA . GLN A 1 330 ? 4.432 12.730 -29.470 1.00 55.41 330 GLN A CA 1
ATOM 2660 C C . GLN A 1 330 ? 5.653 13.162 -30.261 1.00 55.41 330 GLN A C 1
ATOM 2662 O O . GLN A 1 330 ? 6.459 13.888 -29.691 1.00 55.41 330 GLN A O 1
ATOM 2667 N N . HIS A 1 331 ? 5.826 12.667 -31.498 1.00 49.41 331 HIS A N 1
ATOM 2668 C CA . HIS A 1 331 ? 6.977 12.955 -32.367 1.00 49.41 331 HIS A CA 1
ATOM 2669 C C . HIS A 1 331 ? 7.572 14.331 -32.056 1.00 49.41 331 HIS A C 1
ATOM 2671 O O . HIS A 1 331 ? 6.990 15.353 -32.431 1.00 49.41 331 HIS A O 1
ATOM 2677 N N . ALA A 1 332 ? 8.667 14.368 -31.295 1.00 49.28 332 ALA A N 1
ATOM 2678 C CA . ALA A 1 332 ? 9.187 15.616 -30.768 1.00 49.28 332 ALA A CA 1
ATOM 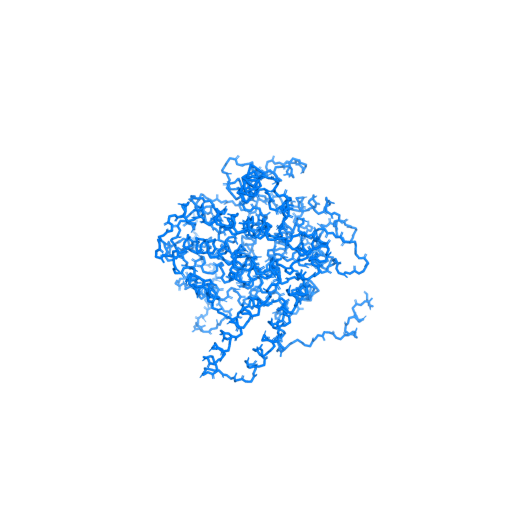2679 C C . ALA A 1 332 ? 9.801 16.393 -31.933 1.00 49.28 332 ALA A C 1
ATOM 2681 O O . ALA A 1 332 ? 10.944 16.176 -32.323 1.00 49.28 332 ALA A O 1
ATOM 2682 N N . LYS A 1 333 ? 9.007 17.281 -32.540 1.00 55.34 333 LYS A N 1
ATOM 2683 C CA . LYS A 1 333 ? 9.407 18.036 -33.736 1.00 55.34 333 LYS A CA 1
ATOM 2684 C C . LYS A 1 333 ? 10.500 19.076 -33.437 1.00 55.34 333 LYS A C 1
ATOM 2686 O O . LYS A 1 333 ? 11.040 19.655 -34.374 1.00 55.34 333 LYS A O 1
ATOM 2691 N N . SER A 1 334 ? 10.810 19.347 -32.161 1.00 62.69 334 SER A N 1
ATOM 2692 C CA . SER A 1 334 ? 11.851 20.291 -31.723 1.00 62.69 334 SER A CA 1
ATOM 2693 C C . SER A 1 334 ? 12.297 20.063 -30.268 1.00 62.69 334 SER A C 1
ATOM 2695 O O . SER A 1 334 ? 11.531 19.510 -29.480 1.00 62.69 334 SER A O 1
ATOM 2697 N N . GLN A 1 335 ? 13.485 20.563 -29.883 1.00 64.62 335 GLN A N 1
ATOM 2698 C CA . GLN A 1 335 ? 13.986 20.530 -28.492 1.00 64.62 335 GLN A CA 1
ATOM 2699 C C . GLN A 1 335 ? 12.991 21.160 -27.504 1.00 64.62 335 GLN A C 1
ATOM 2701 O O . GLN A 1 335 ? 12.645 20.559 -26.503 1.00 64.62 335 GLN A O 1
ATOM 2706 N N . LYS A 1 336 ? 12.383 22.296 -27.869 1.00 65.88 336 LYS A N 1
ATOM 2707 C CA . LYS A 1 336 ? 11.335 22.951 -27.067 1.00 65.88 336 LYS A CA 1
ATOM 2708 C C . LYS A 1 336 ? 10.124 22.050 -26.767 1.00 65.88 336 LYS A C 1
ATOM 2710 O O . LYS A 1 336 ? 9.472 22.233 -25.742 1.00 65.88 336 LYS A O 1
ATOM 2715 N N . HIS A 1 337 ? 9.768 21.125 -27.666 1.00 65.62 337 HIS A N 1
ATOM 2716 C CA . HIS A 1 337 ? 8.714 20.144 -27.379 1.00 65.62 337 HIS A CA 1
ATOM 2717 C C . HIS A 1 337 ? 9.192 19.093 -26.382 1.00 65.62 337 HIS A C 1
ATOM 2719 O O . HIS A 1 337 ? 8.413 18.716 -25.516 1.00 65.62 337 HIS A O 1
ATOM 2725 N N . LYS A 1 338 ? 10.457 18.671 -26.469 1.00 63.75 338 LYS A N 1
ATOM 2726 C CA . LYS A 1 338 ? 11.050 17.743 -25.505 1.00 63.75 338 LYS A CA 1
ATOM 2727 C C . LYS A 1 338 ? 11.062 18.332 -24.101 1.00 63.75 338 LYS A C 1
ATOM 2729 O O . LYS A 1 338 ? 10.454 17.742 -23.221 1.00 63.75 338 LYS A O 1
ATOM 2734 N N . ASP A 1 339 ? 11.613 19.534 -23.928 1.00 68.06 339 ASP A N 1
ATOM 2735 C CA . ASP A 1 339 ? 11.683 20.208 -22.622 1.00 68.06 339 ASP A CA 1
ATOM 2736 C C . ASP A 1 339 ? 10.279 20.381 -22.010 1.00 68.06 339 ASP A C 1
ATOM 2738 O O . ASP A 1 339 ? 10.072 20.275 -20.802 1.00 68.06 339 ASP A O 1
ATOM 2742 N N . LYS A 1 340 ? 9.269 20.614 -22.860 1.00 69.88 340 LYS A N 1
ATOM 2743 C CA . LYS A 1 340 ? 7.868 20.721 -22.440 1.00 69.88 340 LYS A CA 1
ATOM 2744 C C . LYS A 1 340 ? 7.281 19.379 -21.997 1.00 69.88 340 LYS A C 1
ATOM 2746 O O . LYS A 1 340 ? 6.526 19.373 -21.027 1.00 69.88 340 LYS A O 1
ATOM 2751 N N . GLU A 1 341 ? 7.577 18.287 -22.701 1.00 65.38 341 GLU A N 1
ATOM 2752 C CA . GLU A 1 341 ? 7.115 16.943 -22.335 1.00 65.38 341 GLU A CA 1
ATOM 2753 C C . GLU A 1 341 ? 7.831 16.438 -21.080 1.00 65.38 341 GLU A C 1
ATOM 2755 O O . GLU A 1 341 ? 7.156 15.994 -20.157 1.00 65.38 341 GLU A O 1
ATOM 2760 N N . VAL A 1 342 ? 9.151 16.614 -20.974 1.00 67.38 342 VAL A N 1
ATOM 2761 C CA . VAL A 1 342 ? 9.910 16.301 -19.753 1.00 67.38 342 VAL A CA 1
ATOM 2762 C C . VAL A 1 342 ? 9.373 17.117 -18.579 1.00 67.38 342 VAL A C 1
ATOM 2764 O O . VAL A 1 342 ? 8.945 16.551 -17.578 1.00 67.38 342 VAL A O 1
ATOM 2767 N N . GLY A 1 343 ? 9.240 18.436 -18.734 1.00 71.19 343 GLY A N 1
ATOM 2768 C CA . GLY A 1 343 ? 8.645 19.295 -17.710 1.00 71.19 343 GLY A CA 1
ATOM 2769 C C . GLY A 1 343 ? 7.173 18.985 -17.405 1.00 71.19 343 GLY A C 1
ATOM 2770 O O . GLY A 1 343 ? 6.672 19.365 -16.349 1.00 71.19 343 GLY A O 1
ATOM 2771 N N . LYS A 1 344 ? 6.431 18.327 -18.303 1.00 73.25 344 LYS A N 1
ATOM 2772 C CA . LYS A 1 344 ? 5.067 17.845 -18.036 1.00 73.25 344 LYS A CA 1
ATOM 2773 C C . LYS A 1 344 ? 5.096 16.548 -17.232 1.00 73.25 344 LYS A C 1
ATOM 2775 O O . LYS A 1 344 ? 4.390 16.479 -16.235 1.00 73.25 344 LYS A O 1
ATOM 2780 N N . ILE A 1 345 ? 5.918 15.577 -17.628 1.00 71.00 345 ILE A N 1
ATOM 2781 C CA . ILE A 1 345 ? 6.111 14.324 -16.891 1.00 71.00 345 ILE A CA 1
ATOM 2782 C C . ILE A 1 345 ? 6.570 14.650 -15.474 1.00 71.00 345 ILE A C 1
ATOM 2784 O O . ILE A 1 345 ? 5.898 14.252 -14.535 1.00 71.00 345 ILE A O 1
ATOM 2788 N N . LEU A 1 346 ? 7.602 15.483 -15.316 1.00 73.81 346 LEU A N 1
ATOM 2789 C CA . LEU A 1 346 ? 8.091 15.939 -14.013 1.00 73.81 346 LEU A CA 1
ATOM 2790 C C . LEU A 1 346 ? 7.007 16.622 -13.174 1.00 73.81 346 LEU A C 1
ATOM 2792 O O . LEU A 1 346 ? 6.934 16.397 -11.974 1.00 73.81 346 LEU A O 1
ATOM 2796 N N . ARG A 1 347 ? 6.144 17.450 -13.774 1.00 77.69 347 ARG A N 1
ATOM 2797 C CA . ARG A 1 347 ? 5.021 18.053 -13.037 1.00 77.69 347 ARG A CA 1
ATOM 2798 C C . ARG A 1 347 ? 4.000 17.009 -12.594 1.00 77.69 347 ARG A C 1
ATOM 2800 O O . ARG A 1 347 ? 3.596 17.043 -11.442 1.00 77.69 347 ARG A O 1
ATOM 2807 N N . ASN A 1 348 ? 3.627 16.087 -13.478 1.00 74.19 348 ASN A N 1
ATOM 2808 C CA . ASN A 1 348 ? 2.660 15.033 -13.180 1.00 74.19 348 ASN A CA 1
ATOM 2809 C C . ASN A 1 348 ? 3.179 14.076 -12.097 1.00 74.19 348 ASN A C 1
ATOM 2811 O O . ASN A 1 348 ? 2.456 13.755 -11.165 1.00 74.19 348 ASN A O 1
ATOM 2815 N N . ILE A 1 349 ? 4.438 13.640 -12.183 1.00 74.00 349 ILE A N 1
ATOM 2816 C CA . ILE A 1 349 ? 5.022 12.702 -11.212 1.00 74.00 349 ILE A CA 1
ATOM 2817 C C . ILE A 1 349 ? 5.360 13.356 -9.867 1.00 74.00 349 ILE A C 1
ATOM 2819 O O . ILE A 1 349 ? 5.703 12.638 -8.940 1.00 74.00 349 ILE A O 1
ATOM 2823 N N . ASN A 1 350 ? 5.294 14.687 -9.762 1.00 74.44 350 ASN A N 1
ATOM 2824 C CA . ASN A 1 350 ? 5.420 15.430 -8.504 1.00 74.44 350 ASN A CA 1
ATOM 2825 C C . ASN A 1 350 ? 4.058 15.878 -7.947 1.00 74.44 350 ASN A C 1
ATOM 2827 O O . ASN A 1 350 ? 4.019 16.499 -6.887 1.00 74.44 350 ASN A O 1
ATOM 2831 N N . ASP A 1 351 ? 2.960 15.619 -8.662 1.00 75.19 351 ASP A N 1
ATOM 2832 C CA . ASP A 1 351 ? 1.605 15.908 -8.205 1.00 75.19 351 ASP A CA 1
ATOM 2833 C C . ASP A 1 351 ? 0.998 14.643 -7.567 1.00 75.19 351 ASP A C 1
ATOM 2835 O O . ASP A 1 351 ? 0.708 13.671 -8.277 1.00 75.19 351 ASP A O 1
ATOM 2839 N N . PRO A 1 352 ? 0.759 14.630 -6.243 1.00 67.06 352 PRO A N 1
ATOM 2840 C CA . PRO A 1 352 ? 0.138 13.491 -5.573 1.00 67.06 352 PRO A CA 1
ATOM 2841 C C . PRO A 1 352 ? -1.258 13.168 -6.119 1.00 67.06 352 PRO A C 1
ATOM 2843 O O . PRO A 1 352 ? -1.658 12.007 -6.134 1.00 67.06 352 PRO A O 1
ATOM 2846 N N . ALA A 1 353 ? -1.991 14.167 -6.628 1.00 68.38 353 ALA A N 1
ATOM 2847 C CA . ALA A 1 353 ? -3.329 13.973 -7.184 1.00 68.38 353 ALA A CA 1
ATOM 2848 C C . ALA A 1 353 ? -3.311 13.358 -8.595 1.00 68.38 353 ALA A C 1
ATOM 2850 O O . ALA A 1 353 ? -4.347 12.910 -9.097 1.00 68.38 353 ALA A O 1
ATOM 2851 N N . ALA A 1 354 ? -2.147 13.302 -9.250 1.00 71.62 354 ALA A N 1
ATOM 2852 C CA . ALA A 1 354 ? -2.049 12.839 -10.626 1.00 71.62 354 ALA A CA 1
ATOM 2853 C C . ALA A 1 354 ? -2.146 11.316 -10.778 1.00 71.62 354 ALA A C 1
ATOM 2855 O O . ALA A 1 354 ? -2.332 10.875 -11.912 1.00 71.62 354 ALA A O 1
ATOM 2856 N N . ALA A 1 355 ? -2.081 10.527 -9.694 1.00 66.12 355 ALA A N 1
ATOM 2857 C CA . ALA A 1 355 ? -1.987 9.058 -9.695 1.00 66.12 355 ALA A CA 1
ATOM 2858 C C . ALA A 1 355 ? -2.945 8.346 -10.674 1.00 66.12 355 ALA A C 1
ATOM 2860 O O . ALA A 1 355 ? -2.559 7.375 -11.326 1.00 66.12 355 ALA A O 1
ATOM 2861 N N . ASN A 1 356 ? -4.172 8.866 -10.809 1.00 62.66 356 ASN A N 1
ATOM 2862 C CA . ASN A 1 356 ? -5.248 8.313 -11.644 1.00 62.66 356 ASN A CA 1
ATOM 2863 C C . ASN A 1 356 ? -5.317 8.900 -13.068 1.00 62.66 356 ASN A C 1
ATOM 2865 O O . ASN A 1 356 ? -6.156 8.499 -13.871 1.00 62.66 356 ASN A O 1
ATOM 2869 N N . THR A 1 357 ? -4.458 9.866 -13.388 1.00 68.44 357 THR A N 1
ATOM 2870 C CA . THR A 1 357 ? -4.434 10.598 -14.670 1.00 68.44 357 THR A CA 1
ATOM 2871 C C . THR A 1 357 ? -3.142 10.387 -15.465 1.00 68.44 357 THR A C 1
ATOM 2873 O O . THR A 1 357 ? -2.981 10.960 -16.545 1.00 68.44 357 THR A O 1
ATOM 2876 N N . LEU A 1 358 ? -2.228 9.556 -14.948 1.00 79.25 358 LEU A N 1
ATOM 2877 C CA . LEU A 1 358 ? -0.938 9.251 -15.570 1.00 79.25 358 LEU A CA 1
ATOM 2878 C C . LEU A 1 358 ? -1.145 8.516 -16.897 1.00 79.25 358 LEU A C 1
ATOM 2880 O O . LEU A 1 358 ? -1.828 7.492 -16.970 1.00 79.25 358 LEU A O 1
ATOM 2884 N N . ALA A 1 359 ? -0.553 9.051 -17.962 1.00 80.81 359 ALA A N 1
ATOM 2885 C CA . ALA A 1 359 ? -0.888 8.665 -19.331 1.00 80.81 359 ALA A CA 1
ATOM 2886 C C . ALA A 1 359 ? -0.103 7.447 -19.846 1.00 80.81 359 ALA A C 1
ATOM 2888 O O . ALA A 1 359 ? -0.443 6.906 -20.902 1.00 80.81 359 ALA A O 1
ATOM 2889 N N . THR A 1 360 ? 0.965 7.045 -19.151 1.00 86.12 360 THR A N 1
ATOM 2890 C CA . THR A 1 360 ? 1.901 5.994 -19.580 1.00 86.12 360 THR A CA 1
ATOM 2891 C C . THR A 1 360 ? 2.362 5.133 -18.400 1.00 86.12 360 THR A C 1
ATOM 2893 O O . THR A 1 360 ? 2.265 5.559 -17.248 1.00 86.12 360 THR A O 1
ATOM 2896 N N . ASP A 1 361 ? 2.881 3.930 -18.673 1.00 87.44 361 ASP A N 1
ATOM 2897 C CA . ASP A 1 361 ? 3.507 3.098 -17.629 1.00 87.44 361 ASP A CA 1
ATOM 2898 C C . ASP A 1 361 ? 4.734 3.778 -17.012 1.00 87.44 361 ASP A C 1
ATOM 2900 O O . ASP A 1 361 ? 4.926 3.699 -15.803 1.00 87.44 361 ASP A O 1
ATOM 2904 N N . VAL A 1 362 ? 5.532 4.484 -17.822 1.00 88.62 362 VAL A N 1
ATOM 2905 C CA . VAL A 1 362 ? 6.699 5.246 -17.345 1.00 88.62 362 VAL A CA 1
ATOM 2906 C C . VAL A 1 362 ? 6.282 6.326 -16.347 1.00 88.62 362 VAL A C 1
ATOM 2908 O O . VAL A 1 362 ? 6.876 6.423 -15.278 1.00 88.62 362 VAL A O 1
ATOM 2911 N N . GLU A 1 363 ? 5.245 7.110 -16.661 1.00 87.19 363 GLU A N 1
ATOM 2912 C CA . GLU A 1 363 ? 4.708 8.115 -15.733 1.00 87.19 363 GLU A CA 1
ATOM 2913 C C . GLU A 1 363 ? 4.226 7.470 -14.427 1.00 87.19 363 GLU A C 1
ATOM 2915 O O . GLU A 1 363 ? 4.514 7.995 -13.355 1.00 87.19 363 GLU A O 1
ATOM 2920 N N . ARG A 1 364 ? 3.541 6.320 -14.506 1.00 85.12 364 ARG A N 1
ATOM 2921 C CA . ARG A 1 364 ? 3.070 5.586 -13.324 1.00 85.12 364 ARG A CA 1
ATOM 2922 C C . ARG A 1 364 ? 4.207 5.101 -12.435 1.00 85.12 364 ARG A C 1
ATOM 2924 O O . ARG A 1 364 ? 4.189 5.400 -11.248 1.00 85.12 364 ARG A O 1
ATOM 2931 N N . LEU A 1 365 ? 5.184 4.403 -13.005 1.00 87.38 365 LEU A N 1
ATOM 2932 C CA . LEU A 1 365 ? 6.311 3.848 -12.255 1.00 87.38 365 LEU A CA 1
ATOM 2933 C C . LEU A 1 365 ? 7.152 4.951 -11.604 1.00 87.38 365 LEU A C 1
ATOM 2935 O O . LEU A 1 365 ? 7.513 4.859 -10.436 1.00 87.38 365 LEU A O 1
ATOM 2939 N N . LEU A 1 366 ? 7.423 6.036 -12.336 1.00 86.81 366 LEU A N 1
ATOM 2940 C CA . LEU A 1 366 ? 8.134 7.188 -11.780 1.00 86.81 366 LEU A CA 1
ATOM 2941 C C . LEU A 1 366 ? 7.350 7.859 -10.646 1.00 86.81 366 LEU A C 1
ATOM 2943 O O . LEU A 1 366 ? 7.951 8.254 -9.647 1.00 86.81 366 LEU A O 1
ATOM 2947 N N . TRP A 1 367 ? 6.025 7.972 -10.780 1.00 85.44 367 TRP A N 1
ATOM 2948 C CA . TRP A 1 367 ? 5.168 8.495 -9.718 1.00 85.44 367 TRP A CA 1
ATOM 2949 C C . TRP A 1 367 ? 5.226 7.609 -8.465 1.00 85.44 367 TRP A C 1
ATOM 2951 O O . TRP A 1 367 ? 5.394 8.155 -7.378 1.00 85.44 367 TRP A O 1
ATOM 2961 N N . GLU A 1 368 ? 5.160 6.279 -8.607 1.00 81.94 368 GLU A N 1
ATOM 2962 C CA . GLU A 1 368 ? 5.246 5.318 -7.489 1.00 81.94 368 GLU A CA 1
ATOM 2963 C C . GLU A 1 368 ? 6.583 5.442 -6.748 1.00 81.94 368 GLU A C 1
ATOM 2965 O O . GLU A 1 368 ? 6.607 5.558 -5.522 1.00 81.94 368 GLU A O 1
ATOM 2970 N N . PHE A 1 369 ? 7.698 5.530 -7.482 1.00 83.00 369 PHE A N 1
ATOM 2971 C CA . PHE A 1 369 ? 9.016 5.744 -6.883 1.00 83.00 369 PHE A CA 1
ATOM 2972 C C . PHE A 1 369 ? 9.086 7.064 -6.100 1.00 83.00 369 PHE A C 1
ATOM 2974 O O . PHE A 1 369 ? 9.560 7.092 -4.962 1.00 83.00 369 PHE A O 1
ATOM 2981 N N . ILE A 1 370 ? 8.594 8.170 -6.666 1.00 77.25 370 ILE A N 1
ATOM 2982 C CA . ILE A 1 370 ? 8.632 9.482 -5.999 1.00 77.25 370 ILE A CA 1
ATOM 2983 C C . ILE A 1 370 ? 7.724 9.511 -4.772 1.00 77.25 370 ILE A C 1
ATOM 2985 O O . ILE A 1 370 ? 8.117 10.047 -3.738 1.00 77.25 370 ILE A O 1
ATOM 2989 N N . HIS A 1 371 ? 6.532 8.934 -4.838 1.00 74.12 371 HIS A N 1
ATOM 2990 C CA . HIS A 1 371 ? 5.538 9.107 -3.780 1.00 74.12 371 HIS A CA 1
ATOM 2991 C C . HIS A 1 371 ? 5.688 8.149 -2.599 1.00 74.12 371 HIS A C 1
ATOM 2993 O O . HIS A 1 371 ? 4.924 8.253 -1.644 1.00 74.12 371 HIS A O 1
ATOM 2999 N N . LEU A 1 372 ? 6.748 7.342 -2.563 1.00 69.75 372 LEU A N 1
ATOM 3000 C CA . LEU A 1 372 ? 7.158 6.603 -1.367 1.00 69.75 372 LEU A CA 1
ATOM 3001 C C . LEU A 1 372 ? 7.362 7.505 -0.117 1.00 69.75 372 LEU A C 1
ATOM 3003 O O . LEU A 1 372 ? 7.278 7.021 1.005 1.00 69.75 372 LEU A O 1
ATOM 3007 N N . GLU A 1 373 ? 7.583 8.820 -0.288 1.00 59.53 373 GLU A N 1
ATOM 3008 C CA . GLU A 1 373 ? 7.735 9.820 0.798 1.00 59.53 373 GLU A CA 1
ATOM 3009 C C . GLU A 1 373 ? 6.483 10.643 1.126 1.00 59.53 373 GLU A C 1
ATOM 3011 O O . GLU A 1 373 ? 6.595 11.678 1.778 1.00 59.53 373 GLU A O 1
ATOM 3016 N N . SER A 1 374 ? 5.277 10.256 0.714 1.00 52.84 374 SER A N 1
ATOM 3017 C CA . SER A 1 374 ? 4.083 11.044 1.106 1.00 52.84 374 SER A CA 1
ATOM 3018 C C . SER A 1 374 ? 3.750 10.986 2.611 1.00 52.84 374 SER A C 1
ATOM 3020 O O . SER A 1 374 ? 2.755 11.543 3.059 1.00 52.84 374 SER A O 1
ATOM 3022 N N . LEU A 1 375 ? 4.650 10.410 3.406 1.00 59.47 375 LEU A N 1
ATOM 3023 C CA . LEU A 1 375 ? 4.736 10.579 4.845 1.00 59.47 375 LEU A CA 1
ATOM 3024 C C . LEU A 1 375 ? 5.037 12.036 5.216 1.00 59.47 375 LEU A C 1
ATOM 3026 O O . LEU A 1 375 ? 5.866 12.720 4.611 1.00 59.47 375 LEU A O 1
ATOM 3030 N N . SER A 1 376 ? 4.402 12.506 6.285 1.00 62.78 376 SER A N 1
ATOM 3031 C CA . SER A 1 376 ? 4.679 13.814 6.878 1.00 62.78 376 SER A CA 1
ATOM 3032 C C . SER A 1 376 ? 6.187 14.015 7.087 1.00 62.78 376 SER A C 1
ATOM 3034 O O . SER A 1 376 ? 6.804 13.289 7.866 1.00 62.78 376 SER A O 1
ATOM 3036 N N . LYS A 1 377 ? 6.794 15.067 6.509 1.00 65.88 377 LYS A N 1
ATOM 3037 C CA . LYS A 1 377 ? 8.220 15.419 6.747 1.00 65.88 377 LYS A CA 1
ATOM 3038 C C . LYS A 1 377 ? 8.556 15.665 8.225 1.00 65.88 377 LYS A C 1
ATOM 3040 O O . LYS A 1 377 ? 9.723 15.715 8.596 1.00 65.88 377 LYS A O 1
ATOM 3045 N N . LYS A 1 378 ? 7.530 15.866 9.056 1.00 70.62 378 LYS A N 1
ATOM 3046 C CA . LYS A 1 378 ? 7.624 16.033 10.513 1.00 70.62 378 LYS A CA 1
ATOM 3047 C C . LYS A 1 378 ? 7.328 14.741 11.292 1.00 70.62 378 LYS A C 1
ATOM 3049 O O . LYS A 1 378 ? 7.285 14.787 12.516 1.00 70.62 378 LYS A O 1
ATOM 3054 N N . SER A 1 379 ? 7.045 13.630 10.611 1.00 82.12 379 SER A N 1
ATOM 3055 C CA . SER A 1 379 ? 6.764 12.342 11.246 1.00 82.12 379 SER A CA 1
ATOM 3056 C C . SER A 1 379 ? 8.023 11.802 11.909 1.00 82.12 379 SER A C 1
ATOM 3058 O O . SER A 1 379 ? 9.086 11.777 11.290 1.00 82.12 379 SER A O 1
ATOM 3060 N N . ILE A 1 380 ? 7.893 11.331 13.149 1.00 89.56 380 ILE A N 1
ATOM 3061 C CA . ILE A 1 380 ? 8.991 10.677 13.870 1.00 89.56 380 ILE A CA 1
ATOM 3062 C C . ILE A 1 380 ? 9.438 9.378 13.184 1.00 89.56 380 ILE A C 1
ATOM 3064 O O . ILE A 1 380 ? 10.598 9.001 13.298 1.00 89.56 380 ILE A O 1
ATOM 3068 N N . PHE A 1 381 ? 8.539 8.723 12.441 1.00 89.88 381 PHE A N 1
ATOM 3069 C CA . PHE A 1 381 ? 8.836 7.513 11.682 1.00 89.88 381 PHE A CA 1
ATOM 3070 C C . PHE A 1 381 ? 9.613 7.839 10.404 1.00 89.88 381 PHE A C 1
ATOM 3072 O O . PHE A 1 381 ? 10.628 7.218 10.101 1.00 89.88 381 PHE A O 1
ATOM 3079 N N . PHE A 1 382 ? 9.188 8.871 9.672 1.00 85.56 382 PHE A N 1
ATOM 3080 C CA . PHE A 1 382 ? 9.835 9.224 8.410 1.00 85.56 382 PHE A CA 1
ATOM 3081 C C . PHE A 1 382 ? 11.251 9.797 8.579 1.00 85.56 382 PHE A C 1
ATOM 3083 O O . PHE A 1 382 ? 12.070 9.705 7.669 1.00 85.56 382 PHE A O 1
ATOM 3090 N N . VAL A 1 383 ? 11.572 10.390 9.732 1.00 88.06 383 VAL A N 1
ATOM 3091 C CA . VAL A 1 383 ? 12.926 10.912 9.999 1.00 88.06 383 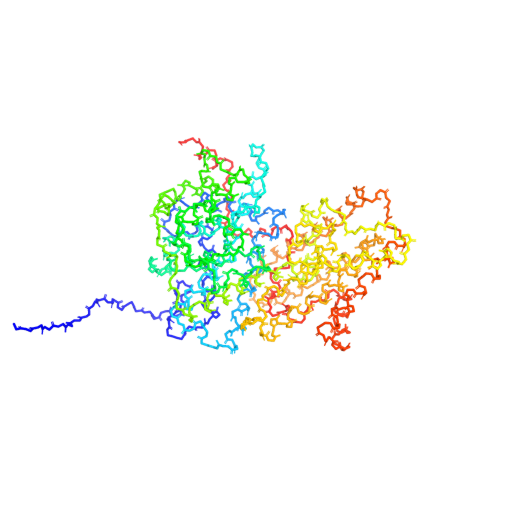VAL A CA 1
ATOM 3092 C C . VAL A 1 383 ? 13.936 9.832 10.400 1.00 88.06 383 VAL A C 1
ATOM 3094 O O . VAL A 1 383 ? 15.106 10.149 10.616 1.00 88.06 383 VAL A O 1
ATOM 3097 N N . LEU A 1 384 ? 13.518 8.565 10.495 1.00 89.56 384 LEU A N 1
ATOM 3098 C CA . LEU A 1 384 ? 14.419 7.456 10.794 1.00 89.56 384 LEU A CA 1
ATOM 3099 C C . LEU A 1 384 ? 15.415 7.245 9.635 1.00 89.56 384 LEU A C 1
ATOM 3101 O O . LEU A 1 384 ? 14.986 7.080 8.489 1.00 89.56 384 LEU A O 1
ATOM 3105 N N . PRO A 1 385 ? 16.739 7.189 9.897 1.00 89.50 385 PRO A N 1
ATOM 3106 C CA . PRO A 1 385 ? 17.743 7.072 8.838 1.00 89.50 385 PRO A CA 1
ATOM 3107 C C . PRO A 1 385 ? 17.573 5.844 7.936 1.00 89.50 385 PRO A C 1
ATOM 3109 O O . PRO A 1 385 ? 17.829 5.926 6.737 1.00 89.50 385 PRO A O 1
ATOM 3112 N N . SER A 1 386 ? 17.132 4.713 8.491 1.00 88.25 386 SER A N 1
ATOM 3113 C CA . SER A 1 386 ? 16.876 3.476 7.746 1.00 88.25 386 SER A CA 1
ATOM 3114 C C . SER A 1 386 ? 15.700 3.612 6.781 1.00 88.25 386 SER A C 1
ATOM 3116 O O . SER A 1 386 ? 15.823 3.221 5.622 1.00 88.25 386 SER A O 1
ATOM 3118 N N . ILE A 1 387 ? 14.607 4.243 7.215 1.00 88.06 387 ILE A N 1
ATOM 3119 C CA . ILE A 1 387 ? 13.424 4.515 6.385 1.00 88.06 387 ILE A CA 1
ATOM 3120 C C . ILE A 1 387 ? 13.759 5.508 5.265 1.00 88.06 387 ILE A C 1
ATOM 3122 O O . ILE A 1 387 ? 13.431 5.266 4.102 1.00 88.06 387 ILE A O 1
ATOM 3126 N N . GLN A 1 388 ? 14.492 6.582 5.576 1.00 87.00 388 GLN A N 1
ATOM 3127 C CA . GLN A 1 388 ? 14.952 7.545 4.567 1.00 87.00 388 GLN A CA 1
ATOM 3128 C C . GLN A 1 388 ? 15.904 6.906 3.556 1.00 87.00 388 GLN A C 1
ATOM 3130 O O . GLN A 1 388 ? 15.771 7.131 2.352 1.00 87.00 388 GLN A O 1
ATOM 3135 N N . ARG A 1 389 ? 16.850 6.081 4.028 1.00 87.75 389 ARG A N 1
ATOM 3136 C CA . ARG A 1 389 ? 17.778 5.363 3.150 1.00 87.75 389 ARG A CA 1
ATOM 3137 C C . ARG A 1 389 ? 17.032 4.387 2.251 1.00 87.75 389 ARG A C 1
ATOM 3139 O O . ARG A 1 389 ? 17.307 4.378 1.055 1.00 87.75 389 ARG A O 1
ATOM 3146 N N . PHE A 1 390 ? 16.076 3.631 2.791 1.00 88.56 390 PHE A N 1
ATOM 3147 C CA . PHE A 1 390 ? 15.230 2.741 2.001 1.00 88.56 390 PHE A CA 1
ATOM 3148 C C . PHE A 1 390 ? 14.518 3.500 0.882 1.00 88.56 390 PHE A C 1
ATOM 3150 O O . PHE A 1 390 ? 14.602 3.100 -0.283 1.00 88.56 390 PHE A O 1
ATOM 3157 N N . ALA A 1 391 ? 13.871 4.619 1.220 1.00 85.50 391 ALA A N 1
ATOM 3158 C CA . ALA A 1 391 ? 13.121 5.392 0.244 1.00 85.50 391 ALA A CA 1
ATOM 3159 C C . ALA A 1 391 ? 14.018 5.947 -0.872 1.00 85.50 391 ALA A C 1
ATOM 3161 O O . ALA A 1 391 ? 13.701 5.850 -2.059 1.00 85.50 391 ALA A O 1
ATOM 3162 N N . LEU A 1 392 ? 15.174 6.481 -0.485 1.00 87.56 392 LEU A N 1
ATOM 3163 C CA . LEU A 1 392 ? 16.189 7.012 -1.386 1.00 87.56 392 LEU A CA 1
ATOM 3164 C C . LEU A 1 392 ? 16.745 5.944 -2.335 1.00 87.56 392 LEU A C 1
ATOM 3166 O O . LEU A 1 392 ? 16.816 6.179 -3.543 1.00 87.56 392 LEU A O 1
ATOM 3170 N N . GLU A 1 393 ? 17.111 4.772 -1.814 1.00 88.94 393 GLU A N 1
ATOM 3171 C CA . GLU A 1 393 ? 17.660 3.680 -2.620 1.00 88.94 393 GLU A CA 1
ATOM 3172 C C . GLU A 1 393 ? 16.661 3.219 -3.685 1.00 88.94 393 GLU A C 1
ATOM 3174 O O . GLU A 1 393 ? 17.011 3.161 -4.863 1.00 88.94 393 GLU A O 1
ATOM 3179 N N . HIS A 1 394 ? 15.404 2.972 -3.308 1.00 88.06 394 HIS A N 1
ATOM 3180 C CA . HIS A 1 394 ? 14.393 2.438 -4.228 1.00 88.06 394 HIS A CA 1
ATOM 3181 C C . HIS A 1 394 ? 13.951 3.447 -5.286 1.00 88.06 394 HIS A C 1
ATOM 3183 O O . HIS A 1 394 ? 13.637 3.058 -6.408 1.00 88.06 394 HIS A O 1
ATOM 3189 N N . ARG A 1 395 ? 14.021 4.748 -5.001 1.00 86.56 395 ARG A N 1
ATOM 3190 C CA . ARG A 1 395 ? 13.813 5.789 -6.017 1.00 86.56 395 ARG A CA 1
ATOM 3191 C C . ARG A 1 395 ? 14.882 5.813 -7.078 1.00 86.56 395 ARG A C 1
ATOM 3193 O O . ARG A 1 395 ? 14.585 5.813 -8.272 1.00 86.56 395 ARG A O 1
ATOM 3200 N N . VAL A 1 396 ? 16.130 5.885 -6.629 1.00 89.38 396 VAL A N 1
ATOM 3201 C CA . VAL A 1 396 ? 17.269 6.049 -7.526 1.00 89.38 396 VAL A CA 1
ATOM 3202 C C . VAL A 1 396 ? 17.476 4.756 -8.304 1.00 89.38 396 VAL A C 1
ATOM 3204 O O . VAL A 1 396 ? 17.508 4.783 -9.534 1.00 89.38 396 VAL A O 1
ATOM 3207 N N . MET A 1 397 ? 17.524 3.614 -7.613 1.00 92.19 397 MET A N 1
ATOM 3208 C CA . MET A 1 397 ? 17.636 2.308 -8.260 1.00 92.19 397 MET A CA 1
ATOM 3209 C C . MET A 1 397 ? 16.407 1.992 -9.115 1.00 92.19 397 MET A C 1
ATOM 3211 O O . MET A 1 397 ? 16.577 1.466 -10.210 1.00 92.19 397 MET A O 1
ATOM 3215 N N . GLY A 1 398 ? 15.198 2.369 -8.685 1.00 91.38 398 GLY A N 1
ATOM 3216 C CA . GLY A 1 398 ? 13.963 2.247 -9.466 1.00 91.38 398 GLY A CA 1
ATOM 3217 C C . GLY A 1 398 ? 14.025 2.985 -10.797 1.00 91.38 398 GLY A C 1
ATOM 3218 O O . GLY A 1 398 ? 13.803 2.389 -11.852 1.00 91.38 398 GLY A O 1
ATOM 3219 N N . ALA A 1 399 ? 14.425 4.258 -10.782 1.00 91.44 399 ALA A N 1
ATOM 3220 C CA . ALA A 1 399 ? 14.610 5.041 -12.002 1.00 91.44 399 ALA A CA 1
ATOM 3221 C C . ALA A 1 399 ? 15.743 4.489 -12.890 1.00 91.44 399 ALA A C 1
ATOM 3223 O O . ALA A 1 399 ? 15.597 4.430 -14.113 1.00 91.44 399 ALA A O 1
ATOM 3224 N N . MET A 1 400 ? 16.853 4.023 -12.306 1.00 94.38 400 MET A N 1
ATOM 3225 C CA . MET A 1 400 ? 17.954 3.397 -13.055 1.00 94.38 400 MET A CA 1
ATOM 3226 C C . MET A 1 400 ? 17.514 2.081 -13.717 1.00 94.38 400 MET A C 1
ATOM 3228 O O . MET A 1 400 ? 17.815 1.839 -14.890 1.00 94.38 400 MET A O 1
ATOM 3232 N N . ALA A 1 401 ? 16.770 1.247 -12.990 1.00 94.06 401 ALA A N 1
ATOM 3233 C CA . ALA A 1 401 ? 16.222 -0.011 -13.480 1.00 94.06 401 ALA A CA 1
ATOM 3234 C C . ALA A 1 401 ? 15.187 0.224 -14.585 1.00 94.06 401 ALA A C 1
ATOM 3236 O O . ALA A 1 401 ? 15.281 -0.390 -15.650 1.00 94.06 401 ALA A O 1
ATOM 3237 N N . LEU A 1 402 ? 14.269 1.178 -14.387 1.00 94.00 402 LEU A N 1
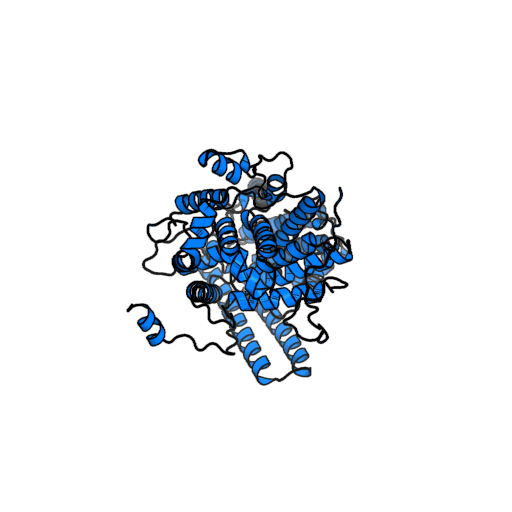ATOM 3238 C CA . LEU A 1 402 ? 13.293 1.587 -15.397 1.00 94.00 402 LEU A CA 1
ATOM 3239 C C . LEU A 1 402 ? 13.976 2.125 -16.653 1.00 94.00 402 LEU A C 1
ATOM 3241 O O . LEU A 1 402 ? 13.541 1.825 -17.760 1.00 94.00 402 LEU A O 1
ATOM 3245 N N . ARG A 1 403 ? 15.076 2.869 -16.514 1.00 94.50 403 ARG A N 1
ATOM 3246 C CA . ARG A 1 403 ? 15.870 3.312 -17.663 1.00 94.50 403 ARG A CA 1
ATOM 3247 C C . ARG A 1 403 ? 16.441 2.121 -18.430 1.00 94.50 403 ARG A C 1
ATOM 3249 O O . ARG A 1 403 ? 16.269 2.050 -19.644 1.00 94.50 403 ARG A O 1
ATOM 3256 N N . LYS A 1 404 ? 17.116 1.193 -17.742 1.00 94.06 404 LYS A N 1
ATOM 3257 C CA . LYS A 1 404 ? 17.735 0.006 -18.361 1.00 94.06 404 LYS A CA 1
ATOM 3258 C C . LYS A 1 404 ? 16.691 -0.864 -19.066 1.00 94.06 404 LYS A C 1
ATOM 3260 O O . LYS A 1 404 ? 16.851 -1.163 -20.247 1.00 94.06 404 LYS A O 1
ATOM 3265 N N . LEU A 1 405 ? 15.614 -1.223 -18.370 1.00 92.81 405 LEU A N 1
ATOM 3266 C CA . LEU A 1 405 ? 14.548 -2.052 -18.929 1.00 92.81 405 LEU A CA 1
ATOM 3267 C C . LEU A 1 405 ? 13.741 -1.308 -19.993 1.00 92.81 405 LEU A C 1
ATOM 3269 O O . LEU A 1 405 ? 13.442 -1.882 -21.031 1.00 92.81 405 LEU A O 1
ATOM 3273 N N . GLY A 1 406 ? 13.425 -0.032 -19.786 1.00 92.44 406 GLY A N 1
ATOM 3274 C CA . GLY A 1 406 ? 12.652 0.759 -20.739 1.00 92.44 406 GLY A CA 1
ATOM 3275 C C . GLY A 1 406 ? 13.350 0.916 -22.086 1.00 92.44 406 GLY A C 1
ATOM 3276 O O . GLY A 1 406 ? 12.704 0.753 -23.117 1.00 92.44 406 GLY A O 1
ATOM 3277 N N . ILE A 1 407 ? 14.673 1.122 -22.098 1.00 92.69 407 ILE A N 1
ATOM 3278 C CA . ILE A 1 407 ? 15.464 1.110 -23.339 1.00 92.69 407 ILE A CA 1
ATOM 3279 C C . ILE A 1 407 ? 15.320 -0.244 -24.042 1.00 92.69 407 ILE A C 1
ATOM 3281 O O . ILE A 1 407 ? 15.022 -0.279 -25.233 1.00 92.69 407 ILE A O 1
ATOM 3285 N N . ALA A 1 408 ? 15.476 -1.341 -23.299 1.00 91.56 408 ALA A N 1
ATOM 3286 C CA . ALA A 1 408 ? 15.389 -2.693 -23.837 1.00 91.56 408 ALA A CA 1
ATOM 3287 C C . ALA A 1 408 ? 13.992 -2.999 -24.411 1.00 91.56 408 ALA A C 1
ATOM 3289 O O . ALA A 1 408 ? 13.879 -3.475 -25.538 1.00 91.56 408 ALA A O 1
ATOM 3290 N N . ILE A 1 409 ? 12.925 -2.620 -23.697 1.00 90.56 409 ILE A N 1
ATOM 3291 C CA . ILE A 1 409 ? 11.533 -2.714 -24.164 1.00 90.56 409 ILE A CA 1
ATOM 3292 C C . ILE A 1 409 ? 11.351 -1.935 -25.469 1.00 90.56 409 ILE A C 1
ATOM 3294 O O . ILE A 1 409 ? 10.752 -2.446 -26.415 1.00 90.56 409 ILE A O 1
ATOM 3298 N N . MET A 1 410 ? 11.856 -0.700 -25.534 1.00 89.75 410 MET A N 1
ATOM 3299 C CA . MET A 1 410 ? 11.690 0.145 -26.716 1.00 89.75 410 MET A CA 1
ATOM 3300 C C . MET A 1 410 ? 12.490 -0.356 -27.925 1.00 89.75 410 MET A C 1
ATOM 3302 O O . MET A 1 410 ? 12.049 -0.191 -29.061 1.00 89.75 410 MET A O 1
ATOM 3306 N N . GLU A 1 411 ? 13.633 -0.994 -27.683 1.00 89.69 411 GLU A N 1
ATOM 3307 C CA . GLU A 1 411 ? 14.475 -1.650 -28.691 1.00 89.69 411 GLU A CA 1
ATOM 3308 C C . GLU A 1 411 ? 13.979 -3.070 -29.049 1.00 89.69 411 GLU A C 1
ATOM 3310 O O . GLU A 1 411 ? 14.557 -3.709 -29.926 1.00 89.69 411 GLU A O 1
ATOM 3315 N N . ALA A 1 412 ? 12.898 -3.550 -28.414 1.00 87.25 412 ALA A N 1
ATOM 3316 C CA . ALA A 1 412 ? 12.391 -4.924 -28.508 1.00 87.25 412 ALA A CA 1
ATOM 3317 C C . ALA A 1 412 ? 13.447 -5.997 -28.165 1.00 87.25 412 ALA A C 1
ATOM 3319 O O . ALA A 1 412 ? 13.407 -7.114 -28.679 1.00 87.25 412 ALA A O 1
ATOM 3320 N N . ASN A 1 413 ? 14.392 -5.650 -27.288 1.00 89.56 413 ASN A N 1
ATOM 3321 C CA . ASN A 1 413 ? 15.381 -6.561 -26.735 1.00 89.56 413 ASN A CA 1
ATOM 3322 C C . ASN A 1 413 ? 14.874 -7.127 -25.400 1.00 89.56 413 ASN A C 1
ATOM 3324 O O . ASN A 1 413 ? 15.035 -6.509 -24.346 1.00 89.56 413 ASN A O 1
ATOM 3328 N N . TYR A 1 414 ? 14.263 -8.309 -25.442 1.00 89.25 414 TYR A N 1
ATOM 3329 C CA . TYR A 1 414 ? 13.702 -8.941 -24.247 1.00 89.25 414 TYR A CA 1
ATOM 3330 C C . TYR A 1 414 ? 14.713 -9.766 -23.437 1.00 89.25 414 TYR A C 1
ATOM 3332 O O . TYR A 1 414 ? 14.369 -10.164 -22.328 1.00 89.25 414 TYR A O 1
ATOM 3340 N N . GLU A 1 415 ? 15.969 -9.920 -23.885 1.00 90.88 415 GLU A N 1
ATOM 3341 C CA . GLU A 1 415 ? 17.033 -10.627 -23.138 1.00 90.88 415 GLU A CA 1
ATOM 3342 C C . GLU A 1 415 ? 17.257 -10.025 -21.739 1.00 90.88 415 GLU A C 1
ATOM 3344 O O . GLU A 1 415 ? 17.604 -10.720 -20.787 1.00 90.88 415 GLU A O 1
ATOM 3349 N N . VAL A 1 416 ? 17.012 -8.718 -21.576 1.00 90.12 416 VAL A N 1
ATOM 3350 C CA . VAL A 1 416 ? 17.089 -8.049 -20.267 1.00 90.12 416 VAL A CA 1
ATOM 3351 C C . VAL A 1 416 ? 16.037 -8.592 -19.295 1.00 90.12 416 VAL A C 1
ATOM 3353 O O . VAL A 1 416 ? 16.330 -8.728 -18.110 1.00 90.12 416 VAL A O 1
ATOM 3356 N N . ILE A 1 417 ? 14.836 -8.922 -19.777 1.00 88.38 417 ILE A N 1
ATOM 3357 C CA . ILE A 1 417 ? 13.778 -9.535 -18.963 1.00 88.38 417 ILE A CA 1
ATOM 3358 C C . ILE A 1 417 ? 14.193 -10.955 -18.581 1.00 88.38 417 ILE A C 1
ATOM 3360 O O . ILE A 1 417 ? 14.118 -11.316 -17.410 1.00 88.38 417 ILE A O 1
ATOM 3364 N N . GLU A 1 418 ? 14.714 -11.731 -19.531 1.00 90.50 418 GLU A N 1
ATOM 3365 C CA . GLU A 1 418 ? 15.221 -13.083 -19.266 1.00 90.50 418 GLU A CA 1
ATOM 3366 C C . GLU A 1 418 ? 16.339 -13.077 -18.213 1.00 90.50 418 GLU A C 1
ATOM 3368 O O . GLU A 1 418 ? 16.346 -13.911 -17.305 1.00 90.50 418 GLU A O 1
ATOM 3373 N N . GLY A 1 419 ? 17.241 -12.091 -18.273 1.00 90.56 419 GLY A N 1
ATOM 3374 C CA . GLY A 1 419 ? 18.295 -11.889 -17.279 1.00 90.56 419 GLY A CA 1
ATOM 3375 C C . GLY A 1 419 ? 17.757 -11.584 -15.878 1.00 90.56 419 GLY A C 1
ATOM 3376 O O . GLY A 1 419 ? 18.252 -12.151 -14.905 1.00 90.56 419 GLY A O 1
ATOM 3377 N N . ILE A 1 420 ? 16.707 -10.757 -15.767 1.00 89.12 420 ILE A N 1
ATOM 3378 C CA . ILE A 1 420 ? 16.035 -10.468 -14.486 1.00 89.12 420 ILE A CA 1
ATOM 3379 C C . ILE A 1 420 ? 15.481 -11.756 -13.868 1.00 89.12 420 ILE A C 1
ATOM 3381 O O . ILE A 1 420 ? 15.729 -12.032 -12.695 1.00 89.12 420 ILE A O 1
ATOM 3385 N N . TYR A 1 421 ? 14.729 -12.551 -14.636 1.00 88.38 421 TYR A N 1
ATOM 3386 C CA . TYR A 1 421 ? 14.125 -13.782 -14.114 1.00 88.38 421 TYR A CA 1
ATOM 3387 C C . TYR A 1 421 ? 15.169 -14.865 -13.828 1.00 88.38 421 TYR A C 1
ATOM 3389 O O . TYR A 1 421 ? 15.049 -15.560 -12.822 1.00 88.38 421 TYR A O 1
ATOM 3397 N N . SER A 1 422 ? 16.233 -14.950 -14.629 1.00 89.88 422 SER A N 1
ATOM 3398 C CA . SER A 1 422 ? 17.354 -15.863 -14.375 1.00 89.88 422 SER A CA 1
ATOM 3399 C C . SER A 1 422 ? 18.050 -15.551 -13.048 1.00 89.88 422 SER A C 1
ATOM 3401 O O . SER A 1 422 ? 18.231 -16.456 -12.238 1.00 89.88 422 SER A O 1
ATOM 3403 N N . ALA A 1 423 ? 18.351 -14.276 -12.777 1.00 86.69 423 ALA A N 1
ATOM 3404 C CA . ALA A 1 423 ? 18.948 -13.856 -11.508 1.00 86.69 423 ALA A CA 1
ATOM 3405 C C . ALA A 1 423 ? 18.031 -14.159 -10.306 1.00 86.69 423 ALA A C 1
ATOM 3407 O O . ALA A 1 423 ? 18.494 -14.599 -9.256 1.00 86.69 423 ALA A O 1
ATOM 3408 N N . ARG A 1 424 ? 16.709 -13.987 -10.466 1.00 83.19 424 ARG A N 1
ATOM 3409 C CA . ARG A 1 424 ? 15.718 -14.349 -9.435 1.00 83.19 424 ARG A CA 1
ATOM 3410 C C . ARG A 1 424 ? 15.701 -15.856 -9.156 1.00 83.19 424 ARG A C 1
ATOM 3412 O O . ARG A 1 424 ? 15.611 -16.254 -7.998 1.00 83.19 424 ARG A O 1
ATOM 3419 N N . ILE A 1 425 ? 15.778 -16.686 -10.197 1.00 83.94 425 ILE A N 1
ATOM 3420 C CA . ILE A 1 425 ? 15.824 -18.151 -10.069 1.00 83.94 425 ILE A CA 1
ATOM 3421 C C . ILE A 1 425 ? 17.136 -18.601 -9.412 1.00 83.94 425 ILE A C 1
ATOM 3423 O O . ILE A 1 425 ? 17.115 -19.472 -8.546 1.00 83.94 425 ILE A O 1
ATOM 3427 N N . GLU A 1 426 ? 18.270 -18.003 -9.778 1.00 85.06 426 GLU A N 1
ATOM 3428 C CA . GLU A 1 426 ? 19.566 -18.295 -9.154 1.00 85.06 426 GLU A CA 1
ATOM 3429 C C . GLU A 1 426 ? 19.538 -17.996 -7.651 1.00 85.06 426 GLU A C 1
ATOM 3431 O O . GLU A 1 426 ? 19.845 -18.872 -6.843 1.00 85.06 426 GLU A O 1
ATOM 3436 N N . LEU A 1 427 ? 19.037 -16.818 -7.273 1.00 78.56 427 LEU A N 1
ATOM 3437 C CA . LEU A 1 427 ? 18.877 -16.425 -5.875 1.00 78.56 427 LEU A CA 1
ATOM 3438 C C . LEU A 1 427 ? 17.965 -17.390 -5.091 1.00 78.56 427 LEU A C 1
ATOM 3440 O O . LEU A 1 427 ? 18.269 -17.755 -3.952 1.00 78.56 427 LEU A O 1
ATOM 3444 N N . LEU A 1 428 ? 16.860 -17.834 -5.702 1.00 76.81 428 LEU A N 1
ATOM 3445 C CA . LEU A 1 428 ? 15.962 -18.836 -5.120 1.00 76.81 428 LEU A CA 1
ATOM 3446 C C . LEU A 1 428 ? 16.685 -20.170 -4.869 1.00 76.81 428 LEU A C 1
ATOM 3448 O O . LEU A 1 428 ? 16.517 -20.792 -3.815 1.00 76.81 428 LEU A O 1
ATOM 3452 N N . ASN A 1 429 ? 17.502 -20.609 -5.827 1.00 78.12 429 ASN A N 1
ATOM 3453 C CA . ASN A 1 429 ? 18.256 -21.857 -5.741 1.00 78.12 429 ASN A CA 1
ATOM 3454 C C . ASN A 1 429 ? 19.326 -21.806 -4.643 1.00 78.12 429 ASN A C 1
ATOM 3456 O O . ASN A 1 429 ? 19.449 -22.759 -3.871 1.00 78.12 429 ASN A O 1
ATOM 3460 N N . GLU A 1 430 ? 20.058 -20.695 -4.522 1.00 79.44 430 GLU A N 1
ATOM 3461 C CA . GLU A 1 430 ? 21.050 -20.489 -3.457 1.00 79.44 430 GLU A CA 1
ATOM 3462 C C . GLU A 1 430 ? 20.422 -20.607 -2.061 1.00 79.44 430 GLU A C 1
ATOM 3464 O O . GLU A 1 430 ? 20.969 -21.251 -1.163 1.00 79.44 430 GLU A O 1
ATOM 3469 N N . GLN A 1 431 ? 19.231 -20.043 -1.881 1.00 72.00 431 GLN A N 1
ATOM 3470 C CA . GLN A 1 431 ? 18.514 -20.076 -0.603 1.00 72.00 431 GLN A CA 1
ATOM 3471 C C . GLN A 1 431 ? 17.925 -21.436 -0.293 1.00 72.00 431 GLN A C 1
ATOM 3473 O O . GLN A 1 431 ? 17.973 -21.886 0.852 1.00 72.00 431 GLN A O 1
ATOM 3478 N N . THR A 1 432 ? 17.390 -22.100 -1.315 1.00 71.50 432 THR A N 1
ATOM 3479 C CA . THR A 1 432 ? 16.932 -23.483 -1.202 1.00 71.50 432 THR A CA 1
ATOM 3480 C C . THR A 1 432 ? 18.082 -24.367 -0.735 1.00 71.50 432 THR A C 1
ATOM 3482 O O . THR A 1 432 ? 17.918 -25.139 0.207 1.00 71.50 432 THR A O 1
ATOM 3485 N N . ALA A 1 433 ? 19.269 -24.203 -1.327 1.00 73.12 433 ALA A N 1
ATOM 3486 C CA . ALA A 1 433 ? 20.465 -24.943 -0.941 1.00 73.12 433 ALA A CA 1
ATOM 3487 C C . ALA A 1 433 ? 20.918 -24.635 0.497 1.00 73.12 433 ALA A C 1
ATOM 3489 O O . ALA A 1 433 ? 21.350 -25.550 1.196 1.00 73.12 433 ALA A O 1
ATOM 3490 N N . ALA A 1 434 ? 20.792 -23.384 0.954 1.00 71.00 434 ALA A N 1
ATOM 3491 C CA . ALA A 1 434 ? 21.083 -23.011 2.338 1.00 71.00 434 ALA A CA 1
ATOM 3492 C C . ALA A 1 434 ? 20.094 -23.656 3.328 1.00 71.00 434 ALA A C 1
ATOM 3494 O O . ALA A 1 434 ? 20.514 -24.250 4.315 1.00 71.00 434 ALA A O 1
ATOM 3495 N N . LYS A 1 435 ? 18.785 -23.613 3.042 1.00 66.25 435 LYS A N 1
ATOM 3496 C CA . LYS A 1 435 ? 17.731 -24.168 3.914 1.00 66.25 435 LYS A CA 1
ATOM 3497 C C . LYS A 1 435 ? 17.652 -25.691 3.913 1.00 66.25 435 LYS A C 1
ATOM 3499 O O . LYS A 1 435 ? 17.281 -26.284 4.922 1.00 66.25 435 LYS A O 1
ATOM 3504 N N . ALA A 1 436 ? 18.017 -26.333 2.806 1.00 64.69 436 ALA A N 1
ATOM 3505 C CA . ALA A 1 436 ? 18.118 -27.787 2.708 1.00 64.69 436 ALA A CA 1
ATOM 3506 C C . ALA A 1 436 ? 19.172 -28.375 3.669 1.00 64.69 436 ALA A C 1
ATOM 3508 O O . ALA A 1 436 ? 19.173 -29.575 3.923 1.00 64.69 436 ALA A O 1
ATOM 3509 N N . GLN A 1 437 ? 20.059 -27.555 4.235 1.00 61.41 437 GLN A N 1
ATOM 3510 C CA . GLN A 1 437 ? 20.984 -28.004 5.277 1.00 61.41 437 GLN A CA 1
ATOM 3511 C C . GLN A 1 437 ? 20.308 -28.128 6.658 1.00 61.41 437 GLN A C 1
ATOM 3513 O O . GLN A 1 437 ? 20.838 -28.839 7.509 1.00 61.41 437 GLN A O 1
ATOM 3518 N N . ASP A 1 438 ? 19.123 -27.528 6.852 1.00 55.97 438 ASP A N 1
ATOM 3519 C CA . ASP A 1 438 ? 18.492 -27.330 8.166 1.00 55.97 438 ASP A CA 1
ATOM 3520 C C . ASP A 1 438 ? 17.121 -28.028 8.365 1.00 55.97 438 ASP A C 1
ATOM 3522 O O . ASP A 1 438 ? 16.647 -28.096 9.501 1.00 55.97 438 ASP A O 1
ATOM 3526 N N . ALA A 1 439 ? 16.451 -28.559 7.326 1.00 51.62 439 ALA A N 1
ATOM 3527 C CA . ALA A 1 439 ? 15.060 -29.047 7.441 1.00 51.62 439 ALA A CA 1
ATOM 3528 C C . ALA A 1 439 ? 14.686 -30.266 6.563 1.00 51.62 439 ALA A C 1
ATOM 3530 O O . ALA A 1 439 ? 15.411 -30.658 5.651 1.00 51.62 439 ALA A O 1
ATOM 3531 N N . ASN A 1 440 ? 13.516 -30.859 6.855 1.00 55.66 440 ASN A N 1
ATOM 3532 C CA . ASN A 1 440 ? 12.916 -32.003 6.152 1.00 55.66 440 ASN A CA 1
ATOM 3533 C C . ASN A 1 440 ? 12.668 -31.664 4.663 1.00 55.66 440 ASN A C 1
ATOM 3535 O O . ASN A 1 440 ? 11.961 -30.708 4.348 1.00 55.66 440 ASN A O 1
ATOM 3539 N N . LEU A 1 441 ? 13.296 -32.423 3.763 1.00 54.44 441 LEU A N 1
ATOM 3540 C CA . LEU A 1 441 ? 13.664 -31.968 2.415 1.00 54.44 441 LEU A CA 1
ATOM 3541 C C . LEU A 1 441 ? 12.509 -31.955 1.397 1.00 54.44 441 LEU A C 1
ATOM 3543 O O . LEU A 1 441 ? 12.414 -31.034 0.587 1.00 54.44 441 LEU A O 1
ATOM 3547 N N . ASP A 1 442 ? 11.618 -32.945 1.429 1.00 51.25 442 ASP A N 1
ATOM 3548 C CA . ASP A 1 442 ? 10.749 -33.242 0.279 1.00 51.25 442 ASP A CA 1
ATOM 3549 C C . ASP A 1 442 ? 9.656 -32.184 0.023 1.00 51.25 442 ASP A C 1
ATOM 3551 O O . ASP A 1 442 ? 9.458 -31.762 -1.120 1.00 51.25 442 ASP A O 1
ATOM 3555 N N . THR A 1 443 ? 8.989 -31.682 1.068 1.00 54.06 443 THR A N 1
ATOM 3556 C CA . THR A 1 443 ? 7.957 -30.632 0.938 1.00 54.06 443 THR A CA 1
ATOM 3557 C C . THR A 1 443 ? 8.567 -29.280 0.560 1.00 54.06 443 THR A C 1
ATOM 3559 O O . THR A 1 443 ? 7.990 -28.522 -0.223 1.00 54.06 443 THR A O 1
ATOM 3562 N N . LEU A 1 444 ? 9.771 -28.995 1.075 1.00 56.66 444 LEU A N 1
ATOM 3563 C CA . LEU A 1 444 ? 10.512 -27.769 0.788 1.00 56.66 444 LEU A CA 1
ATOM 3564 C C . LEU A 1 444 ? 10.865 -27.707 -0.710 1.00 56.66 444 LEU A C 1
ATOM 3566 O O . LEU A 1 444 ? 10.562 -26.722 -1.381 1.00 56.66 444 LEU A O 1
ATOM 3570 N N . PHE A 1 445 ? 11.424 -28.794 -1.259 1.00 60.47 445 PHE A N 1
ATOM 3571 C CA . PHE A 1 445 ? 11.803 -28.880 -2.673 1.00 60.47 445 PHE A CA 1
ATOM 3572 C C . PHE A 1 445 ? 10.611 -28.796 -3.632 1.00 60.47 445 PHE A C 1
ATOM 3574 O O . PHE A 1 445 ? 10.730 -28.179 -4.693 1.00 60.47 445 PHE A O 1
ATOM 3581 N N . TYR A 1 446 ? 9.461 -29.376 -3.274 1.00 60.28 446 TYR A N 1
ATOM 3582 C CA . TYR A 1 446 ? 8.262 -29.303 -4.110 1.00 60.28 446 TYR A CA 1
ATOM 3583 C C . TYR A 1 446 ? 7.745 -27.861 -4.253 1.00 60.28 446 TYR A C 1
ATOM 3585 O O . TYR A 1 446 ? 7.519 -27.397 -5.373 1.00 60.28 446 TYR A O 1
ATOM 3593 N N . GLY A 1 447 ? 7.647 -27.120 -3.142 1.00 63.06 447 GLY A N 1
ATOM 3594 C CA . GLY A 1 447 ? 7.235 -25.711 -3.157 1.00 63.06 447 GLY A CA 1
ATOM 3595 C C . GLY A 1 447 ? 8.179 -24.816 -3.968 1.00 63.06 447 GLY A C 1
ATOM 3596 O O . GLY A 1 447 ? 7.720 -23.959 -4.725 1.00 63.06 447 GLY A O 1
ATOM 3597 N N . PHE A 1 448 ? 9.493 -25.050 -3.880 1.00 70.44 448 PHE A N 1
ATOM 3598 C CA . PHE A 1 448 ? 10.487 -24.299 -4.655 1.00 70.44 448 PHE A CA 1
ATOM 3599 C C . PHE A 1 448 ? 10.394 -24.543 -6.158 1.00 70.44 448 PHE A C 1
ATOM 3601 O O . PHE A 1 448 ? 10.489 -23.595 -6.936 1.00 70.44 448 PHE A O 1
ATOM 3608 N N . LYS A 1 449 ? 10.154 -25.788 -6.579 1.00 71.94 449 LYS A N 1
ATOM 3609 C CA . LYS A 1 449 ? 10.015 -26.111 -8.001 1.00 71.94 449 LYS A CA 1
ATOM 3610 C C . LYS A 1 449 ? 8.798 -25.426 -8.627 1.00 71.94 449 LYS A C 1
ATOM 3612 O O . LYS A 1 449 ? 8.915 -24.857 -9.709 1.00 71.94 449 LYS A O 1
ATOM 3617 N N . ILE A 1 450 ? 7.659 -25.418 -7.929 1.00 71.31 450 ILE A N 1
ATOM 3618 C CA . ILE A 1 450 ? 6.469 -24.669 -8.372 1.00 71.31 450 ILE A CA 1
ATOM 3619 C C . ILE A 1 450 ? 6.802 -23.180 -8.495 1.00 71.31 450 ILE A C 1
ATOM 3621 O O . ILE A 1 450 ? 6.393 -22.519 -9.446 1.00 71.31 450 ILE A O 1
ATOM 3625 N N . TYR A 1 451 ? 7.580 -22.648 -7.553 1.00 72.19 451 TYR A N 1
ATOM 3626 C CA . TYR A 1 451 ? 8.000 -21.255 -7.582 1.00 72.19 451 TYR A CA 1
ATOM 3627 C C . TYR A 1 451 ? 8.843 -20.922 -8.815 1.00 72.19 451 TYR A C 1
ATOM 3629 O O . TYR A 1 451 ? 8.587 -19.928 -9.493 1.00 72.19 451 TYR A O 1
ATOM 3637 N N . GLU A 1 452 ? 9.828 -21.763 -9.125 1.00 79.44 452 GLU A N 1
ATOM 3638 C CA . GLU A 1 452 ? 10.658 -21.627 -10.321 1.00 79.44 452 GLU A CA 1
ATOM 3639 C C . GLU A 1 452 ? 9.807 -21.677 -11.601 1.00 79.44 452 GLU A C 1
ATOM 3641 O O . GLU A 1 452 ? 9.974 -20.848 -12.498 1.00 79.44 452 GLU A O 1
ATOM 3646 N N . GLU A 1 453 ? 8.860 -22.615 -11.681 1.00 80.50 453 GLU A N 1
ATOM 3647 C CA . GLU A 1 453 ? 7.925 -22.728 -12.806 1.00 80.50 453 GLU A CA 1
ATOM 3648 C C . GLU A 1 453 ? 7.047 -21.476 -12.943 1.00 80.50 453 GLU A C 1
ATOM 3650 O O . GLU A 1 453 ? 6.872 -20.961 -14.049 1.00 80.50 453 GLU A O 1
ATOM 3655 N N . ASN A 1 454 ? 6.551 -20.932 -11.831 1.00 76.94 454 ASN A N 1
ATOM 3656 C CA . ASN A 1 454 ? 5.742 -19.716 -11.833 1.00 76.94 454 ASN A CA 1
ATOM 3657 C C . ASN A 1 454 ? 6.551 -18.476 -12.248 1.00 76.94 454 ASN A C 1
ATOM 3659 O O . ASN A 1 454 ? 6.023 -17.620 -12.957 1.00 76.94 454 ASN A O 1
ATOM 3663 N N . LEU A 1 455 ? 7.834 -18.385 -11.874 1.00 79.31 455 LEU A N 1
ATOM 3664 C CA . LEU A 1 455 ? 8.728 -17.324 -12.355 1.00 79.31 455 LEU A CA 1
ATOM 3665 C C . LEU A 1 455 ? 8.913 -17.388 -13.878 1.00 79.31 455 LEU A C 1
ATOM 3667 O O . LEU A 1 455 ? 8.858 -16.352 -14.536 1.00 79.31 455 LEU A O 1
ATOM 3671 N N . LYS A 1 456 ? 9.063 -18.589 -14.450 1.00 84.75 456 LYS A N 1
ATOM 3672 C CA . LYS A 1 456 ? 9.164 -18.773 -15.911 1.00 84.75 456 LYS A CA 1
ATOM 3673 C C . LYS A 1 456 ? 7.869 -18.390 -16.631 1.00 84.75 456 LYS A C 1
ATOM 3675 O O . LYS A 1 456 ? 7.906 -17.664 -17.618 1.00 84.75 456 LYS A O 1
ATOM 3680 N N . LYS A 1 457 ? 6.710 -18.804 -16.113 1.00 83.38 457 LYS A N 1
ATOM 3681 C CA . LYS A 1 457 ? 5.413 -18.399 -16.687 1.00 83.38 457 LYS A CA 1
ATOM 3682 C C . LYS A 1 457 ? 5.205 -16.887 -16.636 1.00 83.38 457 LYS A C 1
ATOM 3684 O O . LYS A 1 457 ? 4.663 -16.300 -17.568 1.00 83.38 457 LYS A O 1
ATOM 3689 N N . GLU A 1 458 ? 5.610 -16.248 -15.544 1.00 80.44 458 GLU A N 1
ATOM 3690 C CA . GLU A 1 458 ? 5.511 -14.799 -15.404 1.00 80.44 458 GLU A CA 1
ATOM 3691 C C . GLU A 1 458 ? 6.418 -14.068 -16.395 1.00 80.44 458 GLU A C 1
ATOM 3693 O O . GLU A 1 458 ? 5.962 -13.124 -17.037 1.00 80.44 458 GLU A O 1
ATOM 3698 N N . GLN A 1 459 ? 7.655 -14.537 -16.580 1.00 88.25 459 GLN A N 1
ATOM 3699 C CA . GLN A 1 459 ? 8.556 -14.041 -17.622 1.00 88.25 459 GLN A CA 1
ATOM 3700 C C . GLN A 1 459 ? 7.866 -14.043 -18.994 1.00 88.25 459 GLN A C 1
ATOM 3702 O O . GLN A 1 459 ? 7.815 -13.006 -19.663 1.00 88.25 459 GLN A O 1
ATOM 3707 N N . ASP A 1 460 ? 7.272 -15.176 -19.379 1.00 88.06 460 ASP A N 1
ATOM 3708 C CA . ASP A 1 460 ? 6.560 -15.320 -20.652 1.00 88.06 460 ASP A CA 1
ATOM 3709 C C . ASP A 1 460 ? 5.356 -14.367 -20.745 1.00 88.06 460 ASP A C 1
ATOM 3711 O O . ASP A 1 460 ? 5.141 -13.720 -21.776 1.00 88.06 460 ASP A O 1
ATOM 3715 N N . LYS A 1 461 ? 4.593 -14.217 -19.654 1.00 85.75 461 LYS A N 1
ATOM 3716 C CA . LYS A 1 461 ? 3.457 -13.285 -19.569 1.00 85.75 461 LYS A CA 1
ATOM 3717 C C . LYS A 1 461 ? 3.885 -11.829 -19.743 1.00 85.75 461 LYS A C 1
ATOM 3719 O O . LYS A 1 461 ? 3.206 -11.089 -20.458 1.00 85.75 461 LYS A O 1
ATOM 3724 N N . VAL A 1 462 ? 4.999 -11.406 -19.138 1.00 86.12 462 VAL A N 1
ATOM 3725 C CA . VAL A 1 462 ? 5.513 -10.031 -19.278 1.00 86.12 462 VAL A CA 1
ATOM 3726 C C . VAL A 1 462 ? 5.881 -9.762 -20.733 1.00 86.12 462 VAL A C 1
ATOM 3728 O O . VAL A 1 462 ? 5.465 -8.751 -21.303 1.00 86.12 462 VAL A O 1
ATOM 3731 N N . ILE A 1 463 ? 6.624 -10.679 -21.358 1.00 89.38 463 ILE A N 1
ATOM 3732 C CA . ILE A 1 463 ? 7.047 -10.550 -22.757 1.00 89.38 463 ILE A CA 1
ATOM 3733 C C . ILE A 1 463 ? 5.821 -10.497 -23.680 1.00 89.38 463 ILE A C 1
ATOM 3735 O O . ILE A 1 463 ? 5.713 -9.602 -24.525 1.00 89.38 463 ILE A O 1
ATOM 3739 N N . LEU A 1 464 ? 4.850 -11.391 -23.478 1.00 87.31 464 LEU A N 1
ATOM 3740 C CA . LEU A 1 464 ? 3.606 -11.415 -24.246 1.00 87.31 464 LEU A CA 1
ATOM 3741 C C . LEU A 1 464 ? 2.794 -10.118 -24.085 1.00 87.31 464 LEU A C 1
ATOM 3743 O O . LEU A 1 464 ? 2.341 -9.557 -25.084 1.00 87.31 464 LEU A O 1
ATOM 3747 N N . SER A 1 465 ? 2.647 -9.618 -22.855 1.00 85.25 465 SER A N 1
ATOM 3748 C CA . SER A 1 465 ? 1.994 -8.337 -22.540 1.00 85.25 465 SER A CA 1
ATOM 3749 C C . SER A 1 465 ? 2.628 -7.186 -23.329 1.00 85.25 465 SER A C 1
ATOM 3751 O O . SER A 1 465 ? 1.944 -6.429 -24.024 1.00 85.25 465 SER A O 1
ATOM 3753 N N . LEU A 1 466 ? 3.960 -7.089 -23.316 1.00 86.94 466 LEU A N 1
ATOM 3754 C CA . LEU A 1 466 ? 4.690 -6.044 -24.037 1.00 86.94 466 LEU A CA 1
ATOM 3755 C C . LEU A 1 466 ? 4.511 -6.148 -25.558 1.00 86.94 466 LEU A C 1
ATOM 3757 O O . LEU A 1 466 ? 4.328 -5.124 -26.228 1.00 86.94 466 LEU A O 1
ATOM 3761 N N . HIS A 1 467 ? 4.491 -7.363 -26.110 1.00 84.75 467 HIS A N 1
ATOM 3762 C CA . HIS A 1 467 ? 4.169 -7.584 -27.520 1.00 84.75 467 HIS A CA 1
ATOM 3763 C C . HIS A 1 467 ? 2.752 -7.116 -27.871 1.00 84.75 467 HIS A C 1
ATOM 3765 O O . HIS A 1 467 ? 2.563 -6.389 -28.851 1.00 84.75 467 HIS A O 1
ATOM 3771 N N . GLN A 1 468 ? 1.755 -7.487 -27.065 1.00 84.81 468 GLN A N 1
ATOM 3772 C CA . GLN A 1 468 ? 0.362 -7.083 -27.271 1.00 84.81 468 GLN A CA 1
ATOM 3773 C C . GLN A 1 468 ? 0.198 -5.563 -27.211 1.00 84.81 468 GLN A C 1
ATOM 3775 O O . GLN A 1 468 ? -0.456 -4.974 -28.077 1.00 84.81 468 GLN A O 1
ATOM 3780 N N . LYS A 1 469 ? 0.855 -4.903 -26.253 1.00 84.50 469 LYS A N 1
ATOM 3781 C CA . LYS A 1 469 ? 0.881 -3.438 -26.164 1.00 84.50 469 LYS A CA 1
ATOM 3782 C C . LYS A 1 469 ? 1.502 -2.786 -27.387 1.00 84.50 469 LYS A C 1
ATOM 3784 O O . LYS A 1 469 ? 0.962 -1.795 -27.877 1.00 84.50 469 LYS A O 1
ATOM 3789 N N . SER A 1 470 ? 2.610 -3.330 -27.889 1.00 79.12 470 SER A N 1
ATOM 3790 C CA . SER A 1 470 ? 3.254 -2.823 -29.101 1.00 79.12 470 SER A CA 1
ATOM 3791 C C . SER A 1 470 ? 2.299 -2.847 -30.294 1.00 79.12 470 SER A C 1
ATOM 3793 O O . SER A 1 470 ? 2.112 -1.829 -30.967 1.00 79.12 470 SER A O 1
ATOM 3795 N N . MET A 1 471 ? 1.590 -3.963 -30.481 1.00 79.69 471 MET A N 1
ATOM 3796 C CA . MET A 1 471 ? 0.575 -4.087 -31.529 1.00 79.69 471 MET A CA 1
ATOM 3797 C C . MET A 1 471 ? -0.590 -3.109 -31.333 1.00 79.69 471 MET A C 1
ATOM 3799 O O . MET A 1 471 ? -1.016 -2.464 -32.292 1.00 79.69 471 MET A O 1
ATOM 3803 N N . LYS A 1 472 ? -1.091 -2.974 -30.099 1.00 81.69 472 LYS A N 1
ATOM 3804 C CA . LYS A 1 472 ? -2.266 -2.156 -29.771 1.00 81.69 472 LYS A CA 1
ATOM 3805 C C . LYS A 1 472 ? -2.008 -0.655 -29.889 1.00 81.69 472 LYS A C 1
ATOM 3807 O O . LYS A 1 472 ? -2.855 0.066 -30.408 1.00 81.69 472 LYS A O 1
ATOM 3812 N N . PHE A 1 473 ? -0.873 -0.175 -29.385 1.00 78.81 473 PHE A N 1
ATOM 3813 C CA . PHE A 1 473 ? -0.642 1.260 -29.206 1.00 78.81 473 PHE A CA 1
ATOM 3814 C C . PHE A 1 473 ? 0.313 1.879 -30.216 1.00 78.81 473 PHE A C 1
ATOM 3816 O O . PHE A 1 473 ? 0.258 3.093 -30.407 1.00 78.81 473 PHE A O 1
ATOM 3823 N N . MET A 1 474 ? 1.191 1.096 -30.847 1.00 66.44 474 MET A N 1
ATOM 3824 C CA . MET A 1 474 ? 2.311 1.689 -31.578 1.00 66.44 474 MET A CA 1
ATOM 3825 C C . MET A 1 474 ? 2.198 1.583 -33.093 1.00 66.44 474 MET A C 1
ATOM 3827 O O . MET A 1 474 ? 2.762 2.429 -33.781 1.00 66.44 474 MET A O 1
ATOM 3831 N N . SER A 1 475 ? 1.424 0.651 -33.661 1.00 56.25 475 SER A N 1
ATOM 3832 C CA . SER A 1 475 ? 1.282 0.396 -35.118 1.00 56.25 475 SER A CA 1
ATOM 3833 C C . SER A 1 475 ? 2.595 0.114 -35.893 1.00 56.25 475 SER A C 1
ATOM 3835 O O . SER A 1 475 ? 2.552 -0.483 -36.967 1.00 56.25 475 SER A O 1
ATOM 3837 N N . ARG A 1 476 ? 3.757 0.508 -35.346 1.00 60.06 476 ARG A N 1
ATOM 3838 C CA . ARG A 1 476 ? 5.161 0.282 -35.720 1.00 60.06 476 ARG A CA 1
ATOM 3839 C C . ARG A 1 476 ? 6.007 0.335 -34.436 1.00 60.06 476 ARG A C 1
ATOM 3841 O O . ARG A 1 476 ? 5.617 1.008 -33.490 1.00 60.06 476 ARG A O 1
ATOM 3848 N N . ASN A 1 477 ? 7.161 -0.333 -34.411 1.00 73.88 477 ASN A N 1
ATOM 3849 C CA . ASN A 1 477 ? 8.112 -0.257 -33.290 1.00 73.88 477 ASN A CA 1
ATOM 3850 C C . ASN A 1 477 ? 8.554 1.195 -33.010 1.00 73.88 477 ASN A C 1
ATOM 3852 O O . ASN A 1 477 ? 8.510 2.036 -33.915 1.00 73.88 477 ASN A O 1
ATOM 3856 N N . TYR A 1 478 ? 9.022 1.472 -31.787 1.00 81.88 478 TYR A N 1
ATOM 3857 C CA . TYR A 1 478 ? 9.599 2.774 -31.434 1.00 81.88 478 TYR A CA 1
ATOM 3858 C C . TYR A 1 478 ? 10.734 3.156 -32.393 1.00 81.88 478 TYR A C 1
ATOM 3860 O O . TYR A 1 478 ? 11.574 2.333 -32.763 1.00 81.88 478 TYR A O 1
ATOM 3868 N N . SER A 1 479 ? 10.766 4.423 -32.801 1.00 84.44 479 SER A N 1
ATOM 3869 C CA . SER A 1 479 ? 11.837 4.949 -33.645 1.00 84.44 479 SER A CA 1
ATOM 3870 C C . SER A 1 479 ? 13.108 5.228 -32.827 1.00 84.44 479 SER A C 1
ATOM 3872 O O . SER A 1 479 ? 13.031 5.459 -31.616 1.00 84.44 479 SER A O 1
ATOM 3874 N N . PRO A 1 480 ? 14.290 5.309 -33.469 1.00 86.56 480 PRO A N 1
ATOM 3875 C CA . PRO A 1 480 ? 15.516 5.747 -32.800 1.00 86.56 480 PRO A CA 1
ATOM 3876 C C . PRO A 1 480 ? 15.375 7.103 -32.093 1.00 86.56 480 PRO A C 1
ATOM 3878 O O . PRO A 1 480 ? 16.005 7.335 -31.064 1.00 86.56 480 PRO A O 1
ATOM 3881 N N . GLN A 1 481 ? 14.531 7.997 -32.620 1.00 82.56 481 GLN A N 1
ATOM 3882 C CA . GLN A 1 481 ? 14.236 9.289 -32.001 1.00 82.56 481 GLN A CA 1
ATOM 3883 C C . GLN A 1 481 ? 13.426 9.146 -30.708 1.00 82.56 481 GLN A C 1
ATOM 3885 O O . GLN A 1 481 ? 13.672 9.895 -29.764 1.00 82.56 481 GLN A O 1
ATOM 3890 N N . ASP A 1 482 ? 12.502 8.186 -30.643 1.00 83.38 482 ASP A N 1
ATOM 3891 C CA . ASP A 1 482 ? 11.712 7.918 -29.437 1.00 83.38 482 ASP A CA 1
ATOM 3892 C C . ASP A 1 482 ? 12.599 7.344 -28.332 1.00 83.38 482 ASP A C 1
ATOM 3894 O O . ASP A 1 482 ? 12.537 7.796 -27.192 1.00 83.38 482 ASP A O 1
ATOM 3898 N N . ILE A 1 483 ? 13.482 6.407 -28.690 1.00 88.31 483 ILE A N 1
ATOM 3899 C CA . ILE A 1 483 ? 14.461 5.817 -27.769 1.00 88.31 483 ILE A CA 1
ATOM 3900 C C . ILE A 1 483 ? 15.424 6.891 -27.245 1.00 88.31 483 ILE A C 1
ATOM 3902 O O . ILE A 1 483 ? 15.720 6.928 -26.053 1.00 88.31 483 ILE A O 1
ATOM 3906 N N . ALA A 1 484 ? 15.909 7.784 -28.114 1.00 86.56 484 ALA A N 1
ATOM 3907 C CA . ALA A 1 484 ? 16.772 8.891 -27.702 1.00 86.56 484 ALA A CA 1
ATOM 3908 C C . ALA A 1 484 ? 16.054 9.858 -26.747 1.00 86.56 484 ALA A C 1
ATOM 3910 O O . ALA A 1 484 ? 16.647 10.279 -25.758 1.00 86.56 484 ALA A O 1
ATOM 3911 N N . LEU A 1 485 ? 14.778 10.167 -27.008 1.00 83.56 485 LEU A N 1
ATOM 3912 C CA . LEU A 1 485 ? 13.961 11.000 -26.125 1.00 83.56 485 LEU A CA 1
ATOM 3913 C C . LEU A 1 485 ? 13.740 10.343 -24.758 1.00 83.56 485 LEU A C 1
ATOM 3915 O O . LEU A 1 485 ? 13.831 11.017 -23.739 1.00 83.56 485 LEU A O 1
ATOM 3919 N N . PHE A 1 486 ? 13.467 9.039 -24.730 1.00 88.69 486 PHE A N 1
ATOM 3920 C CA . PHE A 1 486 ? 13.335 8.297 -23.479 1.00 88.69 486 PHE A CA 1
ATOM 3921 C C . PHE A 1 486 ? 14.643 8.298 -22.676 1.00 88.69 486 PHE A C 1
ATOM 3923 O O . PHE A 1 486 ? 14.618 8.552 -21.476 1.00 88.69 486 PHE A O 1
ATOM 3930 N N . LYS A 1 487 ? 15.790 8.072 -23.337 1.00 91.00 487 LYS A N 1
ATOM 3931 C CA . LYS A 1 487 ? 17.121 8.144 -22.707 1.00 91.00 487 LYS A CA 1
ATOM 3932 C C . LYS A 1 487 ? 17.355 9.520 -22.070 1.00 91.00 487 LYS A C 1
ATOM 3934 O O . LYS A 1 487 ? 17.685 9.577 -20.893 1.00 91.00 487 LYS A O 1
ATOM 3939 N N . GLU A 1 488 ? 17.096 10.595 -22.816 1.00 86.31 488 GLU A N 1
ATOM 3940 C CA . GLU A 1 488 ? 17.224 11.987 -22.354 1.00 86.31 488 GLU A CA 1
ATOM 3941 C C . GLU A 1 488 ? 16.309 12.285 -21.150 1.00 86.31 488 GLU A C 1
ATOM 3943 O O . GLU A 1 488 ? 16.781 12.799 -20.141 1.00 86.31 488 GLU A O 1
ATOM 3948 N N . LEU A 1 489 ? 15.032 11.882 -21.208 1.00 85.44 489 LEU A N 1
ATOM 3949 C CA . LEU A 1 489 ? 14.087 12.016 -20.092 1.00 85.44 489 LEU A CA 1
ATOM 3950 C C . LEU A 1 489 ? 14.589 11.303 -18.831 1.00 85.44 489 LEU A C 1
ATOM 3952 O O . LEU A 1 489 ? 14.572 11.878 -17.747 1.00 85.44 489 LEU A O 1
ATOM 3956 N N . MET A 1 490 ? 14.993 10.039 -18.961 1.00 91.00 490 MET A N 1
ATOM 3957 C CA . MET A 1 490 ? 15.428 9.248 -17.812 1.00 91.00 490 MET A CA 1
ATOM 3958 C C . MET A 1 490 ? 16.734 9.777 -17.218 1.00 91.00 490 MET A C 1
ATOM 3960 O O . MET A 1 490 ? 16.886 9.743 -16.000 1.00 91.00 490 MET A O 1
ATOM 3964 N N . ASP A 1 491 ? 17.651 10.277 -18.049 1.00 90.31 491 ASP A N 1
ATOM 3965 C CA . ASP A 1 491 ? 18.880 10.929 -17.587 1.00 90.31 491 ASP A CA 1
ATOM 3966 C C . ASP A 1 491 ? 18.551 12.201 -16.786 1.00 90.31 491 ASP A C 1
ATOM 3968 O O . ASP A 1 491 ? 19.070 12.374 -15.686 1.00 90.31 491 ASP A O 1
ATOM 3972 N N . GLU A 1 492 ? 17.614 13.031 -17.257 1.00 85.94 492 GLU A N 1
ATOM 3973 C CA . GLU A 1 492 ? 17.193 14.241 -16.537 1.00 85.94 492 GLU A CA 1
ATOM 3974 C C . GLU A 1 492 ? 16.479 13.926 -15.210 1.00 85.94 492 GLU A C 1
ATOM 3976 O O . GLU A 1 492 ? 16.752 14.565 -14.192 1.00 85.94 492 GLU A O 1
ATOM 3981 N N . VAL A 1 493 ? 15.603 12.914 -15.185 1.00 84.44 493 VAL A N 1
ATOM 3982 C CA . VAL A 1 493 ? 14.954 12.440 -13.948 1.00 84.44 493 VAL A CA 1
ATOM 3983 C C . VAL A 1 493 ? 15.997 11.942 -12.944 1.00 84.44 493 VAL A C 1
ATOM 3985 O O . VAL A 1 493 ? 15.938 12.291 -11.764 1.00 84.44 493 VAL A O 1
ATOM 3988 N N . LEU A 1 494 ? 16.970 11.150 -13.401 1.00 88.56 494 LEU A N 1
ATOM 3989 C CA . LEU A 1 494 ? 18.036 10.624 -12.550 1.00 88.56 494 LEU A CA 1
ATOM 3990 C C . LEU A 1 494 ? 18.929 11.733 -12.000 1.00 88.56 494 LEU A C 1
ATOM 3992 O O . LEU A 1 494 ? 19.223 11.723 -10.806 1.00 88.56 494 LEU A O 1
ATOM 3996 N N . ASP A 1 495 ? 19.330 12.694 -12.831 1.00 87.81 495 ASP A N 1
ATOM 3997 C CA . ASP A 1 495 ? 20.141 13.830 -12.395 1.00 87.81 495 ASP A CA 1
ATOM 3998 C C . ASP A 1 495 ? 19.393 14.676 -11.354 1.00 87.81 495 ASP A C 1
ATOM 4000 O O . ASP A 1 495 ? 19.985 15.089 -10.353 1.00 87.81 495 ASP A O 1
ATOM 4004 N N . GLN A 1 496 ? 18.079 14.867 -11.520 1.00 82.38 496 GLN A N 1
ATOM 4005 C CA . GLN A 1 496 ? 17.252 15.534 -10.513 1.00 82.38 496 GLN A CA 1
ATOM 4006 C C . GLN A 1 496 ? 17.186 14.749 -9.206 1.00 82.38 496 GLN A C 1
ATOM 4008 O O . GLN A 1 496 ? 17.373 15.348 -8.152 1.00 82.38 496 GLN A O 1
ATOM 4013 N N . PHE A 1 497 ? 16.964 13.434 -9.239 1.00 82.56 497 PHE A N 1
ATOM 4014 C CA . PHE A 1 497 ? 16.956 12.625 -8.015 1.00 82.56 497 PHE A CA 1
ATOM 4015 C C . PHE A 1 497 ? 18.318 12.656 -7.317 1.00 82.56 497 PHE A C 1
ATOM 4017 O O . PHE A 1 497 ? 18.390 12.887 -6.113 1.00 82.56 497 PHE A O 1
ATOM 4024 N N . ILE A 1 498 ? 19.407 12.489 -8.068 1.00 84.88 498 ILE A N 1
ATOM 4025 C CA . ILE A 1 498 ? 20.773 12.538 -7.535 1.00 84.88 498 ILE A CA 1
ATOM 4026 C C . ILE A 1 498 ? 21.036 13.883 -6.852 1.00 84.88 498 ILE A C 1
ATOM 4028 O O . ILE A 1 498 ? 21.552 13.910 -5.733 1.00 84.88 498 ILE A O 1
ATOM 4032 N N . PHE A 1 499 ? 20.643 14.985 -7.496 1.00 84.06 499 PHE A N 1
ATOM 4033 C CA . PHE A 1 499 ? 20.794 16.329 -6.950 1.00 84.06 499 PHE A CA 1
ATOM 4034 C C . PHE A 1 499 ? 19.916 16.563 -5.713 1.00 84.06 499 PHE A C 1
ATOM 4036 O O . PHE A 1 499 ? 20.417 17.012 -4.683 1.00 84.06 499 PHE A O 1
ATOM 4043 N N . LEU A 1 500 ? 18.620 16.246 -5.795 1.00 78.31 500 LEU A N 1
ATOM 4044 C CA . LEU A 1 500 ? 17.644 16.489 -4.729 1.00 78.31 500 LEU A CA 1
ATOM 4045 C C . LEU A 1 500 ? 17.954 15.696 -3.457 1.00 78.31 500 LEU A C 1
ATOM 4047 O O . LEU A 1 500 ? 17.762 16.217 -2.360 1.00 78.31 500 LEU A O 1
ATOM 4051 N N . TYR A 1 501 ? 18.445 14.464 -3.600 1.00 79.38 501 TYR A N 1
ATOM 4052 C CA . TYR A 1 501 ? 18.723 13.567 -2.475 1.00 79.38 501 TYR A CA 1
ATOM 4053 C C . TYR A 1 501 ? 20.200 13.536 -2.062 1.00 79.38 501 TYR A C 1
ATOM 4055 O O . TYR A 1 501 ? 20.564 12.774 -1.170 1.00 79.38 501 TYR A O 1
ATOM 4063 N N . GLY A 1 502 ? 21.055 14.360 -2.680 1.00 84.81 502 GLY A N 1
ATOM 4064 C CA . GLY A 1 502 ? 22.465 14.483 -2.303 1.00 84.81 502 GLY A CA 1
ATOM 4065 C C . GLY A 1 502 ? 23.253 13.175 -2.426 1.00 84.81 502 GLY A C 1
ATOM 4066 O O . GLY A 1 502 ? 24.065 12.862 -1.555 1.00 84.81 502 GLY A O 1
ATOM 4067 N N . ILE A 1 503 ? 23.001 12.396 -3.481 1.00 87.12 503 ILE A N 1
ATOM 4068 C CA . ILE A 1 503 ? 23.633 11.084 -3.681 1.00 87.12 503 ILE A CA 1
ATOM 4069 C C . ILE A 1 503 ? 25.118 11.263 -3.997 1.00 87.12 503 ILE A C 1
ATOM 4071 O O . ILE A 1 503 ? 25.479 11.965 -4.941 1.00 87.12 503 ILE A O 1
ATOM 4075 N N . SER A 1 504 ? 25.984 10.603 -3.225 1.00 91.06 504 SER A N 1
ATOM 4076 C CA . SER A 1 504 ? 27.428 10.630 -3.468 1.00 91.06 504 SER A CA 1
ATOM 4077 C C . SER A 1 504 ? 27.790 9.921 -4.781 1.00 91.06 504 SER A C 1
ATOM 4079 O O . SER A 1 504 ? 27.115 8.978 -5.194 1.00 91.06 504 SER A O 1
ATOM 4081 N N . ASP A 1 505 ? 28.900 10.303 -5.422 1.00 91.19 505 ASP A N 1
ATOM 4082 C CA . ASP A 1 505 ? 29.392 9.599 -6.620 1.00 91.19 505 ASP A CA 1
ATOM 4083 C C . ASP A 1 505 ? 29.667 8.109 -6.348 1.00 91.19 505 ASP A C 1
ATOM 4085 O O . ASP A 1 505 ? 29.489 7.260 -7.225 1.00 91.19 505 ASP A O 1
ATOM 4089 N N . GLN A 1 506 ? 30.075 7.781 -5.118 1.00 93.00 506 GLN A N 1
ATOM 4090 C CA . GLN A 1 506 ? 30.297 6.407 -4.681 1.00 93.00 506 GLN A CA 1
ATOM 4091 C C . GLN A 1 506 ? 28.985 5.616 -4.612 1.00 93.00 506 GLN A C 1
ATOM 4093 O O . GLN A 1 506 ? 28.919 4.521 -5.169 1.00 93.00 506 GLN A O 1
A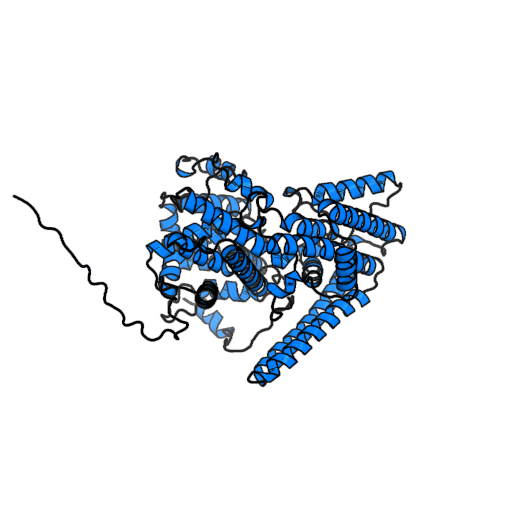TOM 4098 N N . ASP A 1 507 ? 27.947 6.167 -3.976 1.00 91.00 507 ASP A N 1
ATOM 4099 C CA . ASP A 1 507 ? 26.618 5.545 -3.925 1.00 91.00 507 ASP A CA 1
ATOM 4100 C C . ASP A 1 507 ? 26.015 5.430 -5.326 1.00 91.00 507 ASP A C 1
ATOM 4102 O O . ASP A 1 507 ? 25.488 4.382 -5.689 1.00 91.00 507 ASP A O 1
ATOM 4106 N N . ARG A 1 508 ? 26.153 6.472 -6.156 1.00 91.31 508 ARG A N 1
ATOM 4107 C CA . ARG A 1 508 ? 25.695 6.456 -7.551 1.00 91.31 508 ARG A CA 1
ATOM 4108 C C . ARG A 1 508 ? 26.308 5.285 -8.313 1.00 91.31 508 ARG A C 1
ATOM 4110 O O . ARG A 1 508 ? 25.591 4.576 -9.018 1.00 91.31 508 ARG A O 1
ATOM 4117 N N . LYS A 1 509 ? 27.622 5.086 -8.180 1.00 93.06 509 LYS A N 1
ATOM 4118 C CA . LYS A 1 509 ? 28.325 3.968 -8.813 1.00 93.06 509 LYS A CA 1
ATOM 4119 C C . LYS A 1 509 ? 27.837 2.626 -8.268 1.00 93.06 509 LYS A C 1
ATOM 4121 O O . LYS A 1 509 ? 27.520 1.749 -9.061 1.00 93.06 509 LYS A O 1
ATOM 4126 N N . LEU A 1 510 ? 27.724 2.492 -6.946 1.00 93.25 510 LEU A N 1
ATOM 4127 C CA . LEU A 1 510 ? 27.223 1.277 -6.301 1.00 93.25 510 LEU A CA 1
ATOM 4128 C C . LEU A 1 510 ? 25.824 0.899 -6.809 1.00 93.25 510 LEU A C 1
ATOM 4130 O O . LEU A 1 510 ? 25.606 -0.237 -7.219 1.00 93.25 510 LEU A O 1
ATOM 4134 N N . PHE A 1 511 ? 24.887 1.848 -6.824 1.00 93.94 511 PHE A N 1
ATOM 4135 C CA . PHE A 1 511 ? 23.522 1.619 -7.302 1.00 93.94 511 PHE A CA 1
ATOM 4136 C C . PHE A 1 511 ? 23.492 1.230 -8.778 1.00 93.94 511 PHE A C 1
ATOM 4138 O O . PHE A 1 511 ? 22.757 0.318 -9.159 1.00 93.94 511 PHE A O 1
ATOM 4145 N N . TRP A 1 512 ? 24.322 1.868 -9.606 1.00 93.56 512 TRP A N 1
ATOM 4146 C CA . TRP A 1 512 ? 24.429 1.516 -11.018 1.00 93.56 512 TRP A CA 1
ATOM 4147 C C . TRP A 1 512 ? 25.000 0.111 -11.229 1.00 93.56 512 TRP A C 1
ATOM 4149 O O . TRP A 1 512 ? 24.490 -0.630 -12.070 1.00 93.56 512 TRP A O 1
ATOM 4159 N N . ASP A 1 513 ? 26.017 -0.276 -10.456 1.00 94.19 513 ASP A N 1
ATOM 4160 C CA . ASP A 1 513 ? 26.606 -1.616 -10.495 1.00 94.19 513 ASP A CA 1
ATOM 4161 C C . ASP A 1 513 ? 25.575 -2.676 -10.057 1.00 94.19 513 ASP A C 1
ATOM 4163 O O . ASP A 1 513 ? 25.429 -3.703 -10.722 1.00 94.19 513 ASP A O 1
ATOM 4167 N N . LEU A 1 514 ? 24.788 -2.408 -9.007 1.00 92.31 514 LEU A N 1
ATOM 4168 C CA . LEU A 1 514 ? 23.701 -3.291 -8.562 1.00 92.31 514 LEU A CA 1
ATOM 4169 C C . LEU A 1 514 ? 22.627 -3.458 -9.648 1.00 92.31 514 LEU A C 1
ATOM 4171 O O . LEU A 1 514 ? 22.327 -4.580 -10.051 1.00 92.31 514 LEU A O 1
ATOM 4175 N N . VAL A 1 515 ? 22.100 -2.362 -10.202 1.00 92.56 515 VAL A N 1
ATOM 4176 C CA . VAL A 1 515 ? 21.098 -2.399 -11.289 1.00 92.56 515 VAL A CA 1
ATOM 4177 C C . VAL A 1 515 ? 21.656 -3.077 -12.548 1.00 92.56 515 VAL A C 1
ATOM 4179 O O . VAL A 1 515 ? 20.960 -3.822 -13.250 1.00 92.56 515 VAL A O 1
ATOM 4182 N N . SER A 1 516 ? 22.934 -2.869 -12.856 1.00 91.56 516 SER A N 1
ATOM 4183 C CA . SER A 1 516 ? 23.577 -3.498 -14.012 1.00 91.56 516 SER A CA 1
ATOM 4184 C C . SER A 1 516 ? 23.628 -5.021 -13.888 1.00 91.56 516 SER A C 1
ATOM 4186 O O . SER A 1 516 ? 23.467 -5.690 -14.907 1.00 91.56 516 SER A O 1
ATOM 4188 N N . ASN A 1 517 ? 23.725 -5.544 -12.665 1.00 89.56 517 ASN A N 1
ATOM 4189 C CA . ASN A 1 517 ? 23.794 -6.976 -12.365 1.00 89.56 517 ASN A CA 1
ATOM 4190 C C . ASN A 1 517 ? 22.478 -7.568 -11.832 1.00 89.56 517 ASN A C 1
ATOM 4192 O O . ASN A 1 517 ? 22.486 -8.660 -11.282 1.00 89.56 517 ASN A O 1
ATOM 4196 N N . PHE A 1 518 ? 21.355 -6.854 -11.969 1.00 89.12 518 PHE A N 1
ATOM 4197 C CA . PHE A 1 518 ? 20.048 -7.277 -11.443 1.00 89.12 518 PHE A CA 1
ATOM 4198 C C . PHE A 1 518 ? 20.014 -7.504 -9.916 1.00 89.12 518 PHE A C 1
ATOM 4200 O O . PHE A 1 518 ? 19.152 -8.220 -9.416 1.00 89.12 518 PHE A O 1
ATOM 4207 N N . GLY A 1 519 ? 20.929 -6.872 -9.176 1.00 84.62 519 GLY A N 1
ATOM 4208 C CA . GLY A 1 519 ? 21.019 -6.954 -7.721 1.00 84.62 519 GLY A CA 1
ATOM 4209 C C . GLY A 1 519 ? 19.940 -6.151 -6.989 1.00 84.62 519 GLY A C 1
ATOM 4210 O O . GLY A 1 519 ? 19.201 -5.360 -7.583 1.00 84.62 519 GLY A O 1
ATOM 4211 N N . GLU A 1 520 ? 19.882 -6.350 -5.673 1.00 82.88 520 GLU A N 1
ATOM 4212 C CA . GLU A 1 520 ? 18.922 -5.712 -4.767 1.00 82.88 520 GLU A CA 1
ATOM 4213 C C . GLU A 1 520 ? 19.517 -4.487 -4.062 1.00 82.88 520 GLU A C 1
ATOM 4215 O O . GLU A 1 520 ? 20.737 -4.345 -3.946 1.00 82.88 520 GLU A O 1
ATOM 4220 N N . ALA A 1 521 ? 18.652 -3.589 -3.581 1.00 83.69 521 ALA A N 1
ATOM 4221 C CA . ALA A 1 521 ? 19.098 -2.456 -2.780 1.00 83.69 521 ALA A CA 1
ATOM 4222 C C . ALA A 1 521 ? 19.638 -2.929 -1.412 1.00 83.69 521 ALA A C 1
ATOM 4224 O O . ALA A 1 521 ? 19.049 -3.831 -0.811 1.00 83.69 521 ALA A O 1
ATOM 4225 N N . PRO A 1 522 ? 20.707 -2.318 -0.864 1.00 81.12 522 PRO A N 1
ATOM 4226 C CA . PRO A 1 522 ? 21.264 -2.716 0.432 1.00 81.12 522 PRO A CA 1
ATOM 4227 C C . PRO A 1 522 ? 20.246 -2.715 1.583 1.00 81.12 522 PRO A C 1
ATOM 4229 O O . PRO A 1 522 ? 20.269 -3.612 2.424 1.00 81.12 522 PRO A O 1
ATOM 4232 N N . SER A 1 523 ? 19.334 -1.740 1.616 1.00 80.00 523 SER A N 1
ATOM 4233 C CA . SER A 1 523 ? 18.259 -1.668 2.619 1.00 80.00 523 SER A CA 1
ATOM 4234 C C . SER A 1 523 ? 17.166 -2.725 2.428 1.00 80.00 523 SER A C 1
ATOM 4236 O O . SER A 1 523 ? 16.496 -3.089 3.393 1.00 80.00 523 SER A O 1
ATOM 4238 N N . GLN A 1 524 ? 16.992 -3.251 1.212 1.00 72.81 524 GLN A N 1
ATOM 4239 C CA . GLN A 1 524 ? 15.938 -4.212 0.879 1.00 72.81 524 GLN A CA 1
ATOM 4240 C C . GLN A 1 524 ? 16.144 -5.555 1.589 1.00 72.81 524 GLN A C 1
ATOM 4242 O O . GLN A 1 524 ? 15.178 -6.156 2.065 1.00 72.81 524 GLN A O 1
ATOM 4247 N N . ALA A 1 525 ? 17.403 -5.984 1.721 1.00 59.97 525 ALA A N 1
ATOM 4248 C CA . ALA A 1 525 ? 17.776 -7.242 2.367 1.00 59.97 525 ALA A CA 1
ATOM 4249 C C . ALA A 1 525 ? 17.325 -7.326 3.839 1.00 59.97 525 ALA A C 1
ATOM 4251 O O . ALA A 1 525 ? 17.192 -8.420 4.385 1.00 59.97 525 ALA A O 1
ATOM 4252 N N . ALA A 1 526 ? 17.071 -6.182 4.485 1.00 63.31 526 ALA A N 1
ATOM 4253 C CA . ALA A 1 526 ? 16.617 -6.122 5.871 1.00 63.31 526 ALA A CA 1
ATOM 4254 C C . ALA A 1 526 ? 15.092 -6.289 6.037 1.00 63.31 526 ALA A C 1
ATOM 4256 O O . ALA A 1 526 ? 14.644 -6.631 7.129 1.00 63.31 526 ALA A O 1
ATOM 4257 N N . ILE A 1 527 ? 14.304 -6.064 4.978 1.00 66.25 527 ILE A N 1
ATOM 4258 C CA . ILE A 1 527 ? 12.829 -6.161 4.995 1.00 66.25 527 ILE A CA 1
ATOM 4259 C C . ILE A 1 527 ? 12.375 -7.478 4.369 1.00 66.25 527 ILE A C 1
ATOM 4261 O O . ILE A 1 527 ? 11.526 -8.193 4.906 1.00 66.25 527 ILE A O 1
ATOM 4265 N N . PHE A 1 528 ? 12.967 -7.826 3.230 1.00 65.00 528 PHE A N 1
ATOM 4266 C CA . PHE A 1 528 ? 12.598 -9.003 2.467 1.00 65.00 528 PHE A CA 1
ATOM 4267 C C . PHE A 1 528 ? 13.686 -10.057 2.602 1.00 65.00 528 PHE A C 1
ATOM 4269 O O . PHE A 1 528 ? 14.535 -10.208 1.730 1.00 65.00 528 PHE A O 1
ATOM 4276 N N . THR A 1 529 ? 13.623 -10.849 3.676 1.00 52.19 529 THR A N 1
ATOM 4277 C CA . THR A 1 529 ? 14.198 -12.191 3.597 1.00 52.19 529 THR A CA 1
ATOM 4278 C C . THR A 1 529 ? 13.333 -12.973 2.610 1.00 52.19 529 THR A C 1
ATOM 4280 O O . THR A 1 529 ? 12.108 -13.097 2.724 1.00 52.19 529 THR A O 1
ATOM 4283 N N . THR A 1 530 ? 14.010 -13.357 1.552 1.00 47.91 530 THR A N 1
ATOM 4284 C CA . THR A 1 530 ? 13.668 -13.843 0.214 1.00 47.91 530 THR A CA 1
ATOM 4285 C C . THR A 1 530 ? 12.696 -15.026 0.072 1.00 47.91 530 THR A C 1
ATOM 4287 O O . THR A 1 530 ? 12.540 -15.575 -1.013 1.00 47.91 530 THR A O 1
ATOM 4290 N N . ASP A 1 531 ? 11.891 -15.328 1.087 1.00 39.50 531 ASP A N 1
ATOM 4291 C CA . ASP A 1 531 ? 10.846 -16.368 1.052 1.00 39.50 531 ASP A CA 1
ATOM 4292 C C . ASP A 1 531 ? 9.588 -16.012 0.245 1.00 39.50 531 ASP A C 1
ATOM 4294 O O . ASP A 1 531 ? 8.533 -16.629 0.400 1.00 39.50 531 ASP A O 1
ATOM 4298 N N . THR A 1 532 ? 9.661 -14.979 -0.588 1.00 41.22 532 THR A N 1
ATOM 4299 C CA . THR A 1 532 ? 8.513 -14.420 -1.304 1.00 41.22 532 THR A CA 1
ATOM 4300 C C . THR A 1 532 ? 8.974 -13.607 -2.516 1.00 41.22 532 THR A C 1
ATOM 4302 O O . THR A 1 532 ? 8.650 -12.424 -2.581 1.00 41.22 532 THR A O 1
ATOM 4305 N N . ILE A 1 533 ? 9.772 -14.165 -3.437 1.00 41.06 533 ILE A N 1
ATOM 4306 C CA . ILE A 1 533 ? 10.160 -13.455 -4.674 1.00 41.06 533 ILE A CA 1
ATOM 4307 C C . ILE A 1 533 ? 8.907 -13.201 -5.542 1.00 41.06 533 ILE A C 1
ATOM 4309 O O . ILE A 1 533 ? 8.582 -14.051 -6.363 1.00 41.06 533 ILE A O 1
ATOM 4313 N N . PRO A 1 534 ? 8.201 -12.074 -5.423 1.00 42.38 534 PRO A N 1
ATOM 4314 C CA . PRO A 1 534 ? 6.793 -11.917 -5.807 1.00 42.38 534 PRO A CA 1
ATOM 4315 C C . PRO A 1 534 ? 6.487 -12.556 -7.167 1.00 42.38 534 PRO A C 1
ATOM 4317 O O . PRO A 1 534 ? 6.971 -12.057 -8.176 1.00 42.38 534 PRO A O 1
ATOM 4320 N N . SER A 1 535 ? 5.765 -13.679 -7.207 1.00 37.25 535 SER A N 1
ATOM 4321 C CA . SER A 1 535 ? 5.277 -14.199 -8.485 1.00 37.25 535 SER A CA 1
ATOM 4322 C C . SER A 1 535 ? 3.846 -13.688 -8.747 1.00 37.25 535 SER A C 1
ATOM 4324 O O . SER A 1 535 ? 3.131 -13.331 -7.807 1.00 37.25 535 SER A O 1
ATOM 4326 N N . SER A 1 536 ? 3.410 -13.634 -9.999 1.00 39.22 536 SER A N 1
ATOM 4327 C CA . SER A 1 536 ? 2.015 -13.374 -10.377 1.00 39.22 536 SER A CA 1
ATOM 4328 C C . SER A 1 536 ? 1.101 -14.591 -10.197 1.00 39.22 536 SER A C 1
ATOM 4330 O O . SER A 1 536 ? -0.112 -14.441 -10.213 1.00 39.22 536 SER A O 1
ATOM 4332 N N . GLU A 1 537 ? 1.652 -15.798 -10.003 1.00 39.22 537 GLU A N 1
ATOM 4333 C CA . GLU A 1 537 ? 0.862 -17.023 -9.810 1.00 39.22 537 GLU A CA 1
ATOM 4334 C C . GLU A 1 537 ? 1.042 -17.585 -8.396 1.00 39.22 537 GLU A C 1
ATOM 4336 O O . GLU A 1 537 ? 2.195 -17.747 -7.958 1.00 39.22 537 GLU A O 1
ATOM 4341 N N . PRO A 1 538 ? -0.045 -17.904 -7.667 1.00 38.41 538 PRO A N 1
ATOM 4342 C CA . PRO A 1 538 ? 0.059 -18.485 -6.333 1.00 38.41 538 PRO A CA 1
ATOM 4343 C C . PRO A 1 538 ? 0.902 -19.766 -6.380 1.00 38.41 538 PRO A C 1
ATOM 4345 O O . PRO A 1 538 ? 0.818 -20.567 -7.310 1.00 38.41 538 PRO A O 1
ATOM 4348 N N . VAL A 1 539 ? 1.760 -19.950 -5.375 1.00 39.72 539 VAL A N 1
ATOM 4349 C CA . VAL A 1 539 ? 2.305 -21.281 -5.092 1.00 39.72 539 VAL A CA 1
ATOM 4350 C C . VAL A 1 539 ? 1.307 -21.910 -4.143 1.00 39.72 539 VAL A C 1
ATOM 4352 O O . VAL A 1 539 ? 1.270 -21.545 -2.969 1.00 39.72 539 VAL A O 1
ATOM 4355 N N . LEU A 1 540 ? 0.473 -22.803 -4.672 1.00 37.72 540 LEU A N 1
ATOM 4356 C CA . LEU A 1 540 ? -0.349 -23.681 -3.855 1.00 37.72 540 LEU A CA 1
ATOM 4357 C C . LEU A 1 540 ? 0.612 -24.572 -3.066 1.00 37.72 540 LEU A C 1
ATOM 4359 O O . LEU A 1 540 ? 1.135 -25.561 -3.584 1.00 37.72 540 LEU A O 1
ATOM 4363 N N . PHE A 1 541 ? 0.887 -24.211 -1.814 1.00 36.56 541 PHE A N 1
ATOM 4364 C CA . PHE A 1 541 ? 1.362 -25.198 -0.859 1.00 36.56 541 PHE A CA 1
ATOM 4365 C C . PHE A 1 541 ? 0.169 -26.115 -0.607 1.00 36.56 541 PHE A C 1
ATOM 4367 O O . PHE A 1 541 ? -0.703 -25.799 0.195 1.00 36.56 541 PHE A O 1
ATOM 4374 N N . MET A 1 542 ? 0.099 -27.214 -1.362 1.00 28.89 542 MET A N 1
ATOM 4375 C CA . MET A 1 542 ? -0.804 -28.322 -1.071 1.00 28.89 542 MET A CA 1
ATOM 4376 C C . MET A 1 542 ? -0.348 -28.986 0.227 1.00 28.89 542 MET A C 1
ATOM 4378 O O . MET A 1 542 ? 0.234 -30.061 0.211 1.00 28.89 542 MET A O 1
ATOM 4382 N N . ASP A 1 543 ? -0.605 -28.324 1.344 1.00 33.28 543 ASP A N 1
ATOM 4383 C CA . ASP A 1 543 ? -0.729 -28.965 2.636 1.00 33.28 543 ASP A CA 1
ATOM 4384 C C . ASP A 1 543 ? -2.068 -28.498 3.228 1.00 33.28 543 ASP A C 1
ATOM 4386 O O . ASP A 1 543 ? -2.191 -27.395 3.751 1.00 33.28 543 ASP A O 1
ATOM 4390 N N . GLN A 1 544 ? -3.057 -29.397 3.129 1.00 34.25 544 GLN A N 1
ATOM 4391 C CA . GLN A 1 544 ? -4.274 -29.494 3.957 1.00 34.25 544 GLN A CA 1
ATOM 4392 C C . GLN A 1 544 ? -5.589 -28.787 3.572 1.00 34.25 544 GLN A C 1
ATOM 4394 O O . GLN A 1 544 ? -6.478 -28.747 4.417 1.00 34.25 544 GLN A O 1
ATOM 4399 N N . CYS A 1 545 ? -5.829 -28.387 2.322 1.00 31.61 545 CYS A N 1
ATOM 4400 C CA . CYS A 1 545 ? -7.200 -28.062 1.890 1.00 31.61 545 CYS A CA 1
ATOM 4401 C C . CYS A 1 545 ? -7.644 -28.991 0.759 1.00 31.61 545 CYS A C 1
ATOM 4403 O O . CYS A 1 545 ? -7.226 -28.850 -0.389 1.00 31.61 545 CYS A O 1
ATOM 4405 N N . ALA A 1 546 ? -8.489 -29.970 1.089 1.00 29.31 546 ALA A N 1
ATOM 4406 C CA . ALA A 1 546 ? -9.387 -30.530 0.092 1.00 29.31 546 ALA A CA 1
ATOM 4407 C C . ALA A 1 546 ? -10.348 -29.399 -0.289 1.00 29.31 546 ALA A C 1
ATOM 4409 O O . ALA A 1 546 ? -11.106 -28.932 0.558 1.00 29.31 546 ALA A O 1
ATOM 4410 N N . PHE A 1 547 ? -10.260 -28.911 -1.525 1.00 34.47 547 PHE A N 1
ATOM 4411 C CA . PHE A 1 547 ? -11.284 -28.021 -2.058 1.00 34.47 547 PHE A CA 1
ATOM 4412 C C . PHE A 1 547 ? -12.643 -28.731 -1.963 1.00 34.47 547 PHE A C 1
ATOM 4414 O O . PHE A 1 547 ? -12.693 -29.934 -2.252 1.00 34.47 547 PHE A O 1
ATOM 4421 N N . PRO A 1 548 ? -13.724 -28.026 -1.583 1.00 37.19 548 PRO A N 1
ATOM 4422 C CA . PRO A 1 548 ? -15.068 -28.550 -1.750 1.00 37.19 548 PRO A CA 1
ATOM 4423 C C . PRO A 1 548 ? -15.243 -28.936 -3.220 1.00 37.19 548 PRO A C 1
ATOM 4425 O O . PRO A 1 548 ? -14.921 -28.164 -4.127 1.00 37.19 548 PRO A O 1
ATOM 4428 N N . THR A 1 549 ? -15.669 -30.166 -3.455 1.00 37.62 549 THR A N 1
ATOM 4429 C CA . THR A 1 549 ? -16.024 -30.644 -4.790 1.00 37.62 549 THR A CA 1
ATOM 4430 C C . THR A 1 549 ? -17.290 -29.928 -5.275 1.00 37.62 549 THR A C 1
ATOM 4432 O O . THR A 1 549 ? -18.005 -29.325 -4.480 1.00 37.62 549 THR A O 1
ATOM 4435 N N . GLU A 1 550 ? -17.600 -29.981 -6.576 1.00 35.38 550 GLU A N 1
ATOM 4436 C CA . GLU A 1 550 ? -18.879 -29.459 -7.101 1.00 35.38 550 GLU A CA 1
ATOM 4437 C C . GLU A 1 550 ? -20.093 -30.014 -6.321 1.00 35.38 550 GLU A C 1
ATOM 4439 O O . GLU A 1 550 ? -21.043 -29.277 -6.081 1.00 35.38 550 GLU A O 1
ATOM 4444 N N . GLU A 1 551 ? -20.018 -31.255 -5.817 1.00 36.75 551 GLU A N 1
ATOM 4445 C CA . GLU A 1 551 ? -21.045 -31.859 -4.949 1.00 36.75 551 GLU A CA 1
ATOM 4446 C C . GLU A 1 551 ? -21.202 -31.143 -3.591 1.00 36.75 551 GLU A C 1
ATOM 4448 O O . GLU A 1 551 ? -22.310 -31.073 -3.061 1.00 36.75 551 GLU A O 1
ATOM 4453 N N . ASP A 1 552 ? -20.129 -30.572 -3.035 1.00 36.78 552 ASP A N 1
ATOM 4454 C CA . ASP A 1 552 ? -20.165 -29.839 -1.761 1.00 36.78 552 ASP A CA 1
ATOM 4455 C C . ASP A 1 552 ? -20.761 -28.426 -1.918 1.00 36.78 552 ASP A C 1
ATOM 4457 O O . ASP A 1 552 ? -21.280 -27.856 -0.957 1.00 36.78 552 ASP A O 1
ATOM 4461 N N . LEU A 1 553 ? -20.709 -27.860 -3.130 1.00 36.88 553 LEU A N 1
ATOM 4462 C CA . LEU A 1 553 ? -21.294 -26.555 -3.459 1.00 36.88 553 LEU A CA 1
ATOM 4463 C C . LEU A 1 553 ? -22.770 -26.667 -3.869 1.00 36.88 553 LEU A C 1
ATOM 4465 O O . LEU A 1 553 ? -23.555 -25.773 -3.555 1.00 36.88 553 LEU A O 1
ATOM 4469 N N . GLU A 1 554 ? -23.174 -27.770 -4.506 1.00 37.03 554 GLU A N 1
ATOM 4470 C CA . GLU A 1 554 ? -24.584 -28.032 -4.836 1.00 37.03 554 GLU A CA 1
ATOM 4471 C C . GLU A 1 554 ? -25.443 -28.259 -3.578 1.00 37.03 554 GLU A C 1
ATOM 4473 O O . GLU A 1 554 ? -26.598 -27.838 -3.541 1.00 37.03 554 GLU A O 1
ATOM 4478 N N . GLY A 1 555 ? -24.872 -28.814 -2.502 1.00 36.97 555 GLY A N 1
ATOM 4479 C CA . GLY A 1 555 ? -25.569 -29.003 -1.222 1.00 36.97 555 GLY A CA 1
ATOM 4480 C C . GLY A 1 555 ? -25.875 -27.718 -0.436 1.00 36.97 555 GLY A C 1
ATOM 4481 O O . GLY A 1 555 ? -26.665 -27.765 0.501 1.00 36.97 555 GLY A O 1
ATOM 4482 N N . LEU A 1 556 ? -25.276 -26.578 -0.801 1.00 35.66 556 LEU A N 1
ATOM 4483 C CA . LEU A 1 556 ? -25.488 -25.275 -0.146 1.00 35.66 556 LEU A CA 1
ATOM 4484 C C . LEU A 1 556 ? -26.544 -24.404 -0.847 1.00 35.66 556 LEU A C 1
ATOM 4486 O O . LEU A 1 556 ? -26.861 -23.319 -0.360 1.00 35.66 556 LEU A O 1
ATOM 4490 N N . MET A 1 557 ? -27.074 -24.851 -1.991 1.00 33.78 557 MET A N 1
ATOM 4491 C CA . MET A 1 557 ? -28.090 -24.121 -2.761 1.00 33.78 557 MET A CA 1
ATOM 4492 C C . MET A 1 557 ? -29.515 -24.673 -2.600 1.00 33.78 557 MET A C 1
ATOM 4494 O O . MET A 1 557 ? -30.456 -24.033 -3.071 1.00 33.78 557 MET A O 1
ATOM 4498 N N . ASP A 1 558 ? -29.674 -25.804 -1.911 1.00 34.78 558 ASP A N 1
ATOM 4499 C CA . ASP A 1 558 ? -30.957 -26.461 -1.648 1.00 34.78 558 ASP A CA 1
ATOM 4500 C C . ASP A 1 558 ? -31.276 -26.482 -0.136 1.00 34.78 558 ASP A C 1
ATOM 4502 O O . ASP A 1 558 ? -31.433 -27.553 0.445 1.00 34.78 558 ASP A O 1
ATOM 4506 N N . ASP A 1 559 ? -31.380 -25.306 0.497 1.00 35.31 559 ASP A N 1
ATOM 4507 C CA . ASP A 1 559 ? -32.144 -25.094 1.748 1.00 35.31 559 ASP A CA 1
ATOM 4508 C C . ASP A 1 559 ? -32.672 -23.649 1.884 1.00 35.31 559 ASP A C 1
ATOM 4510 O O . ASP A 1 559 ? -31.878 -22.686 1.755 1.00 35.31 559 ASP A O 1
#

Secondary structure (DSSP, 8-state):
------------------TT-TTSPPPSSS--HHHHHHHHHHHHHHHHTT--TT--GGGHHHHHHHHHHHT-GGGTTTSHHHHHHHHHHHHHHHHHHHHH-TTSS-SHHHHHHHHHHHHHHHHTTHHHHHHHHHTTSTTSPP--TTTTHHHHHHHHHHHTHHHHHHHHT--HHHHHHHHHHHHHHHTTTT-GGGHHHHT-TTSB-GGG---HHHHHHHHHTT-B-GGG-BHHHHHHHHHHHHHHTT--BTTBSSSS-HHHHHHTHHHHHHHTT--SBS----HHHHHHHHHHHHHHHHHHHHHHHSSHHHHHHHHHHSTTGGGS-S-------SHHHHHHHHHHHHHHHT-GGGGGT--SHHHHHHHHHHHTT-S-TT-TTTT-HHHHHHHHHHHHHHHHHHHHHHHHHHTT-THHHHHHHHHHHHHHHHHHHHHTTTS-HHHHHHHHHHHHHHHHHHHHHHHHHHHHHHHHHTSSPPPHHHHHHHHHHHHHHHHHHHHHTT--HHHHHHHHHHHHTTPPPTTGGGT--STT---SS-----SS--PPPHHHHHTTS--

pLDDT: mean 77.3, std 18.4, range [24.64, 97.88]

Sequence (559 aa):
MEANVNGNSPLQKIDWADANDPLLPPTHENYDINKLLIFLDSQINRFRRGDLRDGTESYRGTAAVYEMGQELPDFADHGFRHGRHVEKSIRYGVTELEKAHPDFFNSSFGIKTLYALMLFPHFHDWDQVNGAYMNQMPWEPQRNEKKGHAIASAVMVKAMTEHIAQILHISFDDADEITSIYAVLAMRHDEPGNIDKTFNSENVDPVTIEDDEKLASLFEADQLMLHRLSSRQMIVLLRYQKEKAGFITSLRPHGLLPEFENDFAKKLQAMEQDDNPLLNLTPQQHNIVKTAVDIAYWGDMVPMVAPVWSAITRTLLSAYSQTRPFFRSQHAKSQKHKDKEVGKILRNINDPAAANTLATDVERLLWEFIHLESLSKKSIFFVLPSIQRFALEHRVMGAMALRKLGIAIMEANYEVIEGIYSARIELLNEQTAAKAQDANLDTLFYGFKIYEENLKKEQDKVILSLHQKSMKFMSRNYSPQDIALFKELMDEVLDQFIFLYGISDQDRKLFWDLVSNFGEAPSQAAIFTTDTIPSSEPVLFMDQCAFPTEEDLEGLMDD

Radius of gyration: 24.9 Å; chains: 1; bounding box: 62×56×97 Å

Foldseek 3Di:
DDDDDDDDDDPPPPPPPCPPPLQAADDLPDDDLLSNLVSLLVLLVCVLCVVDPVPPVLCNVLSVLQQVLQFALLCLLPHPLLLVLLSLLLSLLVVLLCVVPVCLLSDLLSSLLSSLLSNLSRQLCRQLSNLVSQCVDPPDDNWNSPFLSLLVSLLLQLLCLVVQCVSNVHDSVSSLLSSLLNNLLRNCLVQLLCLCLLLDPQADQCLPDPDLVVLLVCSVVSRYPSQFAALLNSQSNQQVRLVVRVQDDPLCPSSGDSSSCSSRVVSNVVSNVTSGGSDDDDPSSSLSSSLSSLSSSLSSLQVCLPPLLLNLLVLLLHPVQLVAAQDDDPPQPDPVSLVVVLVVLVVLLPDSVNQPVQRHSVSNQLSSLVSSPSRDPPRSSCPRPLNVLSSLLSNLLNLLLCLVVVLCLLVVNLVVLVLLLVVLLVVLVVVLVVCCVPDDNDLSVVLSVVVNVLSVVSSVSSSVSSVSSCVVPPVDGHDPSNSVSSNVSSVVSNVVSCVVSVPDPVNSVVSNVCSVNSHGGPSSVSSDPPPPSSGSGDRPSPDDDPDQDPVNVVVVVPD